Protein AF-A0A965HNX8-F1 (afdb_monomer_lite)

Radius of gyration: 29.36 Å; chains: 1; bounding box: 65×53×100 Å

Structure (mmCIF, N/CA/C/O backbone):
data_AF-A0A965HNX8-F1
#
_entry.id   AF-A0A965HNX8-F1
#
loop_
_atom_site.group_PDB
_atom_site.id
_atom_site.type_symbol
_atom_site.label_atom_id
_atom_site.label_alt_id
_atom_site.label_comp_id
_atom_site.label_asym_id
_atom_site.label_entity_id
_atom_site.label_seq_id
_atom_site.pdbx_PDB_ins_code
_atom_site.Cartn_x
_atom_site.Cartn_y
_atom_site.Cartn_z
_atom_site.occupancy
_atom_site.B_iso_or_equiv
_atom_site.auth_seq_id
_atom_site.auth_comp_id
_atom_site.auth_asym_id
_atom_site.auth_atom_id
_atom_site.pdbx_PDB_model_num
ATOM 1 N N . GLN A 1 1 ? 27.432 -12.542 -35.251 1.00 85.81 1 GLN A N 1
ATOM 2 C CA . GLN A 1 1 ? 28.529 -11.563 -35.126 1.00 85.81 1 GLN A CA 1
ATOM 3 C C . GLN A 1 1 ? 29.378 -11.902 -33.909 1.00 85.81 1 GLN A C 1
ATOM 5 O O . GLN A 1 1 ? 28.827 -12.050 -32.826 1.00 85.81 1 GLN A O 1
ATOM 10 N N . THR A 1 2 ? 30.690 -12.064 -34.085 1.00 92.38 2 THR A N 1
ATOM 11 C CA . THR A 1 2 ? 31.633 -12.476 -33.021 1.00 92.38 2 THR A CA 1
ATOM 12 C C . THR A 1 2 ? 32.620 -11.382 -32.610 1.00 92.38 2 THR A C 1
ATOM 14 O O . THR A 1 2 ? 33.318 -11.550 -31.619 1.00 92.38 2 THR A O 1
ATOM 17 N N . ARG A 1 3 ? 32.663 -10.260 -33.338 1.00 96.44 3 ARG A N 1
ATOM 18 C CA . ARG A 1 3 ? 33.485 -9.082 -33.038 1.00 96.44 3 ARG A CA 1
ATOM 19 C C . ARG A 1 3 ? 32.609 -7.839 -33.001 1.00 96.44 3 ARG A C 1
ATOM 21 O O . ARG A 1 3 ? 31.659 -7.754 -33.784 1.00 96.44 3 ARG A O 1
ATOM 28 N N . ASP A 1 4 ? 32.942 -6.902 -32.124 1.00 97.81 4 ASP A N 1
ATOM 29 C CA . ASP A 1 4 ? 32.286 -5.599 -32.095 1.00 97.81 4 ASP A CA 1
ATOM 30 C C . ASP A 1 4 ? 32.442 -4.889 -33.445 1.00 97.81 4 ASP A C 1
ATOM 32 O O . ASP A 1 4 ? 33.489 -4.988 -34.093 1.00 97.81 4 ASP A O 1
ATOM 36 N N . ASP A 1 5 ? 31.378 -4.233 -33.902 1.00 97.31 5 ASP A N 1
ATOM 37 C CA . ASP A 1 5 ? 31.358 -3.573 -35.207 1.00 97.31 5 ASP A CA 1
ATOM 38 C C . ASP A 1 5 ? 30.476 -2.323 -35.199 1.00 97.31 5 ASP A C 1
ATOM 40 O O . ASP A 1 5 ? 29.595 -2.165 -34.347 1.00 97.31 5 ASP A O 1
ATOM 44 N N . VAL A 1 6 ? 30.712 -1.443 -36.168 1.00 97.38 6 VAL A N 1
ATOM 45 C CA . VAL A 1 6 ? 30.015 -0.169 -36.317 1.00 97.38 6 VAL A CA 1
ATOM 46 C C . VAL A 1 6 ? 29.438 -0.059 -37.724 1.00 97.38 6 VAL A C 1
ATOM 48 O O . VAL A 1 6 ? 30.162 -0.023 -38.714 1.00 97.38 6 VAL A O 1
ATOM 51 N N . PHE A 1 7 ? 28.117 0.065 -37.814 1.00 95.38 7 PHE A N 1
ATOM 52 C CA . PHE A 1 7 ? 27.407 0.334 -39.056 1.00 95.38 7 PHE A CA 1
ATOM 53 C C . PHE A 1 7 ? 27.048 1.820 -39.165 1.00 95.38 7 PHE A C 1
ATOM 55 O O . PHE A 1 7 ? 26.270 2.350 -38.369 1.00 95.38 7 PHE A O 1
ATOM 62 N N . SER A 1 8 ? 27.589 2.489 -40.183 1.00 94.31 8 SER A N 1
ATOM 63 C CA . SER A 1 8 ? 27.366 3.914 -40.476 1.00 94.31 8 SER A CA 1
ATOM 64 C C . SER A 1 8 ? 26.515 4.172 -41.731 1.00 94.31 8 SER A C 1
ATOM 66 O O . SER A 1 8 ? 26.318 5.326 -42.111 1.00 94.31 8 SER A O 1
ATOM 68 N N . GLY A 1 9 ? 26.013 3.121 -42.385 1.00 91.25 9 GLY A N 1
ATOM 69 C CA . GLY A 1 9 ? 25.212 3.229 -43.607 1.00 91.25 9 GLY A CA 1
ATOM 70 C C . GLY A 1 9 ? 23.731 3.548 -43.367 1.00 91.25 9 GLY A C 1
ATOM 71 O O . GLY A 1 9 ? 23.282 3.744 -42.242 1.00 91.25 9 GLY A O 1
ATOM 72 N N . TYR A 1 10 ? 22.946 3.554 -44.445 1.00 89.38 10 TYR A N 1
ATOM 73 C CA . TYR A 1 10 ? 21.486 3.670 -44.382 1.00 89.38 10 TYR A CA 1
ATOM 74 C C . TYR A 1 10 ? 20.831 2.303 -44.133 1.00 89.38 10 TYR A C 1
ATOM 76 O O . TYR A 1 10 ? 21.229 1.318 -44.752 1.00 89.38 10 TYR A O 1
ATOM 84 N N . MET A 1 11 ? 19.786 2.246 -43.301 1.00 88.62 11 MET A N 1
ATOM 85 C CA . MET A 1 11 ? 18.895 1.077 -43.197 1.00 88.62 11 MET A CA 1
ATOM 86 C C . MET A 1 11 ? 17.481 1.506 -43.569 1.00 88.62 11 MET A C 1
ATOM 88 O O . MET A 1 11 ? 16.887 2.301 -42.845 1.00 88.62 11 MET A O 1
ATOM 92 N N . ARG A 1 12 ? 16.957 1.032 -44.704 1.00 86.81 12 ARG A N 1
ATOM 93 C CA . ARG A 1 12 ? 15.637 1.428 -45.212 1.00 86.81 12 ARG A CA 1
ATOM 94 C C . ARG A 1 12 ? 14.890 0.273 -45.863 1.00 86.81 12 ARG A C 1
ATOM 96 O O . ARG A 1 12 ? 15.518 -0.657 -46.364 1.00 86.81 12 ARG A O 1
ATOM 103 N N . ASP A 1 13 ? 13.563 0.360 -45.858 1.00 87.12 13 ASP A N 1
ATOM 104 C CA . ASP A 1 13 ? 12.705 -0.506 -46.673 1.00 87.12 13 ASP A CA 1
ATOM 105 C C . ASP A 1 13 ? 13.018 -0.321 -48.174 1.00 87.12 13 ASP A C 1
ATOM 107 O O . ASP A 1 13 ? 13.638 0.670 -48.580 1.00 87.12 13 ASP A O 1
ATOM 111 N N . ASN A 1 14 ? 12.615 -1.279 -49.015 1.00 78.19 14 ASN A N 1
ATOM 112 C CA . ASN A 1 14 ? 12.885 -1.193 -50.450 1.00 78.19 14 ASN A CA 1
ATOM 113 C C . ASN A 1 14 ? 12.084 -0.037 -51.078 1.00 78.19 14 ASN A C 1
ATOM 115 O O . ASN A 1 14 ? 10.864 0.013 -50.979 1.00 78.19 14 ASN A O 1
ATOM 119 N N . VAL A 1 15 ? 12.774 0.862 -51.784 1.00 64.19 15 VAL A N 1
ATOM 120 C CA . VAL A 1 15 ? 12.203 2.071 -52.407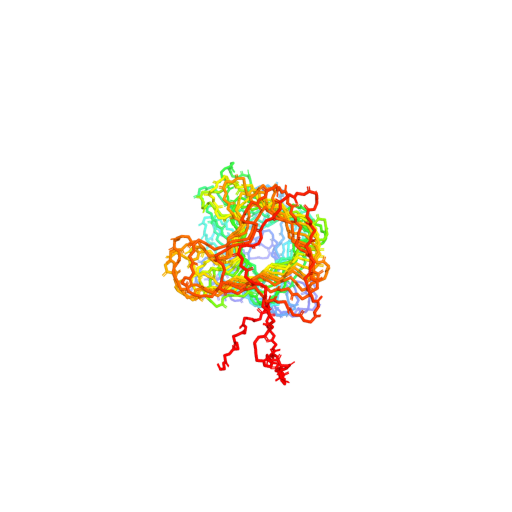 1.00 64.19 15 VAL A CA 1
ATOM 121 C C . VAL A 1 15 ? 11.253 1.751 -53.579 1.00 64.19 15 VAL A C 1
ATOM 123 O O . VAL A 1 15 ? 10.477 2.610 -53.982 1.00 64.19 15 VAL A O 1
ATOM 126 N N . SER A 1 16 ? 11.282 0.529 -54.127 1.00 66.62 16 SER A N 1
ATOM 127 C CA . SER A 1 16 ? 10.579 0.163 -55.375 1.00 66.62 16 SER A CA 1
ATOM 128 C C . SER A 1 16 ? 9.460 -0.889 -55.238 1.00 66.62 16 SER A C 1
ATOM 130 O O . SER A 1 16 ? 8.943 -1.360 -56.247 1.00 66.62 16 SER A O 1
ATOM 132 N N . GLY A 1 17 ? 9.038 -1.248 -54.019 1.00 60.00 17 GLY A N 1
ATOM 133 C CA . GLY A 1 17 ? 7.934 -2.195 -53.795 1.00 60.00 17 GLY A CA 1
ATOM 134 C C . GLY A 1 17 ? 7.425 -2.208 -52.350 1.00 60.00 17 GLY A C 1
ATOM 135 O O . GLY A 1 17 ? 8.007 -1.571 -51.483 1.00 60.00 17 GLY A O 1
ATOM 136 N N . SER A 1 18 ? 6.362 -2.968 -52.062 1.00 72.56 18 SER A N 1
ATOM 137 C CA . SER A 1 18 ? 5.754 -3.098 -50.719 1.00 72.56 18 SER A CA 1
ATOM 138 C C . SER A 1 18 ? 6.584 -3.923 -49.714 1.00 72.56 18 SER A C 1
ATOM 140 O O . SER A 1 18 ? 6.052 -4.393 -48.710 1.00 72.56 18 SER A O 1
ATOM 142 N N . GLY A 1 19 ? 7.861 -4.184 -50.011 1.00 80.81 19 GLY A N 1
ATOM 143 C CA . GLY A 1 19 ? 8.731 -5.049 -49.218 1.00 80.81 19 GLY A CA 1
ATOM 144 C C . GLY A 1 19 ? 9.337 -4.314 -48.026 1.00 80.81 19 GLY A C 1
ATOM 145 O O . GLY A 1 19 ? 9.909 -3.236 -48.181 1.00 80.81 19 GLY A O 1
ATOM 146 N N . THR A 1 20 ? 9.257 -4.924 -46.846 1.00 88.81 20 THR A N 1
ATOM 147 C CA . THR A 1 20 ? 9.764 -4.355 -45.594 1.00 88.81 20 THR A CA 1
ATOM 148 C C . THR A 1 20 ? 11.088 -5.008 -45.182 1.00 88.81 20 THR A C 1
ATOM 150 O O . THR A 1 20 ? 11.301 -6.205 -45.386 1.00 88.81 20 THR A O 1
ATOM 153 N N . LEU A 1 21 ? 12.015 -4.226 -44.619 1.00 90.25 21 LEU A N 1
ATOM 154 C CA . LEU A 1 21 ? 13.310 -4.723 -44.148 1.00 90.25 21 LEU A CA 1
ATOM 155 C C . LEU A 1 21 ? 13.185 -5.261 -42.719 1.00 90.25 21 LEU A C 1
ATOM 157 O O . LEU A 1 21 ? 12.883 -4.507 -41.793 1.00 90.25 21 LEU A O 1
ATOM 161 N N . GLN A 1 22 ? 13.495 -6.546 -42.533 1.00 91.44 22 GLN A N 1
ATOM 162 C CA . GLN A 1 22 ? 13.699 -7.132 -41.211 1.00 91.44 22 GLN A CA 1
ATOM 163 C C . GLN A 1 22 ? 15.191 -7.168 -40.866 1.00 91.44 22 GLN A C 1
ATOM 165 O O . GLN A 1 22 ? 15.999 -7.758 -41.583 1.00 91.44 22 GLN A O 1
ATOM 170 N N . PHE A 1 23 ? 15.552 -6.580 -39.731 1.00 93.94 23 PHE A N 1
ATOM 171 C CA . PHE A 1 23 ? 16.905 -6.601 -39.190 1.00 93.94 23 PHE A CA 1
ATOM 172 C C . PHE A 1 23 ? 17.007 -7.604 -38.033 1.00 93.94 23 PHE A C 1
ATOM 174 O O . PHE A 1 23 ? 16.265 -7.514 -37.055 1.00 93.94 23 PHE A O 1
ATOM 181 N N . ILE A 1 24 ? 17.940 -8.558 -38.122 1.00 96.62 24 ILE A N 1
ATOM 182 C CA . ILE A 1 24 ? 18.162 -9.586 -37.094 1.00 96.62 24 ILE A CA 1
ATOM 183 C C . ILE A 1 24 ? 19.627 -9.575 -36.654 1.00 96.62 24 ILE A C 1
ATOM 185 O O . ILE A 1 24 ? 20.525 -9.907 -37.427 1.00 96.62 24 ILE A O 1
ATOM 189 N N . LYS A 1 25 ? 19.867 -9.275 -35.377 1.00 97.69 25 LYS A N 1
ATOM 190 C CA . LYS A 1 25 ? 21.183 -9.354 -34.740 1.00 97.69 25 LYS A CA 1
ATOM 191 C C . LYS A 1 25 ? 21.353 -10.693 -34.014 1.00 97.69 25 LYS A C 1
ATOM 193 O O . LYS A 1 25 ? 20.556 -11.031 -33.143 1.00 97.69 25 LYS A O 1
ATOM 198 N N . LYS A 1 26 ? 22.434 -11.416 -34.333 1.00 97.38 26 LYS A N 1
ATOM 199 C CA . LYS A 1 26 ? 22.890 -12.652 -33.657 1.00 97.38 26 LYS A CA 1
ATOM 200 C C . LYS A 1 26 ? 24.372 -12.570 -33.262 1.00 97.38 26 LYS A C 1
ATOM 202 O O . LYS A 1 26 ? 25.127 -11.769 -33.830 1.00 97.38 26 LYS A O 1
ATOM 207 N N . GLY A 1 27 ? 24.821 -13.453 -32.375 1.00 97.50 27 GLY A N 1
ATOM 208 C CA . GLY A 1 27 ? 26.169 -13.530 -31.815 1.00 97.50 27 GLY A CA 1
ATOM 209 C C . GLY A 1 27 ? 26.419 -12.544 -30.670 1.00 97.50 27 GLY A C 1
ATOM 210 O O . GLY A 1 27 ? 25.834 -11.462 -30.638 1.00 97.50 27 GLY A O 1
ATOM 211 N N . ALA A 1 28 ? 27.313 -12.918 -29.752 1.00 96.62 28 ALA A N 1
ATOM 212 C CA . ALA A 1 28 ? 27.515 -12.253 -28.461 1.00 96.62 28 ALA A CA 1
ATOM 213 C C . ALA A 1 28 ? 28.082 -10.821 -28.527 1.00 96.62 28 ALA A C 1
ATOM 215 O O . ALA A 1 28 ? 27.930 -10.067 -27.571 1.00 96.62 28 ALA A O 1
ATOM 216 N N . ALA A 1 29 ? 28.714 -10.433 -29.638 1.00 98.19 29 ALA A N 1
ATOM 217 C CA . ALA A 1 29 ? 29.355 -9.125 -29.777 1.00 98.19 29 ALA A CA 1
ATOM 218 C C . ALA A 1 29 ? 28.360 -7.952 -29.892 1.00 98.19 29 ALA A C 1
ATOM 220 O O . ALA A 1 29 ? 27.158 -8.146 -30.115 1.00 98.19 29 ALA A O 1
ATOM 221 N N . THR A 1 30 ? 28.876 -6.730 -29.795 1.00 98.62 30 THR A N 1
ATOM 222 C CA . THR A 1 30 ? 28.133 -5.473 -29.925 1.00 98.62 30 THR A CA 1
ATOM 223 C C . THR A 1 30 ? 28.089 -4.988 -31.374 1.00 98.62 30 THR A C 1
ATOM 225 O O . THR A 1 30 ? 29.098 -4.958 -32.071 1.00 98.62 30 THR A O 1
ATOM 228 N N . LEU A 1 31 ? 26.917 -4.559 -31.841 1.00 98.31 31 LEU A N 1
ATOM 229 C CA . LEU A 1 31 ? 26.776 -3.799 -33.083 1.00 98.31 31 LEU A CA 1
ATOM 230 C C . LEU A 1 31 ? 26.305 -2.385 -32.775 1.00 98.31 31 LEU A C 1
ATOM 232 O O . LEU A 1 31 ? 25.189 -2.204 -32.293 1.00 98.31 31 LEU A O 1
ATOM 236 N N . THR A 1 32 ? 27.118 -1.393 -33.107 1.00 98.00 32 THR A N 1
ATOM 237 C CA . THR A 1 32 ? 26.728 0.014 -33.017 1.00 98.00 32 THR A CA 1
ATOM 238 C C . THR A 1 32 ? 26.191 0.485 -34.357 1.00 98.00 32 THR A C 1
ATOM 240 O O . THR A 1 32 ? 26.890 0.453 -35.363 1.00 98.00 32 THR A O 1
ATOM 243 N N . ILE A 1 33 ? 24.947 0.942 -34.381 1.00 96.75 33 ILE A N 1
ATOM 244 C CA . ILE A 1 33 ? 24.304 1.557 -35.536 1.00 96.75 33 ILE A CA 1
ATOM 245 C C . ILE A 1 33 ? 24.347 3.068 -35.315 1.00 96.75 33 ILE A C 1
ATOM 247 O O . ILE A 1 33 ? 23.644 3.588 -34.454 1.00 96.75 33 ILE A O 1
ATOM 251 N N . GLN A 1 34 ? 25.182 3.756 -36.090 1.00 94.00 34 GLN A N 1
ATOM 252 C CA . GLN A 1 34 ? 25.369 5.213 -36.031 1.00 94.00 34 GLN A CA 1
ATOM 253 C C . GLN A 1 34 ? 25.111 5.902 -37.379 1.00 94.00 34 GLN A C 1
ATOM 255 O O . GLN A 1 34 ? 25.430 7.077 -37.557 1.00 94.00 34 GLN A O 1
ATOM 260 N N . GLY A 1 35 ? 24.614 5.151 -38.362 1.00 83.75 35 GLY A N 1
ATOM 261 C CA . GLY A 1 35 ? 24.294 5.686 -39.676 1.00 83.75 35 GLY A CA 1
ATOM 262 C C . GLY A 1 35 ? 23.126 6.666 -39.641 1.00 83.75 35 GLY A C 1
ATOM 263 O O . GLY A 1 35 ? 22.273 6.616 -38.758 1.00 83.75 35 GLY A O 1
ATOM 264 N N . ALA A 1 36 ? 23.079 7.567 -40.619 1.00 77.69 36 ALA A N 1
ATOM 265 C CA . ALA A 1 36 ? 21.914 8.427 -40.818 1.00 77.69 36 ALA A CA 1
ATOM 266 C C . ALA A 1 36 ? 20.732 7.618 -41.402 1.00 77.69 36 ALA A C 1
ATOM 268 O O . ALA A 1 36 ? 20.929 6.540 -41.951 1.00 77.69 36 ALA A O 1
ATOM 269 N N . ASN A 1 37 ? 19.498 8.129 -41.329 1.00 78.56 37 ASN A N 1
ATOM 270 C CA . ASN A 1 37 ? 18.317 7.543 -41.991 1.00 78.56 37 ASN A CA 1
ATOM 271 C C . ASN A 1 37 ? 18.096 6.036 -41.724 1.00 78.56 37 ASN A C 1
ATOM 273 O O . ASN A 1 37 ? 17.906 5.255 -42.662 1.00 78.56 37 ASN A O 1
ATOM 277 N N . VAL A 1 38 ? 18.130 5.627 -40.455 1.00 87.38 38 VAL A N 1
ATOM 278 C CA . VAL A 1 38 ? 17.851 4.246 -40.029 1.00 87.38 38 VAL A CA 1
ATOM 279 C C . VAL A 1 38 ? 16.340 4.094 -39.840 1.00 87.38 38 VAL A C 1
ATOM 281 O O . VAL A 1 38 ? 15.828 4.248 -38.739 1.00 87.38 38 VAL A O 1
ATOM 284 N N . THR A 1 39 ? 15.589 3.857 -40.914 1.00 86.75 39 THR A N 1
ATOM 285 C CA . THR A 1 39 ? 14.117 3.788 -40.881 1.00 86.75 39 THR A CA 1
ATOM 286 C C . THR A 1 39 ? 13.619 2.578 -41.656 1.00 86.75 39 THR A C 1
ATOM 288 O O . THR A 1 39 ? 13.661 2.574 -42.880 1.00 86.75 39 THR A O 1
ATOM 291 N N . HIS A 1 40 ? 13.094 1.578 -40.954 1.00 89.25 40 HIS A N 1
ATOM 292 C CA . HIS A 1 40 ? 12.597 0.324 -41.535 1.00 89.25 40 HIS A CA 1
ATOM 293 C C . HIS A 1 40 ? 11.318 -0.145 -40.832 1.00 89.25 40 HIS A C 1
ATOM 295 O O . HIS A 1 40 ? 11.132 0.130 -39.644 1.00 89.25 40 HIS A O 1
ATOM 301 N N . THR A 1 41 ? 10.450 -0.880 -41.526 1.00 89.06 41 THR A N 1
ATOM 302 C CA . THR A 1 41 ? 9.149 -1.305 -40.974 1.00 89.06 41 THR A CA 1
ATOM 303 C C . THR A 1 41 ? 8.975 -2.820 -40.852 1.00 89.06 41 THR A C 1
ATOM 305 O O . THR A 1 41 ? 7.989 -3.260 -40.269 1.00 89.06 41 THR A O 1
ATOM 308 N N . GLY A 1 42 ? 9.935 -3.629 -41.324 1.00 86.94 42 GLY A N 1
ATOM 309 C CA . GLY A 1 42 ? 9.877 -5.104 -41.253 1.00 86.94 42 GLY A CA 1
ATOM 310 C C . GLY A 1 42 ? 10.322 -5.695 -39.909 1.00 86.94 42 GLY A C 1
ATOM 311 O O . GLY A 1 42 ? 10.218 -6.901 -39.683 1.00 86.94 42 GLY A O 1
ATOM 312 N N . GLY A 1 43 ? 10.793 -4.839 -39.001 1.00 91.38 43 GLY A N 1
ATOM 313 C CA . GLY A 1 43 ? 11.079 -5.157 -37.608 1.00 91.38 43 GLY A CA 1
ATOM 314 C C . GLY A 1 43 ? 12.557 -5.392 -37.287 1.00 91.38 43 GLY A C 1
ATOM 315 O O . GLY A 1 43 ? 13.371 -5.752 -38.131 1.00 91.38 43 GLY A O 1
ATOM 316 N N . THR A 1 44 ? 12.898 -5.200 -36.019 1.00 96.19 44 THR A N 1
ATOM 317 C CA . THR A 1 44 ? 14.214 -5.425 -35.414 1.00 96.19 44 THR A CA 1
ATOM 318 C C . THR A 1 44 ? 14.122 -6.609 -34.459 1.00 96.19 44 THR A C 1
ATOM 320 O O . THR A 1 44 ? 13.250 -6.645 -33.594 1.00 96.19 44 THR A O 1
ATOM 323 N N . ARG A 1 45 ? 15.050 -7.561 -34.553 1.00 97.88 45 ARG A N 1
ATOM 324 C CA . ARG A 1 45 ? 15.183 -8.674 -33.605 1.00 97.88 45 ARG A CA 1
ATOM 325 C C . ARG A 1 45 ? 16.605 -8.731 -33.067 1.00 97.88 45 ARG A C 1
ATOM 327 O O . ARG A 1 45 ? 17.533 -9.056 -33.806 1.00 97.88 45 ARG A O 1
ATOM 334 N N . VAL A 1 46 ? 16.781 -8.457 -31.780 1.00 98.56 46 VAL A N 1
ATOM 335 C CA . VAL A 1 46 ? 18.056 -8.647 -31.082 1.00 98.56 46 VAL A CA 1
ATOM 336 C C . VAL A 1 46 ? 18.018 -10.006 -30.399 1.00 98.56 46 VAL A C 1
ATOM 338 O O . VAL A 1 46 ? 17.411 -10.162 -29.345 1.00 98.56 46 VAL A O 1
ATOM 341 N N . MET A 1 47 ? 18.609 -11.014 -31.038 1.00 98.50 47 MET A N 1
ATOM 342 C CA . MET A 1 47 ? 18.552 -12.395 -30.552 1.00 98.50 47 MET A CA 1
ATOM 343 C C . MET A 1 47 ? 19.650 -12.700 -29.532 1.00 98.50 47 MET A C 1
ATOM 345 O O . MET A 1 47 ? 19.429 -13.492 -28.622 1.00 98.50 47 MET A O 1
ATOM 349 N N . GLU A 1 48 ? 20.823 -12.089 -29.702 1.00 98.25 48 GLU A N 1
ATOM 350 C CA . GLU A 1 48 ? 22.020 -12.304 -28.885 1.00 98.25 48 GLU A CA 1
ATOM 351 C C . GLU A 1 48 ? 22.905 -11.047 -28.893 1.00 98.25 48 GLU A C 1
ATOM 353 O O . GLU A 1 48 ? 22.935 -10.290 -29.876 1.00 98.25 48 GLU A O 1
ATOM 358 N N . GLY A 1 49 ? 23.683 -10.872 -27.824 1.00 98.19 49 GLY A N 1
ATOM 359 C CA . GLY A 1 49 ? 24.626 -9.766 -27.684 1.00 98.19 49 GLY A CA 1
ATOM 360 C C . GLY A 1 49 ? 23.925 -8.417 -27.543 1.00 98.19 49 GLY A C 1
ATOM 361 O O . GLY A 1 49 ? 22.852 -8.316 -26.943 1.00 98.19 49 GLY A O 1
ATOM 362 N N . ARG A 1 50 ? 24.544 -7.369 -28.094 1.00 98.62 50 ARG A N 1
ATOM 363 C CA . ARG A 1 50 ? 24.103 -5.980 -27.925 1.00 98.62 50 ARG A CA 1
ATOM 364 C C . ARG A 1 50 ? 23.937 -5.264 -29.262 1.00 98.62 50 ARG A C 1
ATOM 366 O O . ARG A 1 50 ? 24.762 -5.423 -30.162 1.00 98.62 50 ARG A O 1
ATOM 373 N N . VAL A 1 51 ? 22.895 -4.446 -29.374 1.00 98.62 51 VAL A N 1
ATOM 374 C CA . VAL A 1 51 ? 22.755 -3.415 -30.412 1.00 98.62 51 VAL A CA 1
ATOM 375 C C . VAL A 1 51 ? 22.748 -2.052 -29.742 1.00 98.62 51 VAL A C 1
ATOM 377 O O . VAL A 1 51 ? 21.979 -1.843 -28.809 1.00 98.62 51 VAL A O 1
ATOM 380 N N . ILE A 1 52 ? 23.574 -1.128 -30.225 1.00 98.31 52 ILE A N 1
ATOM 381 C CA . ILE A 1 52 ? 23.547 0.277 -29.817 1.00 98.31 52 ILE A CA 1
ATOM 382 C C . ILE A 1 52 ? 22.934 1.087 -30.957 1.00 98.31 52 ILE A C 1
ATOM 384 O O . ILE A 1 52 ? 23.532 1.199 -32.021 1.00 98.31 52 ILE A O 1
ATOM 388 N N . ALA A 1 53 ? 21.751 1.652 -30.739 1.00 96.81 53 ALA A N 1
ATOM 389 C CA . ALA A 1 53 ? 21.148 2.653 -31.608 1.00 96.81 53 ALA A CA 1
ATOM 390 C C . ALA A 1 53 ? 21.673 4.035 -31.187 1.00 96.81 53 ALA A C 1
ATOM 392 O O . ALA A 1 53 ? 21.259 4.599 -30.168 1.00 96.81 53 ALA A O 1
ATOM 393 N N . GLN A 1 54 ? 22.664 4.532 -31.927 1.00 96.00 54 GLN A N 1
ATOM 394 C CA . GLN A 1 54 ? 23.370 5.769 -31.624 1.00 96.00 54 GLN A CA 1
ATOM 395 C C . GLN A 1 54 ? 22.805 6.929 -32.447 1.00 96.00 54 GLN A C 1
ATOM 397 O O . GLN A 1 54 ? 22.696 6.845 -33.666 1.00 96.00 54 GLN A O 1
ATOM 402 N N . ASN A 1 55 ? 22.493 8.040 -31.774 1.00 92.00 55 ASN A N 1
ATOM 403 C CA . ASN A 1 55 ? 21.959 9.292 -32.332 1.00 92.00 55 ASN A CA 1
ATOM 404 C C . ASN A 1 55 ? 20.558 9.221 -32.980 1.00 92.00 55 ASN A C 1
ATOM 406 O O . ASN A 1 55 ? 19.908 1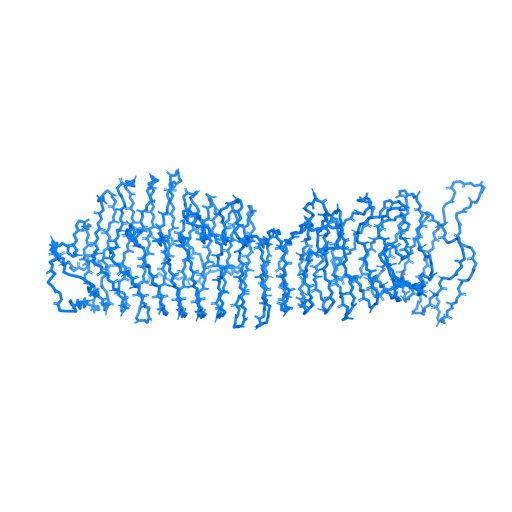0.264 -33.077 1.00 92.00 55 ASN A O 1
ATOM 410 N N . ASP A 1 56 ? 20.068 8.036 -33.350 1.00 89.75 56 ASP A N 1
ATOM 411 C CA . ASP A 1 56 ? 18.741 7.782 -33.928 1.00 89.75 56 ASP A CA 1
ATOM 412 C C . ASP A 1 56 ? 18.125 6.478 -33.370 1.00 89.75 56 ASP A C 1
ATOM 414 O O . ASP A 1 56 ? 18.819 5.667 -32.756 1.00 89.75 56 ASP A O 1
ATOM 418 N N . SER A 1 57 ? 16.817 6.277 -33.551 1.00 91.38 57 SER A N 1
ATOM 419 C CA . SER A 1 57 ? 16.087 5.084 -33.101 1.00 91.38 57 SER A CA 1
ATOM 420 C C . SER A 1 57 ? 15.862 4.046 -34.201 1.00 91.38 57 SER A C 1
ATOM 422 O O . SER A 1 57 ? 15.800 4.372 -35.389 1.00 91.38 57 SER A O 1
ATOM 424 N N . LEU A 1 58 ? 15.684 2.786 -33.785 1.00 92.25 58 LEU A N 1
ATOM 425 C CA . LEU A 1 58 ? 15.251 1.690 -34.655 1.00 92.25 58 LEU A CA 1
ATOM 426 C C . LEU A 1 58 ? 13.727 1.697 -34.830 1.00 92.25 58 LEU A C 1
ATOM 428 O O . LEU A 1 58 ? 12.995 2.114 -33.934 1.00 92.25 58 LEU A O 1
ATOM 432 N N . GLY A 1 59 ? 13.255 1.185 -35.966 1.00 88.75 59 GLY A N 1
ATOM 433 C CA . GLY A 1 59 ? 11.830 1.070 -36.298 1.00 88.75 59 GLY A CA 1
ATOM 434 C C . GLY A 1 59 ? 11.392 2.047 -37.389 1.00 88.75 59 GLY A C 1
ATOM 435 O O . GLY A 1 59 ? 12.219 2.605 -38.116 1.00 88.75 59 GLY A O 1
ATOM 436 N N . GLY A 1 60 ? 10.080 2.230 -37.522 1.00 87.81 60 GLY A N 1
ATOM 437 C CA . GLY A 1 60 ? 9.463 3.064 -38.550 1.00 87.81 60 GLY A CA 1
ATOM 438 C C . GLY A 1 60 ? 7.955 3.196 -38.340 1.00 87.81 60 GLY A C 1
ATOM 439 O O . GLY A 1 60 ? 7.336 2.353 -37.705 1.00 87.81 60 GLY A O 1
ATOM 440 N N . ASN A 1 61 ? 7.344 4.259 -38.863 1.00 82.75 61 ASN A N 1
ATOM 441 C CA . ASN A 1 61 ? 5.933 4.568 -38.611 1.00 82.75 61 ASN A CA 1
ATOM 442 C C . ASN A 1 61 ? 4.981 3.654 -39.416 1.00 82.75 61 ASN A C 1
ATOM 444 O O . ASN A 1 61 ? 4.443 4.050 -40.445 1.00 82.75 61 ASN A O 1
ATOM 448 N N . SER A 1 62 ? 4.823 2.407 -38.968 1.00 83.56 62 SER A N 1
ATOM 449 C CA . SER A 1 62 ? 3.935 1.391 -39.542 1.00 83.56 62 SER A CA 1
ATOM 450 C C . SER A 1 62 ? 3.436 0.454 -38.446 1.00 83.56 62 SER A C 1
ATOM 452 O O . SER A 1 62 ? 4.184 0.125 -37.527 1.00 83.56 62 SER A O 1
ATOM 454 N N . ALA A 1 63 ? 2.202 -0.039 -38.577 1.00 79.06 63 ALA A N 1
ATOM 455 C CA . ALA A 1 63 ? 1.629 -1.021 -37.654 1.00 79.06 63 ALA A CA 1
ATOM 456 C C . ALA A 1 63 ? 2.429 -2.340 -37.596 1.00 79.06 63 ALA A C 1
ATOM 458 O O . ALA A 1 63 ? 2.384 -3.038 -36.588 1.00 79.06 63 ALA A O 1
ATOM 459 N N . ALA A 1 64 ? 3.185 -2.669 -38.651 1.00 82.62 64 ALA A N 1
ATOM 460 C CA . ALA A 1 64 ? 4.046 -3.854 -38.701 1.00 82.62 64 ALA A CA 1
ATOM 461 C C . ALA A 1 64 ? 5.411 -3.664 -38.006 1.00 82.62 64 ALA A C 1
ATOM 463 O O . ALA A 1 64 ? 6.142 -4.634 -37.809 1.00 82.62 64 ALA A O 1
ATOM 464 N N . SER A 1 65 ? 5.770 -2.430 -37.629 1.00 91.56 65 SER A N 1
ATOM 465 C CA . SER A 1 65 ? 7.054 -2.125 -36.994 1.00 91.56 65 SER A CA 1
ATOM 466 C C . SER A 1 65 ? 7.123 -2.747 -35.597 1.00 91.56 65 SER A C 1
ATOM 468 O O . SER A 1 65 ? 6.361 -2.401 -34.692 1.00 91.56 65 SER A O 1
ATOM 470 N N . SER A 1 66 ? 8.064 -3.670 -35.407 1.00 94.94 66 SER A N 1
ATOM 471 C CA . SER A 1 66 ? 8.272 -4.377 -34.140 1.00 94.94 66 SER A CA 1
ATOM 472 C C . SER A 1 66 ? 9.739 -4.372 -33.731 1.00 94.94 66 SER A C 1
ATOM 474 O O . SER A 1 66 ? 10.613 -4.507 -34.585 1.00 94.94 66 SER A O 1
ATOM 476 N N . ILE A 1 67 ? 10.009 -4.311 -32.433 1.00 97.94 67 ILE A N 1
ATOM 477 C CA . ILE A 1 67 ? 11.330 -4.500 -31.836 1.00 97.94 67 ILE A CA 1
ATOM 478 C C . ILE A 1 67 ? 11.214 -5.654 -30.840 1.00 97.94 67 ILE A C 1
ATOM 480 O O . ILE A 1 67 ? 10.470 -5.572 -29.869 1.00 97.94 67 ILE A O 1
ATOM 484 N N . PHE A 1 68 ? 11.946 -6.735 -31.076 1.00 98.62 68 PHE A N 1
ATOM 485 C CA . PHE A 1 68 ? 12.004 -7.888 -30.182 1.00 98.62 68 PHE A CA 1
ATOM 486 C C . PHE A 1 68 ? 13.402 -8.009 -29.578 1.00 98.62 68 PHE A C 1
ATOM 488 O O . PHE A 1 68 ? 14.386 -8.090 -30.319 1.00 98.62 68 PHE A O 1
ATOM 495 N N . ILE A 1 69 ? 13.487 -8.057 -28.250 1.00 98.81 69 ILE A N 1
ATOM 496 C CA . ILE A 1 69 ? 14.738 -8.236 -27.508 1.00 98.81 69 ILE A CA 1
ATOM 497 C C . ILE A 1 69 ? 14.672 -9.588 -26.799 1.00 98.81 69 ILE A C 1
ATOM 499 O O . ILE A 1 69 ? 13.893 -9.783 -25.868 1.00 98.81 69 ILE A O 1
ATOM 503 N N . ASN A 1 70 ? 15.468 -10.547 -27.264 1.00 98.69 70 ASN A N 1
ATOM 504 C CA . ASN A 1 70 ? 15.497 -11.885 -26.689 1.00 98.69 70 ASN A CA 1
ATOM 505 C C . ASN A 1 70 ? 16.076 -11.873 -25.266 1.00 98.69 70 ASN A C 1
ATOM 507 O O . ASN A 1 70 ? 16.818 -10.963 -24.894 1.00 98.69 70 ASN A O 1
ATOM 511 N N . SER A 1 71 ? 15.785 -12.920 -24.493 1.00 98.06 71 SER A N 1
ATOM 512 C CA . SER A 1 71 ? 16.391 -13.122 -23.173 1.00 98.06 71 SER A CA 1
ATOM 513 C C . SER A 1 71 ? 17.916 -12.990 -23.244 1.00 98.06 71 SER A C 1
ATOM 515 O O . SER A 1 71 ? 18.549 -13.546 -24.143 1.00 98.06 71 SER A O 1
ATOM 517 N N . ASN A 1 72 ? 18.504 -12.280 -22.277 1.00 96.19 72 ASN A N 1
ATOM 518 C CA . ASN A 1 72 ? 19.943 -11.979 -22.182 1.00 96.19 72 ASN A CA 1
ATOM 519 C C . ASN A 1 72 ? 20.532 -11.126 -23.327 1.00 96.19 72 ASN A C 1
ATOM 521 O O . ASN A 1 72 ? 21.752 -10.971 -23.404 1.00 96.19 72 ASN A O 1
ATOM 525 N N . ALA A 1 73 ? 19.702 -10.571 -24.213 1.00 98.69 73 ALA A N 1
ATOM 526 C CA . ALA A 1 73 ? 20.132 -9.633 -25.244 1.00 98.69 73 ALA A CA 1
ATOM 527 C C . ALA A 1 73 ? 19.832 -8.178 -24.848 1.00 98.69 73 ALA A C 1
ATOM 529 O O . ALA A 1 73 ? 18.958 -7.910 -24.021 1.00 98.69 73 ALA A O 1
ATOM 530 N N . PHE A 1 74 ? 20.553 -7.236 -25.462 1.00 98.75 74 PHE A N 1
ATOM 531 C CA . PHE A 1 74 ? 20.501 -5.816 -25.109 1.00 98.75 74 PHE A CA 1
ATOM 532 C C . PHE A 1 74 ? 20.226 -4.938 -26.328 1.00 98.75 74 PHE A C 1
ATOM 534 O O . PHE A 1 74 ? 20.951 -5.002 -27.325 1.00 98.75 74 PHE A O 1
ATOM 541 N N . LEU A 1 75 ? 19.234 -4.057 -26.219 1.00 98.69 75 LEU A N 1
ATOM 542 C CA . LEU A 1 75 ? 19.080 -2.904 -27.101 1.00 98.69 75 LEU A CA 1
ATOM 543 C C . LEU A 1 75 ? 19.367 -1.636 -26.305 1.00 98.69 75 LEU A C 1
ATOM 545 O O . LEU A 1 75 ? 18.658 -1.327 -25.356 1.00 98.69 75 LEU A O 1
ATOM 549 N N . GLN A 1 76 ? 20.385 -0.888 -26.702 1.00 98.69 76 GLN A N 1
ATOM 550 C CA . GLN A 1 76 ? 20.807 0.334 -26.035 1.00 98.69 76 GLN A CA 1
ATOM 551 C C . GLN A 1 76 ? 20.538 1.545 -26.924 1.00 98.69 76 GLN A C 1
ATOM 553 O O . GLN A 1 76 ? 21.013 1.601 -28.055 1.00 98.69 76 GLN A O 1
ATOM 558 N N . TYR A 1 77 ? 19.852 2.548 -26.388 1.00 98.19 77 TYR A N 1
ATOM 559 C CA . TYR A 1 77 ? 19.764 3.876 -26.985 1.00 98.19 77 TYR A CA 1
ATOM 560 C C . TYR A 1 77 ? 20.837 4.779 -26.390 1.00 98.19 77 TYR A C 1
ATOM 562 O O . TYR A 1 77 ? 20.921 4.937 -25.168 1.00 98.19 77 TYR A O 1
ATOM 570 N N . TYR A 1 78 ? 21.635 5.398 -27.260 1.00 97.25 78 TYR A N 1
ATOM 571 C CA . TYR A 1 78 ? 22.703 6.306 -26.857 1.00 97.25 78 TYR A CA 1
ATOM 572 C C . TYR A 1 78 ? 22.653 7.617 -27.641 1.00 97.25 78 TYR A C 1
ATOM 574 O O . TYR A 1 78 ? 22.694 7.634 -28.873 1.00 97.25 78 TYR A O 1
ATOM 582 N N . LYS A 1 79 ? 22.607 8.735 -26.914 1.00 95.44 79 LYS A N 1
ATOM 583 C CA . LYS A 1 79 ? 22.761 10.079 -27.477 1.00 95.44 79 LYS A CA 1
ATOM 584 C C . LYS A 1 79 ? 23.361 11.015 -26.433 1.00 95.44 79 LYS A C 1
ATOM 586 O O . LYS A 1 79 ? 22.895 11.057 -25.296 1.00 95.44 79 LYS A O 1
ATOM 591 N N . ASN A 1 80 ? 24.390 11.755 -26.837 1.00 93.44 80 ASN A N 1
ATOM 592 C CA . ASN A 1 80 ? 25.124 12.680 -25.978 1.00 93.44 80 ASN A CA 1
ATOM 593 C C . ASN A 1 80 ? 25.254 14.050 -26.659 1.00 93.44 80 ASN A C 1
ATOM 595 O O . ASN A 1 80 ? 26.341 14.456 -27.059 1.00 93.44 80 ASN A O 1
ATOM 599 N N . SER A 1 81 ? 24.123 14.721 -26.881 1.00 86.94 81 SER A N 1
ATOM 600 C CA . SER A 1 81 ? 24.064 16.011 -27.585 1.00 86.94 81 SER A CA 1
ATOM 601 C C . SER A 1 81 ? 23.494 17.136 -26.718 1.00 86.94 81 SER A C 1
ATOM 603 O O . SER A 1 81 ? 22.979 18.117 -27.249 1.00 86.94 81 SER A O 1
ATOM 605 N N . GLY A 1 82 ? 23.539 16.972 -25.394 1.00 82.62 82 GLY A N 1
ATOM 606 C CA . GLY A 1 82 ? 23.040 17.938 -24.418 1.00 82.62 82 GLY A CA 1
ATOM 607 C C . GLY A 1 82 ? 21.923 17.368 -23.547 1.00 82.62 82 GLY A C 1
ATOM 608 O O . GLY A 1 82 ? 21.209 16.446 -23.952 1.00 82.62 82 GLY A O 1
ATOM 609 N N . SER A 1 83 ? 21.796 17.935 -22.349 1.00 81.06 83 SER A N 1
ATOM 610 C CA . SER A 1 83 ? 20.716 17.678 -21.402 1.00 81.06 83 SER A CA 1
ATOM 611 C C . SER A 1 83 ? 19.692 18.811 -21.477 1.00 81.06 83 SER A C 1
ATOM 613 O O . SER A 1 83 ? 20.035 19.991 -21.493 1.00 81.06 83 SER A O 1
ATOM 615 N N . GLY A 1 84 ? 18.416 18.456 -21.563 1.00 83.56 84 GLY A N 1
ATOM 616 C CA . GLY A 1 84 ? 17.332 19.423 -21.649 1.00 83.56 84 GLY A CA 1
ATOM 617 C C . GLY A 1 84 ? 16.002 18.727 -21.874 1.00 83.56 84 GLY A C 1
ATOM 618 O O . GLY A 1 84 ? 15.934 17.686 -22.529 1.00 83.56 84 GLY A O 1
ATOM 619 N N . TYR A 1 85 ? 14.939 19.305 -21.328 1.00 86.06 85 TYR A N 1
ATOM 620 C CA . TYR A 1 85 ? 13.597 18.778 -21.515 1.00 86.06 85 TYR A CA 1
ATOM 621 C C . TYR A 1 85 ? 13.186 18.885 -23.001 1.00 86.06 85 TYR A C 1
ATOM 623 O O . TYR A 1 85 ? 13.424 19.903 -23.647 1.00 86.06 85 TYR A O 1
ATOM 631 N N . ASN A 1 86 ? 12.627 17.808 -23.561 1.00 87.88 86 ASN A N 1
ATOM 632 C CA . ASN A 1 86 ? 12.401 17.563 -24.997 1.00 87.88 86 ASN A CA 1
ATOM 633 C C . ASN A 1 86 ? 13.651 17.537 -25.907 1.00 87.88 86 ASN A C 1
ATOM 635 O O . ASN A 1 86 ? 13.510 17.434 -27.128 1.00 87.88 86 ASN A O 1
ATOM 639 N N . VAL A 1 87 ? 14.868 17.558 -25.355 1.00 88.56 87 VAL A N 1
ATOM 640 C CA . VAL A 1 87 ? 16.114 17.440 -26.129 1.00 88.56 87 VAL A CA 1
ATOM 641 C C . VAL A 1 87 ? 16.595 15.993 -26.079 1.00 88.56 87 VAL A C 1
ATOM 643 O O . VAL A 1 87 ? 17.181 15.533 -25.098 1.00 88.56 87 VAL A O 1
ATOM 646 N N . GLY A 1 88 ? 16.323 15.238 -27.143 1.00 91.88 88 GLY A N 1
ATOM 647 C CA . GLY A 1 88 ? 16.517 13.795 -27.094 1.00 91.88 88 GLY A CA 1
ATOM 648 C C . GLY A 1 88 ? 16.465 13.058 -28.418 1.00 91.88 88 GLY A C 1
ATOM 649 O O . GLY A 1 88 ? 16.502 13.631 -29.510 1.00 91.88 88 GLY A O 1
ATOM 650 N N . LEU A 1 89 ? 16.435 11.743 -28.284 1.00 92.75 89 LEU A N 1
ATOM 651 C CA . LEU A 1 89 ? 16.167 10.768 -29.324 1.00 92.75 89 LEU A CA 1
ATOM 652 C C . LEU A 1 89 ? 14.710 10.329 -29.172 1.00 92.75 89 LEU A C 1
ATOM 654 O O . LEU A 1 89 ? 14.292 9.934 -28.086 1.00 92.75 89 LEU A O 1
ATOM 658 N N . ARG A 1 90 ? 13.934 10.420 -30.253 1.00 93.44 90 ARG A N 1
ATOM 659 C CA . ARG A 1 90 ? 12.540 9.961 -30.279 1.00 93.44 90 ARG A CA 1
ATOM 660 C C . ARG A 1 90 ? 12.493 8.537 -30.803 1.00 93.44 90 ARG A C 1
ATOM 662 O O . ARG A 1 90 ? 13.045 8.255 -31.869 1.00 93.44 90 ARG A O 1
ATOM 669 N N . GLN A 1 91 ? 11.840 7.650 -30.064 1.00 94.69 91 GLN A N 1
ATOM 670 C CA . GLN A 1 91 ? 11.549 6.311 -30.542 1.00 94.69 91 GLN A CA 1
ATOM 671 C C . GLN A 1 91 ? 10.517 6.403 -31.669 1.00 94.69 91 GLN A C 1
ATOM 673 O O . GLN A 1 91 ? 9.412 6.906 -31.468 1.00 94.69 91 GLN A O 1
ATOM 678 N N . LYS A 1 92 ? 10.887 5.928 -32.862 1.00 92.94 92 LYS A N 1
ATOM 679 C CA . LYS A 1 92 ? 9.959 5.771 -33.990 1.00 92.94 92 LYS A CA 1
ATOM 680 C C . LYS A 1 92 ? 8.860 4.773 -33.629 1.00 92.94 92 LYS A C 1
ATOM 682 O O . LYS A 1 92 ? 9.066 3.910 -32.775 1.00 92.94 92 LYS A O 1
ATOM 687 N N . GLY A 1 93 ? 7.720 4.859 -34.314 1.00 92.44 93 GLY A N 1
ATOM 688 C CA . GLY A 1 93 ? 6.612 3.931 -34.089 1.00 92.44 93 GLY A CA 1
ATOM 689 C C . GLY A 1 93 ? 7.069 2.466 -34.111 1.00 92.44 93 GLY A C 1
ATOM 690 O O . GLY A 1 93 ? 7.776 2.040 -35.027 1.00 92.44 93 GLY A O 1
ATOM 691 N N . ALA A 1 94 ? 6.750 1.716 -33.060 1.00 94.62 94 ALA A N 1
ATOM 692 C CA . ALA A 1 94 ? 7.121 0.310 -32.930 1.00 94.62 94 ALA A CA 1
ATOM 693 C C . ALA A 1 94 ? 6.390 -0.353 -31.760 1.00 94.62 94 ALA A C 1
ATOM 695 O O . ALA A 1 94 ? 6.094 0.290 -30.756 1.00 94.62 94 ALA A O 1
ATOM 696 N N . THR A 1 95 ? 6.198 -1.665 -31.851 1.00 96.44 95 THR A N 1
ATOM 697 C CA . THR A 1 95 ? 5.855 -2.498 -30.691 1.00 96.44 95 THR A CA 1
ATOM 698 C C . THR A 1 95 ? 7.115 -3.168 -30.140 1.00 96.44 95 THR A C 1
ATOM 700 O O . THR A 1 95 ? 7.740 -3.965 -30.838 1.00 96.44 95 THR A O 1
ATOM 703 N N . ILE A 1 96 ? 7.505 -2.835 -28.908 1.00 98.19 96 ILE A N 1
ATOM 704 C CA . ILE A 1 96 ? 8.696 -3.332 -28.205 1.00 98.19 96 ILE A CA 1
ATOM 705 C C . ILE A 1 96 ? 8.300 -4.508 -27.305 1.00 98.19 96 ILE A C 1
ATOM 707 O O . ILE A 1 96 ? 7.424 -4.368 -26.456 1.00 98.19 96 ILE A O 1
ATOM 711 N N . THR A 1 97 ? 8.942 -5.662 -27.487 1.00 98.69 97 THR A N 1
ATOM 712 C CA . THR A 1 97 ? 8.594 -6.945 -26.846 1.00 98.69 97 THR A CA 1
ATOM 713 C C . THR A 1 97 ? 9.834 -7.760 -26.477 1.00 98.69 97 THR A C 1
ATOM 715 O O . THR A 1 97 ? 10.950 -7.456 -26.911 1.00 98.69 97 THR A O 1
ATOM 718 N N . GLY A 1 98 ? 9.620 -8.845 -25.732 1.00 98.69 98 GLY A N 1
ATOM 719 C CA . GLY A 1 98 ? 10.633 -9.841 -25.399 1.00 98.69 98 GLY A CA 1
ATOM 720 C C . GLY A 1 98 ? 11.160 -9.732 -23.969 1.00 98.69 98 GLY A C 1
ATOM 721 O O . GLY A 1 98 ? 10.809 -8.820 -23.219 1.00 98.69 98 GLY A O 1
ATOM 722 N N . ALA A 1 99 ? 12.008 -10.694 -23.608 1.00 98.31 99 ALA A N 1
ATOM 723 C CA . ALA A 1 99 ? 12.509 -10.912 -22.252 1.00 98.31 99 ALA A CA 1
ATOM 724 C C . ALA A 1 99 ? 13.898 -10.288 -21.973 1.00 98.31 99 ALA A C 1
ATOM 726 O O . ALA A 1 99 ? 14.501 -10.563 -20.940 1.00 98.31 99 ALA A O 1
ATOM 727 N N . GLY A 1 100 ? 14.453 -9.515 -22.913 1.00 98.62 100 GLY A N 1
ATOM 728 C CA . GLY A 1 100 ? 15.781 -8.900 -22.786 1.00 98.62 100 GLY A CA 1
ATOM 729 C C . GLY A 1 100 ? 15.798 -7.545 -22.073 1.00 98.62 100 GLY A C 1
ATOM 730 O O . GLY A 1 100 ? 14.883 -7.196 -21.331 1.00 98.62 100 GLY A O 1
ATOM 731 N N . THR A 1 101 ? 16.843 -6.755 -22.326 1.00 98.88 101 THR A N 1
ATOM 732 C CA . THR A 1 101 ? 17.034 -5.442 -21.689 1.00 98.88 101 THR A CA 1
ATOM 733 C C . THR A 1 101 ? 17.029 -4.309 -22.712 1.00 98.88 101 THR A C 1
ATOM 735 O O . THR A 1 101 ? 17.805 -4.322 -23.673 1.00 98.88 101 THR A O 1
ATOM 738 N N . LEU A 1 102 ? 16.199 -3.293 -22.474 1.00 98.81 102 LEU A N 1
ATOM 739 C CA . LEU A 1 102 ? 16.281 -1.988 -23.124 1.00 98.81 102 LEU A CA 1
ATOM 740 C C . LEU A 1 102 ? 17.088 -1.043 -22.230 1.00 98.81 102 LEU A C 1
ATOM 742 O O . LEU A 1 102 ? 16.697 -0.768 -21.100 1.00 98.81 102 LEU A O 1
ATOM 746 N N . GLU A 1 103 ? 18.205 -0.525 -22.725 1.00 98.75 103 GLU A N 1
ATOM 747 C CA . GLU A 1 103 ? 19.062 0.401 -21.988 1.00 98.75 103 GLU A CA 1
ATOM 748 C C . GLU A 1 103 ? 18.994 1.818 -22.554 1.00 98.75 103 GLU A C 1
ATOM 750 O O . GLU A 1 103 ? 18.938 2.031 -23.768 1.00 98.75 103 GLU A O 1
ATOM 755 N N . LYS A 1 104 ? 19.097 2.799 -21.660 1.00 98.19 104 LYS A N 1
ATOM 756 C CA . LYS A 1 104 ? 19.276 4.207 -21.997 1.00 98.19 104 LYS A CA 1
ATOM 757 C C . LYS A 1 104 ? 20.560 4.750 -21.362 1.00 98.19 104 LYS A C 1
ATOM 759 O O . LYS A 1 104 ? 20.690 4.777 -20.140 1.00 98.19 104 LYS A O 1
ATOM 764 N N . THR A 1 105 ? 21.483 5.227 -22.200 1.00 97.62 105 THR A N 1
ATOM 765 C CA . THR A 1 105 ? 22.728 5.912 -21.799 1.00 97.62 105 THR A CA 1
ATOM 766 C C . THR A 1 105 ? 22.889 7.260 -22.524 1.00 97.62 105 THR A C 1
ATOM 768 O O . THR A 1 105 ? 22.097 7.601 -23.409 1.00 97.62 105 THR A O 1
ATOM 771 N N . GLY A 1 106 ? 23.908 8.050 -22.174 1.00 96.44 106 GLY A N 1
ATOM 772 C CA . GLY A 1 106 ? 24.109 9.412 -22.669 1.00 96.44 106 GLY A CA 1
ATOM 773 C C . GLY A 1 106 ? 23.196 10.438 -21.987 1.00 96.44 106 GLY A C 1
ATOM 774 O O . GLY A 1 106 ? 22.156 10.095 -21.426 1.00 96.44 106 GLY A O 1
ATOM 775 N N . ASN A 1 107 ? 23.567 11.718 -22.038 1.00 94.19 107 ASN A N 1
ATOM 776 C CA . ASN A 1 107 ? 22.879 12.774 -21.283 1.00 94.19 107 ASN A CA 1
ATOM 777 C C . ASN A 1 107 ? 21.538 13.244 -21.879 1.00 94.19 107 ASN A C 1
ATOM 779 O O . ASN A 1 107 ? 20.750 13.870 -21.171 1.00 94.19 107 ASN A O 1
ATOM 783 N N . SER A 1 108 ? 21.263 12.959 -23.154 1.00 95.38 108 SER A N 1
ATOM 784 C CA . SER A 1 108 ? 20.029 13.389 -23.823 1.00 95.38 108 SER A CA 1
ATOM 785 C C . SER A 1 108 ? 18.839 12.505 -23.443 1.00 95.38 108 SER A C 1
ATOM 787 O O . SER A 1 108 ? 19.026 11.386 -22.969 1.00 95.38 108 SER A O 1
ATOM 789 N N . MET A 1 109 ? 17.606 12.964 -23.670 1.00 95.94 109 MET A N 1
ATOM 790 C CA . MET A 1 109 ? 16.415 12.157 -23.372 1.00 95.94 109 MET A CA 1
ATOM 791 C C . MET A 1 109 ? 16.224 11.003 -24.370 1.00 95.94 109 MET A C 1
ATOM 793 O O . MET A 1 109 ? 16.583 11.125 -25.543 1.00 95.94 109 MET A O 1
ATOM 797 N N . LEU A 1 110 ? 15.585 9.917 -23.936 1.00 97.38 110 LEU A N 1
ATOM 798 C CA . LEU A 1 110 ? 14.850 8.997 -24.812 1.00 97.38 110 LEU A CA 1
ATOM 799 C C . LEU A 1 110 ? 13.356 9.286 -24.662 1.00 97.38 110 LEU A C 1
ATOM 801 O O . LEU A 1 110 ? 12.834 9.288 -23.552 1.00 97.38 110 LEU A O 1
ATOM 805 N N . ILE A 1 111 ? 12.684 9.568 -25.772 1.00 96.69 111 ILE A N 1
ATOM 806 C CA . ILE A 1 111 ? 11.296 10.029 -25.796 1.00 96.69 111 ILE A CA 1
ATOM 807 C C . ILE A 1 111 ? 10.436 8.985 -26.502 1.00 96.69 111 ILE A C 1
ATOM 809 O O . ILE A 1 111 ? 10.699 8.651 -27.659 1.00 96.69 111 ILE A O 1
ATOM 813 N N . PHE A 1 112 ? 9.402 8.501 -25.820 1.00 96.50 112 PHE A N 1
ATOM 814 C CA . PHE A 1 112 ? 8.397 7.609 -26.389 1.00 96.50 112 PHE A CA 1
ATOM 815 C C . PHE A 1 112 ? 7.158 8.408 -26.814 1.00 96.50 112 PHE A C 1
ATOM 817 O O . PHE A 1 112 ? 6.557 9.102 -26.000 1.00 96.50 112 PHE A O 1
ATOM 824 N N . GLY A 1 113 ? 6.780 8.315 -28.092 1.00 91.75 113 GLY A N 1
ATOM 825 C CA . GLY A 1 113 ? 5.697 9.106 -28.690 1.00 91.75 113 GLY A CA 1
ATOM 826 C C . GLY A 1 113 ? 6.174 10.354 -29.452 1.00 91.75 113 GLY A C 1
ATOM 827 O O . GLY A 1 113 ? 7.374 10.614 -29.587 1.00 91.75 113 GLY A O 1
ATOM 828 N N . GLY A 1 114 ? 5.226 11.101 -30.026 1.00 88.12 114 GLY A N 1
ATOM 829 C CA . GLY A 1 114 ? 5.462 12.299 -30.848 1.00 88.12 114 GLY A CA 1
ATOM 830 C C . GLY A 1 114 ? 6.030 12.041 -32.252 1.00 88.12 114 GLY A C 1
ATOM 831 O O . GLY A 1 114 ? 6.118 12.963 -33.058 1.00 88.12 114 GLY A O 1
ATOM 832 N N . GLY A 1 115 ? 6.419 10.799 -32.562 1.00 83.00 115 GLY A N 1
ATOM 833 C CA . GLY A 1 115 ? 6.953 10.362 -33.861 1.00 83.00 115 GLY A CA 1
ATOM 834 C C . GLY A 1 115 ? 6.250 9.125 -34.437 1.00 83.00 115 GLY A C 1
ATOM 835 O O . GLY A 1 115 ? 6.812 8.450 -35.300 1.00 83.00 115 GLY A O 1
ATOM 836 N N . GLY A 1 116 ? 5.054 8.805 -33.929 1.00 88.25 116 GLY A N 1
ATOM 837 C CA . GLY A 1 116 ? 4.318 7.563 -34.187 1.00 88.25 116 GLY A CA 1
ATOM 838 C C . GLY A 1 116 ? 4.007 6.806 -32.892 1.00 88.25 116 GLY A C 1
ATOM 839 O O . GLY A 1 116 ? 4.613 7.070 -31.852 1.00 88.25 116 GLY A O 1
ATOM 840 N N . GLN A 1 117 ? 3.057 5.868 -32.951 1.00 92.56 117 GLN A N 1
ATOM 841 C CA . GLN A 1 117 ? 2.643 5.091 -31.780 1.00 92.56 117 GLN A CA 1
ATOM 842 C C . GLN A 1 117 ? 3.743 4.115 -31.340 1.00 92.56 117 GLN A C 1
ATOM 844 O O . GLN A 1 117 ? 4.223 3.316 -32.148 1.00 92.56 117 GLN A O 1
ATOM 849 N N . VAL A 1 118 ? 4.112 4.143 -30.058 1.00 95.81 118 VAL A N 1
ATOM 850 C CA . VAL A 1 118 ? 5.056 3.188 -29.462 1.00 95.81 118 VAL A CA 1
ATOM 851 C C . VAL A 1 118 ? 4.342 2.330 -28.428 1.00 95.81 118 VAL A C 1
ATOM 853 O O . VAL A 1 118 ? 3.880 2.839 -27.414 1.00 95.81 118 VAL A O 1
ATOM 856 N N . ASN A 1 119 ? 4.276 1.022 -28.652 1.00 96.81 119 ASN A N 1
ATOM 857 C CA . ASN A 1 119 ? 3.702 0.085 -27.690 1.00 96.81 119 ASN A CA 1
ATOM 858 C C . ASN A 1 119 ? 4.837 -0.619 -26.947 1.00 96.81 119 ASN A C 1
ATOM 860 O O . ASN A 1 119 ? 5.651 -1.295 -27.570 1.00 96.81 119 ASN A O 1
ATOM 864 N N . ILE A 1 120 ? 4.896 -0.486 -25.629 1.00 98.19 120 ILE A N 1
ATOM 865 C CA . ILE A 1 120 ? 5.847 -1.185 -24.774 1.00 98.19 120 ILE A CA 1
ATOM 866 C C . ILE A 1 120 ? 5.100 -2.371 -24.154 1.00 98.19 120 ILE A C 1
ATOM 868 O O . ILE A 1 120 ? 4.134 -2.197 -23.416 1.00 98.19 120 ILE A O 1
ATOM 872 N N . ALA A 1 121 ? 5.523 -3.586 -24.493 1.00 98.19 121 ALA A N 1
ATOM 873 C CA . ALA A 1 121 ? 4.885 -4.840 -24.093 1.00 98.19 121 ALA A CA 1
ATOM 874 C C . ALA A 1 121 ? 5.945 -5.927 -23.844 1.00 98.19 121 ALA A C 1
ATOM 876 O O . ALA A 1 121 ? 5.893 -7.021 -24.405 1.00 98.19 121 ALA A O 1
ATOM 877 N N . MET A 1 122 ? 6.971 -5.587 -23.062 1.00 98.69 122 MET A N 1
ATOM 878 C CA . MET A 1 122 ? 8.062 -6.504 -22.728 1.00 98.69 122 MET A CA 1
ATOM 879 C C . MET A 1 122 ? 7.627 -7.528 -21.667 1.00 98.69 122 MET A C 1
ATOM 881 O O . MET A 1 122 ? 6.716 -7.273 -20.875 1.00 98.69 122 MET A O 1
ATOM 885 N N . ASP A 1 123 ? 8.275 -8.693 -21.667 1.00 98.56 123 ASP A N 1
ATOM 886 C CA . ASP A 1 123 ? 7.873 -9.854 -20.864 1.00 98.56 123 ASP A CA 1
ATOM 887 C C . ASP A 1 123 ? 8.281 -9.726 -19.389 1.00 98.56 123 ASP A C 1
ATOM 889 O O . ASP A 1 123 ? 9.142 -8.927 -19.021 1.00 98.56 123 ASP A O 1
ATOM 893 N N . ALA A 1 124 ? 7.681 -10.533 -18.511 1.00 97.62 124 ALA A N 1
ATOM 894 C CA . ALA A 1 124 ? 8.108 -10.585 -17.113 1.00 97.62 124 ALA A CA 1
ATOM 895 C C . ALA A 1 124 ? 9.573 -11.051 -17.014 1.00 97.62 124 ALA A C 1
ATOM 897 O O . ALA A 1 124 ? 9.997 -11.946 -17.743 1.00 97.62 124 ALA A O 1
ATOM 898 N N . GLY A 1 125 ? 10.344 -10.436 -16.113 1.00 95.75 125 GLY A N 1
ATOM 899 C CA . GLY A 1 125 ? 11.784 -10.687 -15.963 1.00 95.75 125 GLY A CA 1
ATOM 900 C C . GLY A 1 125 ? 12.683 -9.874 -16.905 1.00 95.75 125 GLY A C 1
ATOM 901 O O . GLY A 1 125 ? 13.903 -9.917 -16.755 1.00 95.75 125 GLY A O 1
ATOM 902 N N . SER A 1 126 ? 12.098 -9.114 -17.834 1.00 98.50 126 SER A N 1
ATOM 903 C CA . SER A 1 126 ? 12.818 -8.160 -18.683 1.00 98.50 126 SER A CA 1
ATOM 904 C C . SER A 1 126 ? 13.079 -6.825 -17.974 1.00 98.50 126 SER A C 1
ATOM 906 O O . SER A 1 126 ? 12.497 -6.538 -16.921 1.00 98.50 126 SER A O 1
ATOM 908 N N . TRP A 1 127 ? 13.945 -5.995 -18.564 1.00 98.50 127 TRP A N 1
ATOM 909 C CA . TRP A 1 127 ? 14.375 -4.730 -17.962 1.00 98.50 127 TRP A CA 1
ATOM 910 C C . TRP A 1 127 ? 14.306 -3.547 -18.922 1.00 98.50 127 TRP A C 1
ATOM 912 O O . TRP A 1 127 ? 14.712 -3.632 -20.080 1.00 98.50 127 TRP A O 1
ATOM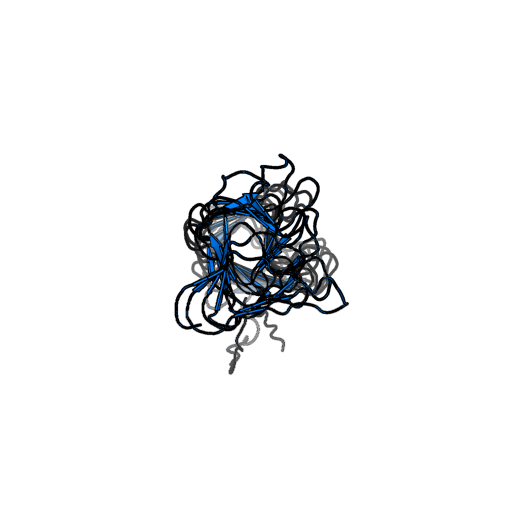 922 N N . ILE A 1 128 ? 13.891 -2.404 -18.383 1.00 98.88 128 ILE A N 1
ATOM 923 C CA . ILE A 1 128 ? 14.172 -1.076 -18.925 1.00 98.88 128 ILE A CA 1
ATOM 924 C C . ILE A 1 128 ? 15.136 -0.409 -17.945 1.00 98.88 128 ILE A C 1
ATOM 926 O O . ILE A 1 128 ? 14.777 -0.152 -16.798 1.00 98.88 128 ILE A O 1
ATOM 930 N N . HIS A 1 129 ? 16.374 -0.161 -18.365 1.00 98.81 129 HIS A N 1
ATOM 931 C CA . HIS A 1 129 ? 17.433 0.350 -17.494 1.00 98.81 129 HIS A CA 1
ATOM 932 C C . HIS A 1 129 ? 17.911 1.723 -17.957 1.00 98.81 129 HIS A C 1
ATOM 934 O O . HIS A 1 129 ? 18.487 1.873 -19.036 1.00 98.81 129 HIS A O 1
ATOM 940 N N . ILE A 1 130 ? 17.695 2.734 -17.120 1.00 98.75 130 ILE A N 1
ATOM 941 C CA . ILE A 1 130 ? 18.212 4.084 -17.320 1.00 98.75 130 ILE A CA 1
ATOM 942 C C . ILE A 1 130 ? 19.511 4.208 -16.544 1.00 98.75 130 ILE A C 1
ATOM 944 O O . ILE A 1 130 ? 19.523 4.174 -15.314 1.00 98.75 130 ILE A O 1
ATOM 948 N N . LYS A 1 131 ? 20.603 4.345 -17.286 1.00 98.50 131 LYS A N 1
ATOM 949 C CA . LYS A 1 131 ? 21.959 4.450 -16.742 1.00 98.50 131 LYS A CA 1
ATOM 950 C C . LYS A 1 131 ? 22.443 5.893 -16.737 1.00 98.50 131 LYS A C 1
ATOM 952 O O . LYS A 1 131 ? 23.174 6.301 -15.847 1.00 98.50 131 LYS A O 1
ATOM 957 N N . GLU A 1 132 ? 21.996 6.679 -17.719 1.00 97.19 132 GLU A N 1
ATOM 958 C CA . GLU A 1 132 ? 22.279 8.111 -17.831 1.00 97.19 132 GLU A CA 1
ATOM 959 C C . GLU A 1 132 ? 21.111 8.857 -18.499 1.00 97.19 132 GLU A C 1
ATOM 961 O O . GLU A 1 132 ? 20.426 8.332 -19.389 1.00 97.19 132 GLU A O 1
ATOM 966 N N . GLY A 1 133 ? 20.934 10.122 -18.114 1.00 96.19 133 GLY A N 1
ATOM 967 C CA . GLY A 1 133 ? 19.930 11.015 -18.687 1.00 96.19 133 GLY A CA 1
ATOM 968 C C . GLY A 1 133 ? 18.507 10.687 -18.233 1.00 96.19 133 GLY A C 1
ATOM 969 O O . GLY A 1 133 ? 18.274 10.317 -17.080 1.00 96.19 133 GLY A O 1
ATOM 970 N N . GLU A 1 134 ? 17.552 10.857 -19.146 1.00 97.25 134 GLU A N 1
ATOM 971 C CA . GLU A 1 134 ? 16.123 10.769 -18.843 1.00 97.25 134 GLU A CA 1
ATOM 972 C C . GLU A 1 134 ? 15.347 9.950 -19.884 1.00 97.25 134 GLU A C 1
ATOM 974 O O . GLU A 1 134 ? 15.655 9.991 -21.079 1.00 97.25 134 GLU A O 1
ATOM 979 N N . ILE A 1 135 ? 14.307 9.244 -19.434 1.00 98.12 135 ILE A N 1
ATOM 980 C CA . ILE A 1 135 ? 13.220 8.763 -20.295 1.00 98.12 135 ILE A CA 1
ATOM 981 C C . ILE A 1 135 ? 11.990 9.657 -20.111 1.00 98.12 135 ILE A C 1
ATOM 983 O O . ILE A 1 135 ? 11.542 9.862 -18.985 1.00 98.12 135 ILE A O 1
ATOM 987 N N . LYS A 1 136 ? 11.413 10.122 -21.225 1.00 96.88 136 LYS A N 1
ATOM 988 C CA . LYS A 1 136 ? 10.057 10.684 -21.302 1.00 96.88 136 LYS A CA 1
ATOM 989 C C . LYS A 1 136 ? 9.118 9.580 -21.786 1.00 96.88 136 LYS A C 1
ATOM 991 O O . LYS A 1 136 ? 9.214 9.171 -22.945 1.00 96.88 136 LYS A O 1
ATOM 996 N N . ALA A 1 137 ? 8.268 9.061 -20.905 1.00 97.31 137 ALA A N 1
ATOM 997 C CA . ALA A 1 137 ? 7.491 7.856 -21.189 1.00 97.31 137 ALA A CA 1
ATOM 998 C C . ALA A 1 137 ? 6.309 8.092 -22.136 1.00 97.31 137 ALA A C 1
ATOM 1000 O O . ALA A 1 137 ? 5.896 7.153 -22.813 1.00 97.31 137 ALA A O 1
ATOM 1001 N N . HIS A 1 138 ? 5.819 9.330 -22.225 1.00 95.00 138 HIS A N 1
ATOM 1002 C CA . HIS A 1 138 ? 4.839 9.756 -23.221 1.00 95.00 138 HIS A CA 1
ATOM 1003 C C . HIS A 1 138 ? 5.199 11.106 -23.824 1.00 95.00 138 HIS A C 1
ATOM 1005 O O . HIS A 1 138 ? 5.720 11.995 -23.152 1.00 95.00 138 HIS A O 1
ATOM 1011 N N . ASP A 1 139 ? 4.842 11.273 -25.088 1.00 93.31 139 ASP A N 1
ATOM 1012 C CA . ASP A 1 139 ? 4.781 12.549 -25.783 1.00 93.31 139 ASP A CA 1
ATOM 1013 C C . ASP A 1 139 ? 3.535 12.527 -26.671 1.00 93.31 139 ASP A C 1
ATOM 1015 O O . ASP A 1 139 ? 3.421 11.682 -27.567 1.00 93.31 139 ASP A O 1
ATOM 1019 N N . ASN A 1 140 ? 2.585 13.421 -26.395 1.00 90.56 140 ASN A N 1
ATOM 1020 C CA . ASN A 1 140 ? 1.271 13.480 -27.043 1.00 90.56 140 ASN A CA 1
ATOM 1021 C C . ASN A 1 140 ? 0.426 12.205 -26.844 1.00 90.56 140 ASN A C 1
ATOM 1023 O O . ASN A 1 140 ? -0.349 11.836 -27.725 1.00 90.56 140 ASN A O 1
ATOM 1027 N N . VAL A 1 141 ? 0.599 11.501 -25.714 1.00 91.25 141 VAL A N 1
ATOM 1028 C CA . VAL A 1 141 ? -0.117 10.242 -25.384 1.00 91.25 141 VAL A CA 1
ATOM 1029 C C . VAL A 1 141 ? 0.056 9.149 -26.461 1.00 91.25 141 VAL A C 1
ATOM 1031 O O . VAL A 1 141 ? -0.775 8.263 -26.635 1.00 91.25 141 VAL A O 1
ATOM 1034 N N . GLN A 1 142 ? 1.149 9.202 -27.230 1.00 93.19 142 GLN A N 1
ATOM 1035 C CA . GLN A 1 142 ? 1.424 8.238 -28.304 1.00 93.19 142 GLN A CA 1
ATOM 1036 C C . GLN A 1 142 ? 2.230 7.016 -27.840 1.00 93.19 142 GLN A C 1
ATOM 1038 O O . GLN A 1 142 ? 2.661 6.221 -28.676 1.00 93.19 142 GLN A O 1
ATOM 1043 N N . ALA A 1 143 ? 2.440 6.840 -26.536 1.00 95.75 143 ALA A N 1
ATOM 1044 C CA . ALA A 1 143 ? 2.998 5.611 -25.990 1.00 95.75 143 ALA A CA 1
ATOM 1045 C C . ALA A 1 143 ? 1.900 4.779 -25.314 1.00 95.75 143 ALA A C 1
ATOM 1047 O O . ALA A 1 143 ? 0.980 5.317 -24.707 1.00 95.75 143 ALA A O 1
ATOM 1048 N N . ASN A 1 144 ? 1.994 3.457 -25.404 1.00 96.56 144 ASN A N 1
ATOM 1049 C CA . ASN A 1 144 ? 1.127 2.529 -24.687 1.00 96.56 144 ASN A CA 1
ATOM 1050 C C . ASN A 1 144 ? 1.989 1.613 -23.821 1.00 96.56 144 ASN A C 1
ATOM 1052 O O . ASN A 1 144 ? 2.867 0.925 -24.337 1.00 96.56 144 ASN A O 1
ATOM 1056 N N . TRP A 1 145 ? 1.717 1.598 -22.520 1.00 98.12 145 TRP A N 1
ATOM 1057 C CA . TRP A 1 145 ? 2.460 0.826 -21.527 1.00 98.12 145 TRP A CA 1
ATOM 1058 C C . TRP A 1 145 ? 1.626 -0.281 -20.879 1.00 98.12 145 TRP A C 1
ATOM 1060 O O . TRP A 1 145 ? 2.150 -1.001 -20.036 1.00 98.12 145 TRP A O 1
ATOM 1070 N N . ASP A 1 146 ? 0.352 -0.438 -21.249 1.00 97.00 146 ASP A N 1
ATOM 1071 C CA . ASP A 1 146 ? -0.629 -1.244 -20.507 1.00 97.00 146 ASP A CA 1
ATOM 1072 C C . ASP A 1 146 ? -0.205 -2.709 -20.322 1.00 97.00 146 ASP A C 1
ATOM 1074 O O . ASP A 1 146 ? -0.537 -3.330 -19.315 1.00 97.00 146 ASP A O 1
ATOM 1078 N N . ASN A 1 147 ? 0.571 -3.245 -21.269 1.00 97.56 147 ASN A N 1
ATOM 1079 C CA . ASN A 1 147 ? 1.020 -4.638 -21.283 1.00 97.56 147 ASN A CA 1
ATOM 1080 C C . ASN A 1 147 ? 2.498 -4.820 -20.895 1.00 97.56 147 ASN A C 1
ATOM 1082 O O . ASN A 1 147 ? 3.035 -5.919 -21.043 1.00 97.56 147 ASN A O 1
ATOM 1086 N N . ASN A 1 148 ? 3.179 -3.778 -20.416 1.00 98.62 148 ASN A N 1
ATOM 1087 C CA . ASN A 1 148 ? 4.603 -3.851 -20.106 1.00 98.62 148 ASN A CA 1
ATOM 1088 C C . ASN A 1 148 ? 4.883 -4.496 -18.737 1.00 98.62 148 ASN A C 1
ATOM 1090 O O . ASN A 1 148 ? 4.616 -3.898 -17.694 1.00 98.62 148 ASN A O 1
ATOM 1094 N N . LYS A 1 149 ? 5.504 -5.681 -18.742 1.00 98.44 149 LYS A N 1
ATOM 1095 C CA . LYS A 1 149 ? 5.946 -6.406 -17.535 1.00 98.44 149 LYS A CA 1
ATOM 1096 C C . LYS A 1 149 ? 7.433 -6.208 -17.220 1.00 98.44 149 LYS A C 1
ATOM 1098 O O . LYS A 1 149 ? 7.919 -6.783 -16.247 1.00 98.44 149 LYS A O 1
ATOM 1103 N N . ALA A 1 150 ? 8.159 -5.413 -18.013 1.00 98.69 150 ALA A N 1
ATOM 1104 C CA . ALA A 1 150 ? 9.550 -5.088 -17.709 1.00 98.69 150 ALA A CA 1
ATOM 1105 C C . ALA A 1 150 ? 9.653 -4.298 -16.411 1.00 98.69 150 ALA A C 1
ATOM 1107 O O . ALA A 1 150 ? 8.925 -3.319 -16.212 1.00 98.69 150 ALA A O 1
ATOM 1108 N N . SER A 1 151 ? 10.612 -4.666 -15.569 1.00 98.75 151 SER A N 1
ATOM 1109 C CA . SER A 1 151 ? 11.006 -3.835 -14.438 1.00 98.75 151 SER A CA 1
ATOM 1110 C C . SER A 1 151 ? 11.790 -2.615 -14.918 1.00 98.75 151 SER A C 1
ATOM 1112 O O . SER A 1 151 ? 12.556 -2.681 -15.881 1.00 98.75 151 SER A O 1
ATOM 1114 N N . LEU A 1 152 ? 11.597 -1.490 -14.239 1.00 98.81 152 LEU A N 1
ATOM 1115 C CA . LEU A 1 152 ? 12.283 -0.236 -14.504 1.00 98.81 152 LEU A CA 1
ATOM 1116 C C . LEU A 1 152 ? 13.395 -0.046 -13.471 1.00 98.81 152 LEU A C 1
ATOM 1118 O O . LEU A 1 152 ? 13.128 0.107 -12.279 1.00 98.81 152 LEU A O 1
ATOM 1122 N N . ARG A 1 153 ? 14.642 -0.018 -13.938 1.00 98.75 153 ARG A N 1
ATOM 1123 C CA . ARG A 1 153 ? 15.818 0.266 -13.114 1.00 98.75 153 ARG A CA 1
ATOM 1124 C C . ARG A 1 153 ? 16.363 1.652 -13.429 1.00 98.75 153 ARG A C 1
ATOM 1126 O O . ARG A 1 153 ? 16.592 1.974 -14.594 1.00 98.75 153 ARG A O 1
ATOM 1133 N N . LEU A 1 154 ? 16.604 2.447 -12.393 1.00 98.81 154 LEU A N 1
ATOM 1134 C CA . LEU A 1 154 ? 17.178 3.783 -12.501 1.00 98.81 154 LEU A CA 1
ATOM 1135 C C . LEU A 1 154 ? 18.486 3.866 -11.717 1.00 98.81 154 LEU A C 1
ATOM 1137 O O . LEU A 1 154 ? 18.487 3.747 -10.490 1.00 98.81 154 LEU A O 1
ATOM 1141 N N . ASP A 1 155 ? 19.593 4.137 -12.398 1.00 98.69 155 ASP A N 1
ATOM 1142 C CA . ASP A 1 155 ? 20.841 4.470 -11.714 1.00 98.69 155 ASP A CA 1
ATOM 1143 C C . ASP A 1 155 ? 20.743 5.866 -11.068 1.00 98.69 155 ASP A C 1
ATOM 1145 O O . ASP A 1 155 ? 19.881 6.686 -11.411 1.00 98.69 155 ASP A O 1
ATOM 1149 N N . ALA A 1 156 ? 21.606 6.144 -10.088 1.00 98.19 156 ALA A N 1
ATOM 1150 C CA . ALA A 1 156 ? 21.601 7.421 -9.378 1.00 98.19 156 ALA A CA 1
ATOM 1151 C C . ALA A 1 156 ? 21.763 8.607 -10.348 1.00 98.19 156 ALA A C 1
ATOM 1153 O O . ALA A 1 156 ? 22.585 8.574 -11.261 1.00 98.19 156 ALA A O 1
ATOM 1154 N N . GLY A 1 157 ? 20.973 9.665 -10.144 1.00 96.62 157 GLY A N 1
ATOM 1155 C CA . GLY A 1 157 ? 20.987 10.862 -10.995 1.00 96.62 157 GLY A CA 1
ATOM 1156 C C . GLY A 1 157 ? 20.207 10.740 -12.311 1.00 96.62 157 GLY A C 1
ATOM 1157 O O . GLY A 1 157 ? 20.124 11.718 -13.049 1.00 96.62 157 GLY A O 1
ATOM 1158 N N . THR A 1 158 ? 19.608 9.582 -12.604 1.00 98.31 158 THR A N 1
ATOM 1159 C CA . THR A 1 158 ? 18.742 9.405 -13.779 1.00 98.31 158 THR A CA 1
ATOM 1160 C C . THR A 1 158 ? 17.284 9.745 -13.484 1.00 98.31 158 THR A C 1
ATOM 1162 O O . THR A 1 158 ? 16.860 9.761 -12.325 1.00 98.31 158 THR A O 1
ATOM 1165 N N . ILE A 1 159 ? 16.512 10.026 -14.537 1.00 98.19 159 ILE A N 1
ATOM 1166 C CA . ILE A 1 159 ? 15.101 10.414 -14.430 1.00 98.19 159 ILE A CA 1
ATOM 1167 C C . ILE A 1 159 ? 14.225 9.517 -15.312 1.00 98.19 159 ILE A C 1
ATOM 1169 O O . ILE A 1 159 ? 14.533 9.274 -16.478 1.00 98.19 159 ILE A O 1
ATOM 1173 N N . PHE A 1 160 ? 13.088 9.077 -14.781 1.00 98.56 160 PHE A N 1
ATOM 1174 C CA . PHE A 1 160 ? 11.967 8.577 -15.573 1.00 98.56 160 PHE A CA 1
ATOM 1175 C C . PHE A 1 160 ? 10.771 9.507 -15.376 1.00 98.56 160 PHE A C 1
ATOM 1177 O O . PHE A 1 160 ? 10.214 9.580 -14.282 1.00 98.56 160 PHE A O 1
ATOM 1184 N N . GLY A 1 161 ? 10.381 10.230 -16.422 1.00 97.19 161 GLY A N 1
ATOM 1185 C CA . GLY A 1 161 ? 9.184 11.063 -16.427 1.00 97.19 161 GLY A CA 1
ATOM 1186 C C . GLY A 1 161 ? 8.001 10.312 -17.021 1.00 97.19 161 GLY A C 1
ATOM 1187 O O . GLY A 1 161 ? 8.039 9.963 -18.200 1.00 97.19 161 GLY A O 1
ATOM 1188 N N . GLN A 1 162 ? 6.950 10.105 -16.224 1.00 95.62 162 GLN A N 1
ATOM 1189 C CA . GLN A 1 162 ? 5.701 9.479 -16.654 1.00 95.62 162 GLN A CA 1
ATOM 1190 C C . GLN A 1 162 ? 5.065 10.275 -17.798 1.00 95.62 162 GLN A C 1
ATOM 1192 O O . GLN A 1 162 ? 5.019 9.764 -18.907 1.00 95.62 162 GLN A O 1
ATOM 1197 N N . VAL A 1 163 ? 4.683 11.535 -17.545 1.00 91.00 163 VAL A N 1
ATOM 1198 C CA . VAL A 1 163 ? 4.111 12.489 -18.518 1.00 91.00 163 VAL A CA 1
ATOM 1199 C C . VAL A 1 163 ? 2.796 12.013 -19.165 1.00 91.00 163 VAL A C 1
ATOM 1201 O O . VAL A 1 163 ? 2.720 10.894 -19.624 1.00 91.00 163 VAL A O 1
ATOM 1204 N N . GLU A 1 164 ? 1.768 12.869 -19.237 1.00 90.00 164 GLU A N 1
ATOM 1205 C CA . GLU A 1 164 ? 0.541 12.796 -20.085 1.00 90.00 164 GLU A CA 1
ATOM 1206 C C . GLU A 1 164 ? -0.314 11.502 -20.130 1.00 90.00 164 GLU A C 1
ATOM 1208 O O . GLU A 1 164 ? -1.441 11.551 -20.613 1.00 90.00 164 GLU A O 1
ATOM 1213 N N . GLY A 1 165 ? 0.144 10.360 -19.627 1.00 94.12 165 GLY A N 1
ATOM 1214 C CA . GLY A 1 165 ? -0.459 9.050 -19.834 1.00 94.12 165 GLY A CA 1
ATOM 1215 C C . GLY A 1 165 ? -0.053 8.046 -18.758 1.00 94.12 165 GLY A C 1
ATOM 1216 O O . GLY A 1 165 ? 0.907 8.235 -18.006 1.00 94.12 165 GLY A O 1
ATOM 1217 N N . ASN A 1 166 ? -0.818 6.961 -18.659 1.00 96.62 166 ASN A N 1
ATOM 1218 C CA . ASN A 1 166 ? -0.546 5.902 -17.693 1.00 96.62 166 ASN A CA 1
ATOM 1219 C C . ASN A 1 166 ? 0.733 5.145 -18.062 1.00 96.62 166 ASN A C 1
ATOM 1221 O O . ASN A 1 166 ? 1.069 4.984 -19.235 1.00 96.62 166 ASN A O 1
ATOM 1225 N N . VAL A 1 167 ? 1.442 4.660 -17.048 1.00 98.50 167 VAL A N 1
ATOM 1226 C CA . VAL A 1 167 ? 2.631 3.822 -17.225 1.00 98.50 167 VAL A CA 1
ATOM 1227 C C . VAL A 1 167 ? 2.453 2.576 -16.380 1.00 98.50 167 VAL A C 1
ATOM 1229 O O . VAL A 1 167 ? 2.134 2.694 -15.202 1.00 98.50 167 VAL A O 1
ATOM 1232 N N . THR A 1 168 ? 2.705 1.404 -16.953 1.00 98.69 168 THR A N 1
ATOM 1233 C CA . THR A 1 168 ? 2.728 0.131 -16.225 1.00 98.69 168 THR A CA 1
ATOM 1234 C C . THR A 1 168 ? 4.118 -0.491 -16.337 1.00 98.69 168 THR A C 1
ATOM 1236 O O . THR A 1 168 ? 4.718 -0.513 -17.414 1.00 98.69 168 THR A O 1
ATOM 1239 N N . VAL A 1 169 ? 4.663 -0.951 -15.210 1.00 98.75 169 VAL A N 1
ATOM 1240 C CA . VAL A 1 169 ? 5.969 -1.621 -15.128 1.00 98.75 169 VAL A CA 1
ATOM 1241 C C . VAL A 1 169 ? 5.923 -2.809 -14.169 1.00 98.75 169 VAL A C 1
ATOM 1243 O O . VAL A 1 169 ? 5.054 -2.906 -13.296 1.00 98.75 169 VAL A O 1
ATOM 1246 N N . GLY A 1 170 ? 6.905 -3.696 -14.312 1.00 98.56 170 GLY A N 1
ATOM 1247 C CA . GLY A 1 170 ? 7.104 -4.853 -13.451 1.00 98.56 170 GLY A CA 1
ATOM 1248 C C . GLY A 1 170 ? 7.425 -4.465 -12.018 1.00 98.56 170 GLY A C 1
ATOM 1249 O O . GLY A 1 170 ? 6.644 -4.740 -11.123 1.00 98.56 170 GLY A O 1
ATOM 1250 N N . ALA A 1 171 ? 8.534 -3.783 -11.779 1.00 98.25 171 ALA A N 1
ATOM 1251 C CA . ALA A 1 171 ? 8.880 -3.215 -10.480 1.00 98.25 171 ALA A CA 1
ATOM 1252 C C . ALA A 1 171 ? 9.791 -1.993 -10.666 1.00 98.25 171 ALA A C 1
ATOM 1254 O O . ALA A 1 171 ? 10.277 -1.751 -11.772 1.00 98.25 171 ALA A O 1
ATOM 1255 N N . LEU A 1 172 ? 10.016 -1.226 -9.599 1.00 98.50 172 LEU A N 1
ATOM 1256 C CA . LEU A 1 172 ? 10.967 -0.114 -9.556 1.00 98.50 172 LEU A CA 1
ATOM 1257 C C . LEU A 1 172 ? 12.234 -0.523 -8.806 1.00 98.50 172 LEU A C 1
ATOM 1259 O O . LEU A 1 172 ? 12.161 -0.966 -7.660 1.00 98.50 172 LEU A O 1
ATOM 1263 N N . GLU A 1 173 ? 13.393 -0.324 -9.424 1.00 98.56 173 GLU A N 1
ATOM 1264 C CA . GLU A 1 173 ? 14.698 -0.608 -8.824 1.00 98.56 173 GLU A CA 1
ATOM 1265 C C . GLU A 1 173 ? 15.657 0.577 -8.960 1.00 98.56 173 GLU A C 1
ATOM 1267 O O . GLU A 1 173 ? 15.627 1.325 -9.939 1.00 98.56 173 GLU A O 1
ATOM 1272 N N . GLY A 1 174 ? 16.550 0.726 -7.985 1.00 98.25 174 GLY A N 1
ATOM 1273 C CA . GLY A 1 174 ? 17.671 1.657 -8.058 1.00 98.25 174 GLY A CA 1
ATOM 1274 C C . GLY A 1 174 ? 17.414 2.976 -7.337 1.00 98.25 174 GLY A C 1
ATOM 1275 O O . GLY A 1 174 ? 16.601 3.039 -6.420 1.00 98.25 174 GLY A O 1
ATOM 1276 N N . ALA A 1 175 ? 18.157 4.014 -7.718 1.00 97.94 175 ALA A N 1
ATOM 1277 C CA . ALA A 1 175 ? 18.346 5.239 -6.936 1.00 97.94 175 ALA A CA 1
ATOM 1278 C C . ALA A 1 175 ? 18.063 6.542 -7.714 1.00 97.94 175 ALA A C 1
ATOM 1280 O O . ALA A 1 175 ? 18.409 7.627 -7.245 1.00 97.94 175 ALA A O 1
ATOM 1281 N N . GLY A 1 176 ? 17.489 6.458 -8.918 1.00 98.44 176 GLY A N 1
ATOM 1282 C CA . GLY A 1 176 ? 17.121 7.639 -9.709 1.00 98.44 176 GLY A CA 1
ATOM 1283 C C . GLY A 1 176 ? 15.863 8.357 -9.210 1.00 98.44 176 GLY A C 1
ATOM 1284 O O . GLY A 1 176 ? 15.431 8.200 -8.072 1.00 98.44 176 GLY A O 1
ATOM 1285 N N . THR A 1 177 ? 15.259 9.173 -10.069 1.00 98.50 177 THR A N 1
ATOM 1286 C CA . THR A 1 177 ? 14.021 9.906 -9.764 1.00 98.50 177 THR A CA 1
ATOM 1287 C C . THR A 1 177 ? 12.907 9.514 -10.725 1.00 98.50 177 THR A C 1
ATOM 1289 O O . THR A 1 177 ? 13.070 9.585 -11.941 1.00 98.50 177 THR A O 1
ATOM 1292 N N . VAL A 1 178 ? 11.752 9.150 -10.179 1.00 98.62 178 VAL A N 1
ATOM 1293 C CA . VAL A 1 178 ? 10.503 8.990 -10.926 1.00 98.62 178 VAL A CA 1
ATOM 1294 C C . VAL A 1 178 ? 9.689 10.276 -10.788 1.00 98.62 178 VAL A C 1
ATOM 1296 O O . VAL A 1 178 ? 9.397 10.711 -9.673 1.00 98.62 178 VAL A O 1
ATOM 1299 N N . LEU A 1 179 ? 9.327 10.882 -11.919 1.00 97.50 179 LEU A N 1
ATOM 1300 C CA . LEU A 1 179 ? 8.467 12.063 -11.987 1.00 97.50 179 LEU A CA 1
ATOM 1301 C C . LEU A 1 179 ? 7.067 11.663 -12.466 1.00 97.50 179 LEU A C 1
ATOM 1303 O O . LEU A 1 179 ? 6.918 11.095 -13.549 1.00 97.50 179 LEU A O 1
ATOM 1307 N N . LEU A 1 180 ? 6.047 11.958 -11.664 1.00 97.06 180 LEU A N 1
ATOM 1308 C CA . LEU A 1 180 ? 4.652 11.586 -11.898 1.00 97.06 180 LEU A CA 1
ATOM 1309 C C . LEU A 1 180 ? 3.794 12.781 -12.321 1.00 97.06 180 LEU A C 1
ATOM 1311 O O . LEU A 1 180 ? 4.008 13.907 -11.872 1.00 97.06 180 LEU A O 1
ATOM 1315 N N . GLY A 1 181 ? 2.732 12.510 -13.074 1.00 94.62 181 GLY A N 1
ATOM 1316 C CA . GLY A 1 181 ? 1.682 13.491 -13.341 1.00 94.62 181 GLY A CA 1
ATOM 1317 C C . GLY A 1 181 ? 1.869 14.336 -14.601 1.00 94.62 181 GLY A C 1
ATOM 1318 O O . GLY A 1 181 ? 2.909 14.314 -15.261 1.00 94.62 181 GLY A O 1
ATOM 1319 N N . TYR A 1 182 ? 0.817 15.090 -14.920 1.00 93.19 182 TYR A N 1
ATOM 1320 C CA . TYR A 1 182 ? 0.795 16.129 -15.948 1.00 93.19 182 TYR A CA 1
ATOM 1321 C C . TYR A 1 182 ? -0.175 17.256 -15.551 1.00 93.19 182 TYR A C 1
ATOM 1323 O O . TYR A 1 182 ? -0.903 17.131 -14.565 1.00 93.19 182 TYR A O 1
ATOM 1331 N N . ASP A 1 183 ? -0.178 18.371 -16.281 1.00 89.50 183 ASP A N 1
ATOM 1332 C CA . ASP A 1 183 ? -1.094 19.484 -16.021 1.00 89.50 183 ASP A CA 1
ATOM 1333 C C . ASP A 1 183 ? -2.542 19.112 -16.383 1.00 89.50 183 ASP A C 1
ATOM 1335 O O . ASP A 1 183 ? -2.800 18.583 -17.461 1.00 89.50 183 ASP A O 1
ATOM 1339 N N . ASN A 1 184 ? -3.494 19.368 -15.477 1.00 83.38 184 ASN A N 1
ATOM 1340 C CA . ASN A 1 184 ? -4.935 19.077 -15.625 1.00 83.38 184 ASN A CA 1
ATOM 1341 C C . ASN A 1 184 ? -5.319 17.619 -15.963 1.00 83.38 184 ASN A C 1
ATOM 1343 O O . ASN A 1 184 ? -6.497 17.314 -16.150 1.00 83.38 184 ASN A O 1
ATOM 1347 N N . PHE A 1 185 ? -4.355 16.701 -15.991 1.00 85.06 185 PHE A N 1
ATOM 1348 C CA . PHE A 1 185 ? -4.559 15.275 -16.196 1.00 85.06 185 PHE A CA 1
ATOM 1349 C C . PHE A 1 185 ? -3.842 14.501 -15.095 1.00 85.06 185 PHE A C 1
ATOM 1351 O O . PHE A 1 185 ? -2.725 14.843 -14.714 1.00 85.06 185 PHE A O 1
ATOM 1358 N N . ARG A 1 186 ? -4.478 13.445 -14.580 1.00 90.06 186 ARG A N 1
ATOM 1359 C CA . ARG A 1 186 ? -3.969 12.677 -13.437 1.00 90.06 186 ARG A CA 1
ATOM 1360 C C . ARG A 1 186 ? -3.593 11.254 -13.861 1.00 90.06 186 ARG A C 1
ATOM 1362 O O . ARG A 1 186 ? -4.353 10.326 -13.575 1.00 90.06 186 ARG A O 1
ATOM 1369 N N . PRO A 1 187 ? -2.460 11.070 -14.564 1.00 94.81 187 PRO A N 1
ATOM 1370 C CA . PRO A 1 187 ? -2.005 9.750 -14.967 1.00 94.81 187 PRO A CA 1
ATOM 1371 C C . PRO A 1 187 ? -1.601 8.909 -13.750 1.00 94.81 187 PRO A C 1
ATOM 1373 O O . PRO A 1 187 ? -1.162 9.423 -12.714 1.00 94.81 187 PRO A O 1
ATOM 1376 N N . VAL A 1 188 ? -1.730 7.593 -13.897 1.00 97.25 188 VAL A N 1
ATOM 1377 C CA . VAL A 1 188 ? -1.424 6.598 -12.864 1.00 97.25 188 VAL A CA 1
ATOM 1378 C C . VAL A 1 188 ? -0.220 5.769 -13.285 1.00 97.25 188 VAL A C 1
ATOM 1380 O O . VAL A 1 188 ? -0.156 5.263 -14.409 1.00 97.25 188 VAL A O 1
ATOM 1383 N N . MET A 1 189 ? 0.756 5.649 -12.385 1.00 98.38 189 MET A N 1
ATOM 1384 C CA . MET A 1 189 ? 1.851 4.700 -12.539 1.00 98.38 189 MET A CA 1
ATOM 1385 C C . MET A 1 189 ? 1.484 3.393 -11.838 1.00 98.38 189 MET A C 1
ATOM 1387 O O . MET A 1 189 ? 1.359 3.358 -10.614 1.00 98.38 189 MET A O 1
ATOM 1391 N N . ASN A 1 190 ? 1.314 2.324 -12.606 1.00 98.38 190 ASN A N 1
ATOM 1392 C CA . ASN A 1 190 ? 1.103 0.978 -12.099 1.00 98.38 190 ASN A CA 1
ATOM 1393 C C . ASN A 1 190 ? 2.446 0.261 -11.958 1.00 98.38 190 ASN A C 1
ATOM 1395 O O . ASN A 1 190 ? 3.229 0.181 -12.905 1.00 98.38 190 ASN A O 1
ATOM 1399 N N . ILE A 1 191 ? 2.697 -0.291 -10.779 1.00 98.56 191 ILE A N 1
ATOM 1400 C CA . ILE A 1 191 ? 3.901 -1.060 -10.465 1.00 98.56 191 ILE A CA 1
ATOM 1401 C C . ILE A 1 191 ? 3.506 -2.456 -9.982 1.00 98.56 191 ILE A C 1
ATOM 1403 O O . ILE A 1 191 ? 2.468 -2.622 -9.344 1.00 98.56 191 ILE A O 1
ATOM 1407 N N . GLY A 1 192 ? 4.336 -3.459 -10.247 1.00 97.94 192 GLY A N 1
ATOM 1408 C CA . GLY A 1 192 ? 4.111 -4.846 -9.827 1.00 97.94 192 GLY A CA 1
ATOM 1409 C C . GLY A 1 192 ? 3.564 -5.767 -10.922 1.00 97.94 192 GLY A C 1
ATOM 1410 O O . GLY A 1 192 ? 3.184 -6.900 -10.627 1.00 97.94 192 GLY A O 1
ATOM 1411 N N . TYR A 1 193 ? 3.485 -5.321 -12.182 1.00 97.44 193 TYR A N 1
ATOM 1412 C CA . TYR A 1 193 ? 2.895 -6.139 -13.243 1.00 97.44 193 TYR A CA 1
ATOM 1413 C C . TYR A 1 193 ? 3.780 -7.346 -13.602 1.00 97.44 193 TYR A C 1
ATOM 1415 O O . TYR A 1 193 ? 4.949 -7.205 -13.937 1.00 97.44 193 TYR A O 1
ATOM 1423 N N . GLY A 1 194 ? 3.230 -8.561 -13.547 1.00 94.94 194 GLY A N 1
ATOM 1424 C CA . GLY A 1 194 ? 4.035 -9.784 -13.677 1.00 94.94 194 GLY A CA 1
ATOM 1425 C C . GLY A 1 194 ? 4.721 -10.219 -12.377 1.00 94.94 194 GLY A C 1
ATOM 1426 O O . GLY A 1 194 ? 5.690 -10.968 -12.430 1.00 94.94 194 GLY A O 1
ATOM 1427 N N . ASP A 1 195 ? 4.214 -9.761 -11.227 1.00 96.81 195 ASP A N 1
ATOM 1428 C CA . ASP A 1 195 ? 4.581 -10.221 -9.881 1.00 96.81 195 ASP A CA 1
ATOM 1429 C C . ASP A 1 195 ? 6.050 -9.979 -9.487 1.00 96.81 195 ASP A C 1
ATOM 1431 O O . ASP A 1 195 ? 6.575 -10.607 -8.564 1.00 96.81 195 ASP A O 1
ATOM 1435 N N . ALA A 1 196 ? 6.718 -9.036 -10.155 1.00 95.25 196 ALA A N 1
ATOM 1436 C CA . ALA A 1 196 ? 8.100 -8.686 -9.865 1.00 95.25 196 ALA A CA 1
ATOM 1437 C C . ALA A 1 196 ? 8.246 -8.016 -8.488 1.00 95.25 196 ALA A C 1
ATOM 1439 O O . ALA A 1 196 ? 7.356 -7.312 -8.005 1.00 95.25 196 ALA A O 1
ATOM 1440 N N . SER A 1 197 ? 9.402 -8.243 -7.863 1.00 97.69 197 SER A N 1
ATOM 1441 C CA . SER A 1 197 ? 9.781 -7.626 -6.592 1.00 97.69 197 SER A CA 1
ATOM 1442 C C . SER A 1 197 ? 11.072 -6.840 -6.760 1.00 97.69 197 SER A C 1
ATOM 1444 O O . SER A 1 197 ? 11.982 -7.315 -7.438 1.00 97.69 197 SER A O 1
ATOM 1446 N N . ALA A 1 198 ? 11.163 -5.660 -6.150 1.00 98.12 198 ALA A N 1
ATOM 1447 C CA . ALA A 1 198 ? 12.358 -4.823 -6.229 1.00 98.12 198 ALA A CA 1
ATOM 1448 C C . ALA A 1 198 ? 12.452 -3.825 -5.071 1.00 98.12 198 ALA A C 1
ATOM 1450 O O . ALA A 1 198 ? 11.483 -3.576 -4.348 1.00 98.12 198 ALA A O 1
ATOM 1451 N N . VAL A 1 199 ? 13.639 -3.234 -4.923 1.00 98.25 199 VAL A N 1
ATOM 1452 C CA . VAL A 1 199 ? 13.922 -2.163 -3.965 1.00 98.25 199 VAL A CA 1
ATOM 1453 C C . VAL A 1 199 ? 14.296 -0.896 -4.724 1.00 98.25 199 VAL A C 1
ATOM 1455 O O . VAL A 1 199 ? 15.287 -0.863 -5.455 1.00 98.25 199 VAL A O 1
ATOM 1458 N N . PHE A 1 200 ? 13.526 0.164 -4.500 1.00 98.56 200 PHE A N 1
ATOM 1459 C CA . PHE A 1 200 ? 13.786 1.497 -5.019 1.00 98.56 200 PHE A CA 1
ATOM 1460 C C . PHE A 1 200 ? 14.206 2.415 -3.871 1.00 98.56 200 PHE A C 1
ATOM 1462 O O . PHE A 1 200 ? 13.429 2.681 -2.957 1.00 98.56 200 PHE A O 1
ATOM 1469 N N . THR A 1 201 ? 15.451 2.877 -3.896 1.00 97.75 201 THR A N 1
ATOM 1470 C CA . THR A 1 201 ? 16.021 3.836 -2.936 1.00 97.75 201 THR A CA 1
ATOM 1471 C C . THR A 1 201 ? 15.982 5.273 -3.455 1.00 97.75 201 THR A C 1
ATOM 1473 O O . THR A 1 201 ? 16.386 6.193 -2.745 1.00 97.75 201 THR A O 1
ATOM 1476 N N . GLY A 1 202 ? 15.521 5.457 -4.693 1.00 97.81 202 GLY A N 1
ATOM 1477 C CA . GLY A 1 202 ? 15.378 6.747 -5.347 1.00 97.81 202 GLY A CA 1
ATOM 1478 C C . GLY A 1 202 ? 14.154 7.540 -4.892 1.00 97.81 202 GLY A C 1
ATOM 1479 O O . GLY A 1 202 ? 13.452 7.159 -3.961 1.00 97.81 202 GLY A O 1
ATOM 1480 N N . ASN A 1 203 ? 13.885 8.648 -5.577 1.00 97.31 203 ASN A N 1
ATOM 1481 C CA . ASN A 1 203 ? 12.787 9.555 -5.236 1.00 97.31 203 ASN A CA 1
ATOM 1482 C C . ASN A 1 203 ? 11.577 9.338 -6.146 1.00 97.31 203 ASN A C 1
ATOM 1484 O O . ASN A 1 203 ? 11.733 9.117 -7.349 1.00 97.31 203 ASN A O 1
ATOM 1488 N N . VAL A 1 204 ? 10.376 9.488 -5.594 1.00 98.19 204 VAL A N 1
ATOM 1489 C CA . VAL A 1 204 ? 9.126 9.564 -6.359 1.00 98.19 204 VAL A CA 1
ATOM 1490 C C . VAL A 1 204 ? 8.491 10.917 -6.076 1.00 98.19 204 VAL A C 1
ATOM 1492 O O . VAL A 1 204 ? 8.157 11.210 -4.931 1.00 98.19 204 VAL A O 1
ATOM 1495 N N . GLN A 1 205 ? 8.330 11.749 -7.101 1.00 96.31 205 GLN A N 1
ATOM 1496 C CA . GLN A 1 205 ? 7.769 13.092 -6.943 1.00 96.31 205 GLN A CA 1
ATOM 1497 C C . GLN A 1 205 ? 6.930 13.527 -8.146 1.00 96.31 205 GLN A C 1
ATOM 1499 O O . GLN A 1 205 ? 6.959 12.889 -9.192 1.00 96.31 205 GLN A O 1
ATOM 1504 N N . GLU A 1 206 ? 6.173 14.614 -8.025 1.00 95.44 206 GLU A N 1
ATOM 1505 C CA . GLU A 1 206 ? 5.428 15.184 -9.156 1.00 95.44 206 GLU A CA 1
ATOM 1506 C C . GLU A 1 206 ? 6.352 15.876 -10.173 1.00 95.44 206 GLU A C 1
ATOM 1508 O O . GLU A 1 206 ? 7.332 16.530 -9.806 1.00 95.44 206 GLU A O 1
ATOM 1513 N N . ASP A 1 207 ? 6.004 15.805 -11.460 1.00 94.06 207 ASP A N 1
ATOM 1514 C CA . ASP A 1 207 ? 6.705 16.511 -12.530 1.00 94.06 207 ASP A CA 1
ATOM 1515 C C . ASP A 1 207 ? 6.326 18.001 -12.561 1.00 94.06 207 ASP A C 1
ATOM 1517 O O . ASP A 1 207 ? 5.449 18.466 -13.298 1.00 94.06 207 ASP A O 1
ATOM 1521 N N . ARG A 1 208 ? 7.015 18.783 -11.730 1.00 90.94 208 ARG A N 1
ATOM 1522 C CA . ARG A 1 208 ? 6.802 20.232 -11.603 1.00 90.94 208 ARG A CA 1
ATOM 1523 C C . ARG A 1 208 ? 7.368 21.058 -12.760 1.00 90.94 208 ARG A C 1
ATOM 1525 O O . ARG A 1 208 ? 7.304 22.282 -12.700 1.00 90.94 208 ARG A O 1
ATOM 1532 N N . ARG A 1 209 ? 7.905 20.429 -13.810 1.00 90.69 209 ARG A N 1
ATOM 1533 C CA . ARG A 1 209 ? 8.447 21.147 -14.976 1.00 90.69 209 ARG A CA 1
ATOM 1534 C C . ARG A 1 209 ? 7.357 21.735 -15.877 1.00 90.69 209 ARG A C 1
ATOM 1536 O O . ARG A 1 209 ? 7.643 22.690 -16.589 1.00 90.69 209 ARG A O 1
ATOM 1543 N N . TYR A 1 210 ? 6.136 21.192 -15.841 1.00 86.25 210 TYR A N 1
ATOM 1544 C CA . TYR A 1 210 ? 5.012 21.681 -16.655 1.00 86.25 210 TYR A CA 1
ATOM 1545 C C . TYR A 1 210 ? 4.187 22.754 -15.952 1.00 86.25 210 TYR A C 1
ATOM 1547 O O . TYR A 1 210 ? 3.929 23.812 -16.515 1.00 86.25 210 TYR A O 1
ATOM 1555 N N . SER A 1 211 ? 3.735 22.464 -14.732 1.00 89.25 211 SER A N 1
ATOM 1556 C CA . SER A 1 211 ? 2.766 23.291 -14.020 1.00 89.25 211 SER A CA 1
ATOM 1557 C C . SER A 1 211 ? 2.840 23.040 -12.517 1.00 89.25 211 SER A C 1
ATOM 1559 O O . SER A 1 211 ? 3.171 21.946 -12.053 1.00 89.25 211 SER A O 1
ATOM 1561 N N . ALA A 1 212 ? 2.464 24.049 -11.730 1.00 87.75 212 ALA A N 1
ATOM 1562 C CA . ALA A 1 212 ? 2.250 23.891 -10.293 1.00 87.75 212 ALA A CA 1
ATOM 1563 C C . ALA A 1 212 ? 1.029 22.999 -9.980 1.00 87.75 212 ALA A C 1
ATOM 1565 O O . ALA A 1 212 ? 0.922 22.461 -8.874 1.00 87.75 212 ALA A O 1
ATOM 1566 N N . ASN A 1 213 ? 0.136 22.796 -10.953 1.00 88.44 213 ASN A N 1
ATOM 1567 C CA . ASN A 1 213 ? -1.053 21.953 -10.836 1.00 88.44 213 ASN A CA 1
ATOM 1568 C C . ASN A 1 213 ? -0.810 20.495 -11.251 1.00 88.44 213 ASN A C 1
ATOM 1570 O O . ASN A 1 213 ? -1.748 19.706 -11.195 1.00 88.44 213 ASN A O 1
ATOM 1574 N N . THR A 1 214 ? 0.420 20.110 -11.621 1.00 93.00 214 THR A N 1
ATOM 1575 C CA . THR A 1 214 ? 0.747 18.713 -11.943 1.00 93.00 214 THR A CA 1
ATOM 1576 C C . THR A 1 214 ? 0.407 17.791 -10.777 1.00 93.00 214 THR A C 1
ATOM 1578 O O . THR A 1 214 ? 0.961 17.962 -9.692 1.00 93.00 214 THR A O 1
ATOM 1581 N N . VAL A 1 215 ? -0.439 16.785 -11.006 1.00 92.50 215 VAL A N 1
ATOM 1582 C CA . VAL A 1 215 ? -0.742 15.742 -10.016 1.00 92.50 215 VAL A CA 1
ATOM 1583 C C . VAL A 1 215 ? -0.573 14.367 -10.645 1.00 92.50 215 VAL A C 1
ATOM 1585 O O . VAL A 1 215 ? -1.117 14.086 -11.710 1.00 92.50 215 VAL A O 1
ATOM 1588 N N . GLY A 1 216 ? 0.168 13.493 -9.968 1.00 94.06 216 GLY A N 1
ATOM 1589 C CA . GLY A 1 216 ? 0.327 12.090 -10.343 1.00 94.06 216 GLY A CA 1
ATOM 1590 C C . GLY A 1 216 ? -0.154 11.153 -9.242 1.00 94.06 216 GLY A C 1
ATOM 1591 O O . GLY A 1 216 ? -0.229 11.547 -8.079 1.00 94.06 216 GLY A O 1
ATOM 1592 N N . ALA A 1 217 ? -0.487 9.919 -9.610 1.00 96.12 217 ALA A N 1
ATOM 1593 C CA . ALA A 1 217 ? -0.889 8.867 -8.679 1.00 96.12 217 ALA A CA 1
ATOM 1594 C C . ALA A 1 217 ? -0.118 7.570 -8.952 1.00 96.12 217 ALA A C 1
ATOM 1596 O O . ALA A 1 217 ? 0.401 7.361 -10.052 1.00 96.12 217 ALA A O 1
ATOM 1597 N N . MET A 1 218 ? -0.074 6.681 -7.962 1.00 98.19 218 MET A N 1
ATOM 1598 C CA . MET A 1 218 ? 0.614 5.396 -8.070 1.00 98.19 218 MET A CA 1
ATOM 1599 C C . MET A 1 218 ? -0.275 4.258 -7.563 1.00 98.19 218 MET A C 1
ATOM 1601 O O . MET A 1 218 ? -0.963 4.398 -6.551 1.00 98.19 218 MET A O 1
ATOM 1605 N N . THR A 1 219 ? -0.243 3.126 -8.269 1.00 98.56 219 THR A N 1
ATOM 1606 C CA . THR A 1 219 ? -0.949 1.900 -7.887 1.00 98.56 219 THR A CA 1
ATOM 1607 C C . THR A 1 219 ? -0.002 0.705 -7.893 1.00 98.56 219 THR A C 1
ATOM 1609 O O . THR A 1 219 ? 0.627 0.399 -8.902 1.00 98.56 219 THR A O 1
ATOM 1612 N N . LYS A 1 220 ? 0.071 -0.014 -6.775 1.00 98.75 220 LYS A N 1
ATOM 1613 C CA . LYS A 1 220 ? 0.750 -1.302 -6.653 1.00 98.75 220 LYS A CA 1
ATOM 1614 C C . LYS A 1 220 ? -0.231 -2.442 -6.932 1.00 98.75 220 LYS A C 1
ATOM 1616 O O . LYS A 1 220 ? -1.269 -2.559 -6.280 1.00 98.75 220 LYS A O 1
ATOM 1621 N N . ILE A 1 221 ? 0.124 -3.283 -7.895 1.00 98.12 221 ILE A N 1
ATOM 1622 C CA . ILE A 1 221 ? -0.583 -4.499 -8.312 1.00 98.12 221 ILE A CA 1
ATOM 1623 C C . ILE A 1 221 ? 0.368 -5.700 -8.264 1.00 98.12 221 ILE A C 1
ATOM 1625 O O . ILE A 1 221 ? 1.540 -5.543 -7.929 1.00 98.12 221 ILE A O 1
ATOM 1629 N N . GLY A 1 222 ? -0.123 -6.891 -8.607 1.00 97.44 222 GLY A N 1
ATOM 1630 C CA . GLY A 1 222 ? 0.660 -8.128 -8.633 1.00 97.44 222 GLY A CA 1
ATOM 1631 C C . GLY A 1 222 ? 1.170 -8.584 -7.264 1.00 97.44 222 GLY A C 1
ATOM 1632 O O . GLY A 1 222 ? 1.279 -7.818 -6.309 1.00 97.44 222 GLY A O 1
ATOM 1633 N N . ARG A 1 223 ? 1.514 -9.863 -7.162 1.00 96.50 223 ARG A N 1
ATOM 1634 C CA . ARG A 1 223 ? 1.808 -10.557 -5.899 1.00 96.50 223 ARG A CA 1
ATOM 1635 C C . ARG A 1 223 ? 3.176 -10.224 -5.303 1.00 96.50 223 ARG A C 1
ATOM 1637 O O . ARG A 1 223 ? 3.406 -10.519 -4.134 1.00 96.50 223 ARG A O 1
ATOM 1644 N N . GLY A 1 224 ? 4.072 -9.637 -6.096 1.00 97.81 224 GLY A N 1
ATOM 1645 C CA . GLY A 1 224 ? 5.427 -9.279 -5.679 1.00 97.81 224 GLY A CA 1
ATOM 1646 C C . GLY A 1 224 ? 5.479 -8.175 -4.617 1.00 97.81 224 GLY A C 1
ATOM 1647 O O . GLY A 1 224 ? 4.483 -7.497 -4.337 1.00 97.81 224 GLY A O 1
ATOM 1648 N N . THR A 1 225 ? 6.666 -7.969 -4.054 1.00 98.50 225 THR A N 1
ATOM 1649 C CA . THR A 1 225 ? 6.960 -6.919 -3.072 1.00 98.50 225 THR A CA 1
ATOM 1650 C C . THR A 1 225 ? 7.677 -5.751 -3.737 1.00 98.50 225 THR A C 1
ATOM 1652 O O . THR A 1 225 ? 8.794 -5.908 -4.228 1.00 98.50 225 THR A O 1
ATOM 1655 N N . GLN A 1 226 ? 7.084 -4.558 -3.698 1.00 98.69 226 GLN A N 1
ATOM 1656 C CA . GLN A 1 226 ? 7.818 -3.325 -3.975 1.00 98.69 226 GLN A CA 1
ATOM 1657 C C . GLN A 1 226 ? 8.273 -2.703 -2.659 1.00 98.69 226 GLN A C 1
ATOM 1659 O O . GLN A 1 226 ? 7.440 -2.358 -1.822 1.00 98.69 226 GLN A O 1
ATOM 1664 N N . THR A 1 227 ? 9.571 -2.446 -2.531 1.00 98.50 227 THR A N 1
ATOM 1665 C CA . THR A 1 227 ? 10.103 -1.600 -1.462 1.00 98.50 227 THR A CA 1
ATOM 1666 C C . THR A 1 227 ? 10.386 -0.196 -1.995 1.00 98.50 227 THR A C 1
ATOM 1668 O O . THR A 1 227 ? 11.143 -0.050 -2.956 1.00 98.50 227 THR A O 1
ATOM 1671 N N . LEU A 1 228 ? 9.796 0.834 -1.383 1.00 98.19 228 LEU A N 1
ATOM 1672 C CA . LEU A 1 228 ? 10.093 2.252 -1.620 1.00 98.19 228 LEU A CA 1
ATOM 1673 C C . LEU A 1 228 ? 10.883 2.793 -0.421 1.00 98.19 228 LEU A C 1
ATOM 1675 O O . LEU A 1 228 ? 10.318 3.283 0.551 1.00 98.19 228 LEU A O 1
ATOM 1679 N N . ALA A 1 229 ? 12.204 2.648 -0.469 1.00 96.56 229 ALA A N 1
ATOM 1680 C CA . ALA A 1 229 ? 13.117 3.003 0.617 1.00 96.56 229 ALA A CA 1
ATOM 1681 C C . ALA A 1 229 ? 13.644 4.448 0.536 1.00 96.56 229 ALA A C 1
ATOM 1683 O O . ALA A 1 229 ? 14.312 4.904 1.467 1.00 96.56 229 ALA A O 1
ATOM 1684 N N . GLY A 1 230 ? 13.375 5.165 -0.559 1.00 94.69 230 GLY A N 1
ATOM 1685 C CA . GLY A 1 230 ? 13.743 6.572 -0.692 1.00 94.69 230 GLY A CA 1
ATOM 1686 C C . GLY A 1 230 ? 13.006 7.458 0.307 1.00 94.69 230 GLY A C 1
ATOM 1687 O O . GLY A 1 230 ? 11.826 7.253 0.580 1.00 94.69 230 GLY A O 1
ATOM 1688 N N . THR A 1 231 ? 13.686 8.463 0.853 1.00 92.25 231 THR A N 1
ATOM 1689 C CA . THR A 1 231 ? 13.119 9.353 1.883 1.00 92.25 231 THR A CA 1
ATOM 1690 C C . THR A 1 231 ? 12.082 10.334 1.334 1.00 92.25 231 THR A C 1
ATOM 1692 O O . THR A 1 231 ? 11.334 10.923 2.114 1.00 92.25 231 THR A O 1
ATOM 1695 N N . ASN A 1 232 ? 12.024 10.506 0.009 1.00 91.75 232 ASN A N 1
ATOM 1696 C CA . ASN A 1 232 ? 11.121 11.420 -0.677 1.00 91.75 232 ASN A CA 1
ATOM 1697 C C . ASN A 1 232 ? 10.209 10.659 -1.656 1.00 91.75 232 ASN A C 1
ATOM 1699 O O . ASN A 1 232 ? 10.505 10.569 -2.850 1.00 91.75 232 ASN A O 1
ATOM 1703 N N . ASN A 1 233 ? 9.099 10.115 -1.142 1.00 96.12 233 ASN A N 1
ATOM 1704 C CA . ASN A 1 233 ? 7.978 9.643 -1.960 1.00 96.12 233 ASN A CA 1
ATOM 1705 C C . ASN A 1 233 ? 6.778 10.560 -1.711 1.00 96.12 233 ASN A C 1
ATOM 1707 O O . ASN A 1 233 ? 6.076 10.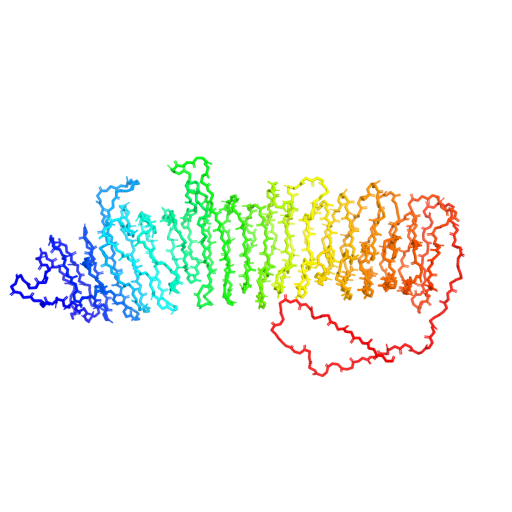426 -0.706 1.00 96.12 233 ASN A O 1
ATOM 1711 N N . TRP A 1 234 ? 6.568 11.522 -2.602 1.00 95.38 234 TRP A N 1
ATOM 1712 C CA . TRP A 1 234 ? 5.590 12.584 -2.413 1.00 95.38 234 TRP A CA 1
ATOM 1713 C C . TRP A 1 234 ? 4.796 12.876 -3.683 1.00 95.38 234 TRP A C 1
ATOM 1715 O O . TRP A 1 234 ? 5.361 13.184 -4.727 1.00 95.38 234 TRP A O 1
ATOM 1725 N N . PHE A 1 235 ? 3.472 12.845 -3.597 1.00 94.62 235 PHE A N 1
ATOM 1726 C CA . PHE A 1 235 ? 2.588 13.276 -4.678 1.00 94.62 235 PHE A CA 1
ATOM 1727 C C . PHE A 1 235 ? 1.195 13.587 -4.132 1.00 94.62 235 PHE A C 1
ATOM 1729 O O . PHE A 1 235 ? 0.785 13.073 -3.100 1.00 94.62 235 PHE A O 1
ATOM 1736 N N . ARG A 1 236 ? 0.425 14.432 -4.817 1.00 92.94 236 ARG A N 1
ATOM 1737 C CA . ARG A 1 236 ? -0.935 14.807 -4.396 1.00 92.94 236 ARG A CA 1
ATOM 1738 C C . ARG A 1 236 ? -2.015 13.905 -4.987 1.00 92.94 236 ARG A C 1
ATOM 1740 O O . ARG A 1 236 ? -3.196 14.197 -4.850 1.00 92.94 236 ARG A O 1
ATOM 1747 N N . GLY A 1 237 ? -1.651 12.840 -5.694 1.00 93.56 237 GLY A N 1
ATOM 1748 C CA . GLY A 1 237 ? -2.582 11.768 -6.035 1.00 93.56 237 GLY A CA 1
ATOM 1749 C C . GLY A 1 237 ? -2.656 10.711 -4.937 1.00 93.56 237 GLY A C 1
ATOM 1750 O O . GLY A 1 237 ? -1.962 10.778 -3.923 1.00 93.56 237 GLY A O 1
ATOM 1751 N N . ASN A 1 238 ? -3.516 9.718 -5.142 1.00 94.56 238 ASN A N 1
ATOM 1752 C CA . ASN A 1 238 ? -3.644 8.596 -4.217 1.00 94.56 238 ASN A CA 1
ATOM 1753 C C . ASN A 1 238 ? -2.487 7.611 -4.401 1.00 94.56 238 ASN A C 1
ATOM 1755 O O . ASN A 1 238 ? -2.046 7.368 -5.529 1.00 94.56 238 ASN A O 1
ATOM 1759 N N . MET A 1 239 ? -2.051 7.011 -3.294 1.00 97.38 239 MET A N 1
ATOM 1760 C CA . MET A 1 239 ? -1.312 5.754 -3.315 1.00 97.38 239 MET A CA 1
ATOM 1761 C C . MET A 1 239 ? -2.313 4.617 -3.135 1.00 97.38 239 MET A C 1
ATOM 1763 O O . MET A 1 239 ? -3.040 4.591 -2.143 1.00 97.38 239 MET A O 1
ATOM 1767 N N . THR A 1 240 ? -2.362 3.684 -4.083 1.00 98.31 240 THR A N 1
ATOM 1768 C CA . THR A 1 240 ? -3.252 2.514 -4.013 1.00 98.31 240 THR A CA 1
ATOM 1769 C C . THR A 1 240 ? -2.434 1.230 -4.012 1.00 98.31 240 THR A C 1
ATOM 1771 O O . THR A 1 240 ? -1.504 1.087 -4.796 1.00 98.31 240 THR A O 1
ATOM 1774 N N . VAL A 1 241 ? -2.773 0.269 -3.160 1.00 98.81 241 VAL A N 1
ATOM 1775 C CA . VAL A 1 241 ? -2.132 -1.048 -3.091 1.00 98.81 241 VAL A CA 1
ATOM 1776 C C . VAL A 1 241 ? -3.215 -2.102 -3.224 1.00 98.81 241 VAL A C 1
ATOM 1778 O O . VAL A 1 241 ? -3.908 -2.410 -2.262 1.00 98.81 241 VAL A O 1
ATOM 1781 N N . ASN A 1 242 ? -3.391 -2.637 -4.427 1.00 98.31 242 ASN A N 1
ATOM 1782 C CA . ASN A 1 242 ? -4.422 -3.629 -4.716 1.00 98.31 242 ASN A CA 1
ATOM 1783 C C . ASN A 1 242 ? -3.910 -5.067 -4.576 1.00 98.31 242 ASN A C 1
ATOM 1785 O O . ASN A 1 242 ? -4.692 -5.946 -4.240 1.00 98.31 242 ASN A O 1
ATOM 1789 N N . ASP A 1 243 ? -2.625 -5.343 -4.793 1.00 98.00 243 ASP A N 1
ATOM 1790 C CA . ASP A 1 243 ? -2.094 -6.697 -4.587 1.00 98.00 243 ASP A CA 1
ATOM 1791 C C . ASP A 1 243 ? -0.610 -6.686 -4.197 1.00 98.00 243 ASP A C 1
ATOM 1793 O O . ASP A 1 243 ? 0.125 -5.715 -4.437 1.00 98.00 243 ASP A O 1
ATOM 1797 N N . GLY A 1 244 ? -0.185 -7.785 -3.579 1.00 98.12 244 GLY A N 1
ATOM 1798 C CA . GLY A 1 244 ? 1.165 -7.973 -3.065 1.00 98.12 244 GLY A CA 1
ATOM 1799 C C . GLY A 1 244 ? 1.499 -7.022 -1.919 1.00 98.12 244 GLY A C 1
ATOM 1800 O O . GLY A 1 244 ? 0.621 -6.554 -1.190 1.00 98.12 244 GLY A O 1
ATOM 1801 N N . ILE A 1 245 ? 2.794 -6.757 -1.751 1.00 98.69 245 ILE A N 1
ATOM 1802 C CA . ILE A 1 245 ? 3.313 -5.977 -0.625 1.00 98.69 245 ILE A CA 1
ATOM 1803 C C . ILE A 1 245 ? 3.918 -4.668 -1.133 1.00 98.69 245 ILE A C 1
ATOM 1805 O O . ILE A 1 245 ? 4.696 -4.654 -2.090 1.00 98.69 245 ILE A O 1
ATOM 1809 N N . LEU A 1 246 ? 3.583 -3.569 -0.465 1.00 98.75 246 LEU A N 1
ATOM 1810 C CA . LEU A 1 246 ? 4.344 -2.327 -0.500 1.00 98.75 246 LEU A CA 1
ATOM 1811 C C . LEU A 1 246 ? 5.045 -2.142 0.850 1.00 98.75 246 LEU A C 1
ATOM 1813 O O . LEU A 1 246 ? 4.391 -2.106 1.888 1.00 98.75 246 LEU A O 1
ATOM 1817 N N . ASN A 1 247 ? 6.363 -1.997 0.838 1.00 97.81 247 ASN A N 1
ATOM 1818 C CA . ASN A 1 247 ? 7.176 -1.842 2.042 1.00 97.81 247 ASN A CA 1
ATOM 1819 C C . ASN A 1 247 ? 7.966 -0.522 1.980 1.00 97.81 247 ASN A C 1
ATOM 1821 O O . ASN A 1 247 ? 8.533 -0.186 0.941 1.00 97.81 247 ASN A O 1
ATOM 1825 N N . PHE A 1 248 ? 8.019 0.234 3.075 1.00 96.06 248 PHE A N 1
ATOM 1826 C CA . PHE A 1 248 ? 8.783 1.488 3.162 1.00 96.06 248 PHE A CA 1
ATOM 1827 C C . PHE A 1 248 ? 10.178 1.330 3.795 1.00 96.06 248 PHE A C 1
ATOM 1829 O O . PHE A 1 248 ? 10.901 2.306 3.997 1.00 96.06 248 PHE A O 1
ATOM 1836 N N . SER A 1 249 ? 10.616 0.100 4.074 1.00 91.88 249 SER A N 1
ATOM 1837 C CA . SER A 1 249 ? 11.860 -0.197 4.792 1.00 91.88 249 SER A CA 1
ATOM 1838 C C . SER A 1 249 ? 11.929 0.603 6.106 1.00 91.88 249 SER A C 1
ATOM 1840 O O . SER A 1 249 ? 10.905 0.828 6.737 1.00 91.88 249 SER A O 1
ATOM 1842 N N . ASN A 1 250 ? 13.109 1.069 6.521 1.00 89.44 250 ASN A N 1
ATOM 1843 C CA . ASN A 1 250 ? 13.287 1.901 7.722 1.00 89.44 250 ASN A CA 1
ATOM 1844 C C . ASN A 1 250 ? 13.491 3.400 7.417 1.00 89.44 250 ASN A C 1
ATOM 1846 O O . ASN A 1 250 ? 13.788 4.192 8.308 1.00 89.44 250 ASN A O 1
ATOM 1850 N N . THR A 1 251 ? 13.427 3.793 6.144 1.00 88.44 251 THR A N 1
ATOM 1851 C CA . THR A 1 251 ? 13.757 5.160 5.692 1.00 88.44 251 THR A CA 1
ATOM 1852 C C . THR A 1 251 ? 12.723 5.756 4.749 1.00 88.44 251 THR A C 1
ATOM 1854 O O . THR A 1 251 ? 12.690 6.972 4.571 1.00 88.44 251 THR A O 1
ATOM 1857 N N . GLY A 1 252 ? 11.886 4.921 4.134 1.00 91.94 252 GLY A N 1
ATOM 1858 C CA . GLY A 1 252 ? 10.850 5.359 3.219 1.00 91.94 252 GLY A CA 1
ATOM 1859 C C . GLY A 1 252 ? 9.789 6.176 3.938 1.00 91.94 252 GLY A C 1
ATOM 1860 O O . GLY A 1 252 ? 9.233 5.744 4.944 1.00 91.94 252 GLY A O 1
ATOM 1861 N N . ASN A 1 253 ? 9.491 7.356 3.410 1.00 94.69 253 ASN A N 1
ATOM 1862 C CA . ASN A 1 253 ? 8.342 8.148 3.838 1.00 94.69 253 ASN A CA 1
ATOM 1863 C C . ASN A 1 253 ? 7.352 8.236 2.690 1.00 94.69 253 ASN A C 1
ATOM 1865 O O . ASN A 1 253 ? 7.765 8.245 1.530 1.00 94.69 253 ASN A O 1
ATOM 1869 N N . LEU A 1 254 ? 6.066 8.336 3.007 1.00 95.88 254 LEU A N 1
ATOM 1870 C CA . LEU A 1 254 ? 5.030 8.610 2.020 1.00 95.88 254 LEU A CA 1
ATOM 1871 C C . LEU A 1 254 ? 4.335 9.912 2.375 1.00 95.88 254 LEU A C 1
ATOM 1873 O O . LEU A 1 254 ? 3.941 10.120 3.518 1.00 95.88 254 LEU A O 1
ATOM 1877 N N . MET A 1 255 ? 4.089 10.736 1.369 1.00 95.56 255 MET A N 1
ATOM 1878 C CA . MET A 1 255 ? 3.051 11.747 1.429 1.00 95.56 255 MET A CA 1
ATOM 1879 C C . MET A 1 255 ? 2.178 11.631 0.184 1.00 95.56 255 MET A C 1
ATOM 1881 O O . MET A 1 255 ? 2.655 11.807 -0.935 1.00 95.56 255 MET A O 1
ATOM 1885 N N . ALA A 1 256 ? 0.907 11.309 0.400 1.00 94.44 256 ALA A N 1
ATOM 1886 C CA . ALA A 1 256 ? -0.083 11.100 -0.649 1.00 94.44 256 ALA A CA 1
ATOM 1887 C C . ALA A 1 256 ? -1.385 11.831 -0.311 1.00 94.44 256 ALA A C 1
ATOM 1889 O O . ALA A 1 256 ? -1.609 12.229 0.831 1.00 94.44 256 ALA A O 1
ATOM 1890 N N . ASN A 1 257 ? -2.289 11.974 -1.276 1.00 91.94 257 ASN A N 1
ATOM 1891 C CA . ASN A 1 257 ? -3.638 12.461 -0.978 1.00 91.94 257 ASN A CA 1
ATOM 1892 C C . ASN A 1 257 ? -4.409 11.500 -0.071 1.00 91.94 257 ASN A C 1
ATOM 1894 O O . ASN A 1 257 ? -5.032 11.929 0.891 1.00 91.94 257 ASN A O 1
ATOM 1898 N N . ALA A 1 258 ? -4.319 10.205 -0.354 1.00 93.00 258 ALA A N 1
ATOM 1899 C CA . ALA A 1 258 ? -4.857 9.131 0.467 1.00 93.00 258 ALA A CA 1
ATOM 1900 C C . ALA A 1 258 ? -4.026 7.861 0.258 1.00 93.00 258 ALA A C 1
ATOM 1902 O O . ALA A 1 258 ? -3.374 7.709 -0.784 1.00 93.00 258 ALA A O 1
ATOM 1903 N N . LEU A 1 259 ? -4.097 6.943 1.221 1.00 95.94 259 LEU A N 1
ATOM 1904 C CA . LEU A 1 259 ? -3.570 5.586 1.096 1.00 95.94 259 LEU A CA 1
ATOM 1905 C C . LEU A 1 259 ? -4.726 4.585 1.084 1.00 95.94 259 LEU A C 1
ATOM 1907 O O . LEU A 1 259 ? -5.428 4.418 2.078 1.00 95.94 259 LEU A O 1
ATOM 1911 N N . TRP A 1 260 ? -4.886 3.893 -0.037 1.00 97.25 260 TRP A N 1
ATOM 1912 C CA . TRP A 1 260 ? -5.899 2.861 -0.222 1.00 97.25 260 TRP A CA 1
ATOM 1913 C C . TRP A 1 260 ? -5.235 1.498 -0.306 1.00 97.25 260 TRP A C 1
ATOM 1915 O O . TRP A 1 260 ? -4.335 1.298 -1.119 1.00 97.25 260 TRP A O 1
ATOM 1925 N N . ILE A 1 261 ? -5.687 0.544 0.497 1.00 98.56 261 ILE A N 1
ATOM 1926 C CA . ILE A 1 261 ? -5.151 -0.816 0.509 1.00 98.56 261 ILE A CA 1
ATOM 1927 C C . ILE A 1 261 ? -6.317 -1.770 0.286 1.00 98.56 261 ILE A C 1
ATOM 1929 O O . ILE A 1 261 ? -7.272 -1.762 1.052 1.00 98.56 261 ILE A O 1
ATOM 1933 N N . GLY A 1 262 ? -6.257 -2.575 -0.771 1.00 98.12 262 GLY A N 1
ATOM 1934 C CA . GLY A 1 262 ? -7.327 -3.492 -1.145 1.00 98.12 262 GLY A CA 1
ATOM 1935 C C . GLY A 1 262 ? -8.594 -2.776 -1.617 1.00 98.12 262 GLY A C 1
ATOM 1936 O O . GLY A 1 262 ? -9.644 -2.972 -1.018 1.00 98.12 262 GLY A O 1
ATOM 1937 N N . ASN A 1 263 ? -8.509 -1.935 -2.656 1.00 96.50 263 ASN A N 1
ATOM 1938 C CA . ASN A 1 263 ? -9.610 -1.073 -3.129 1.00 96.50 263 ASN A CA 1
ATOM 1939 C C . ASN A 1 263 ? -10.289 -1.599 -4.411 1.00 96.50 263 ASN A C 1
ATOM 1941 O O . ASN A 1 263 ? -10.694 -0.851 -5.299 1.00 96.50 263 ASN A O 1
ATOM 1945 N N . THR A 1 264 ? -10.325 -2.912 -4.604 1.00 96.31 264 THR A N 1
ATOM 1946 C CA . THR A 1 264 ? -10.940 -3.530 -5.788 1.00 96.31 264 THR A CA 1
ATOM 1947 C C . THR A 1 264 ? -11.365 -4.946 -5.433 1.00 96.31 264 THR A C 1
ATOM 1949 O O . THR A 1 264 ? -10.680 -5.611 -4.661 1.00 96.31 264 THR A O 1
ATOM 1952 N N . ALA A 1 265 ? -12.469 -5.427 -5.999 1.00 97.06 265 ALA A N 1
ATOM 1953 C CA . ALA A 1 265 ? -13.000 -6.749 -5.689 1.00 97.06 265 ALA A CA 1
ATOM 1954 C C . ALA A 1 265 ? -11.937 -7.850 -5.857 1.00 97.06 265 ALA A C 1
ATOM 1956 O O . ALA A 1 265 ? -11.268 -7.930 -6.888 1.00 97.06 265 ALA A O 1
ATOM 1957 N N . GLY A 1 266 ? -11.770 -8.686 -4.828 1.00 95.12 266 GLY A N 1
ATOM 1958 C CA . GLY A 1 266 ? -10.807 -9.796 -4.823 1.00 95.12 266 GLY A CA 1
ATOM 1959 C C . GLY A 1 266 ? -9.333 -9.391 -4.685 1.00 95.12 266 GLY A C 1
ATOM 1960 O O . GLY A 1 266 ? -8.460 -10.262 -4.659 1.00 95.12 266 GLY A O 1
ATOM 1961 N N . SER A 1 267 ? -9.042 -8.094 -4.582 1.00 97.25 267 SER A N 1
ATOM 1962 C CA . SER A 1 267 ? -7.688 -7.582 -4.395 1.00 97.25 267 SER A CA 1
ATOM 1963 C C . SER A 1 267 ? -7.196 -7.850 -2.961 1.00 97.25 267 SER A C 1
ATOM 1965 O O . SER A 1 267 ? -7.996 -7.984 -2.030 1.00 97.25 267 SER A O 1
ATOM 1967 N N . ARG A 1 268 ? -5.882 -8.029 -2.786 1.00 96.94 268 ARG A N 1
ATOM 1968 C CA . ARG A 1 268 ? -5.227 -8.429 -1.527 1.00 96.94 268 ARG A CA 1
ATOM 1969 C C . ARG A 1 268 ? -3.964 -7.603 -1.304 1.00 96.94 268 ARG A C 1
ATOM 1971 O O . ARG A 1 268 ? -2.845 -8.100 -1.414 1.00 96.94 268 ARG A O 1
ATOM 1978 N N . GLY A 1 269 ? -4.155 -6.324 -1.008 1.00 98.44 269 GLY A N 1
ATOM 1979 C CA . GLY A 1 269 ? -3.056 -5.397 -0.765 1.00 98.44 269 GLY A CA 1
ATOM 1980 C C . GLY A 1 269 ? -2.524 -5.485 0.661 1.00 98.44 269 GLY A C 1
ATOM 1981 O O . GLY A 1 269 ? -3.299 -5.557 1.616 1.00 98.44 269 GLY A O 1
ATOM 1982 N N . ARG A 1 270 ? -1.201 -5.409 0.814 1.00 98.69 270 ARG A N 1
ATOM 1983 C CA . ARG A 1 270 ? -0.534 -5.296 2.114 1.00 98.69 270 ARG A CA 1
ATOM 1984 C C . ARG A 1 270 ? 0.477 -4.154 2.110 1.00 98.69 270 ARG A C 1
ATOM 1986 O O . ARG A 1 270 ? 1.265 -4.030 1.175 1.00 98.69 270 ARG A O 1
ATOM 1993 N N . VAL A 1 271 ? 0.479 -3.344 3.164 1.00 98.88 271 VAL A N 1
ATOM 1994 C CA . VAL A 1 271 ? 1.498 -2.313 3.405 1.00 98.88 271 VAL A CA 1
ATOM 1995 C C . VAL A 1 271 ? 2.252 -2.609 4.695 1.00 98.88 271 VAL A C 1
ATOM 1997 O O . VAL A 1 271 ? 1.645 -3.006 5.688 1.00 98.88 271 VAL A O 1
ATOM 2000 N N . GLU A 1 272 ? 3.566 -2.397 4.678 1.00 98.19 272 GLU A N 1
ATOM 2001 C CA . GLU A 1 272 ? 4.456 -2.534 5.834 1.00 98.19 272 GLU A CA 1
ATOM 2002 C C . GLU A 1 272 ? 5.128 -1.191 6.165 1.00 98.19 272 GLU A C 1
ATOM 2004 O O . GLU A 1 272 ? 5.722 -0.553 5.290 1.00 98.19 272 GLU A O 1
ATOM 2009 N N . VAL A 1 273 ? 5.032 -0.779 7.433 1.00 97.31 273 VAL A N 1
ATOM 2010 C CA . VAL A 1 273 ? 5.592 0.465 7.985 1.00 97.31 273 VAL A CA 1
ATOM 2011 C C . VAL A 1 273 ? 6.490 0.128 9.176 1.00 97.31 273 VAL A C 1
ATOM 2013 O O . VAL A 1 273 ? 6.035 -0.397 10.194 1.00 97.31 273 VAL A O 1
ATOM 2016 N N . GLY A 1 274 ? 7.778 0.421 9.036 1.00 95.75 274 GLY A N 1
ATOM 2017 C CA . GLY A 1 274 ? 8.820 0.193 10.026 1.00 95.75 274 GLY A CA 1
ATOM 2018 C C . GLY A 1 274 ? 9.237 1.448 10.795 1.00 95.75 274 GLY A C 1
ATOM 2019 O O . GLY A 1 274 ? 8.639 2.522 10.712 1.00 95.75 274 GLY A O 1
ATOM 2020 N N . ASN A 1 275 ? 10.305 1.302 11.581 1.00 93.69 275 ASN A N 1
ATOM 2021 C CA . ASN A 1 275 ? 10.899 2.408 12.330 1.00 93.69 275 ASN A CA 1
ATOM 2022 C C . ASN A 1 275 ? 11.424 3.492 11.384 1.00 93.69 275 ASN A C 1
ATOM 2024 O O . ASN A 1 275 ? 12.017 3.176 10.364 1.00 93.69 275 ASN A O 1
ATOM 2028 N N . GLY A 1 276 ? 11.250 4.764 11.750 1.00 90.38 276 GLY A N 1
ATOM 2029 C CA . GLY A 1 276 ? 11.735 5.902 10.960 1.00 90.38 276 GLY A CA 1
ATOM 2030 C C . GLY A 1 276 ? 10.827 6.316 9.800 1.00 90.38 276 GLY A C 1
ATOM 2031 O O . GLY A 1 276 ? 11.007 7.413 9.277 1.00 90.38 276 GLY A O 1
ATOM 2032 N N . ASN A 1 277 ? 9.828 5.503 9.438 1.00 95.31 277 ASN A N 1
ATOM 2033 C CA . ASN A 1 277 ? 8.847 5.878 8.425 1.00 95.31 277 ASN A CA 1
ATOM 2034 C C . ASN A 1 277 ? 7.814 6.867 8.981 1.00 95.31 277 ASN A C 1
ATOM 2036 O O . ASN A 1 277 ? 7.326 6.722 10.105 1.00 95.31 277 ASN A O 1
ATOM 2040 N N . VAL A 1 278 ? 7.411 7.812 8.138 1.00 94.62 278 VAL A N 1
ATOM 2041 C CA . VAL A 1 278 ? 6.245 8.672 8.337 1.00 94.62 278 VAL A CA 1
ATOM 2042 C C . VAL A 1 278 ? 5.347 8.558 7.114 1.00 94.62 278 VAL A C 1
ATOM 2044 O O . VAL A 1 278 ? 5.753 8.880 5.994 1.00 94.62 278 VAL A O 1
ATOM 2047 N N . ILE A 1 279 ? 4.110 8.118 7.332 1.00 94.31 279 ILE A N 1
ATOM 2048 C CA . ILE A 1 279 ? 3.068 8.109 6.305 1.00 94.31 279 ILE A CA 1
ATOM 2049 C C . ILE A 1 279 ? 2.157 9.301 6.550 1.00 94.31 279 ILE A C 1
ATOM 2051 O O . ILE A 1 279 ? 1.458 9.360 7.558 1.00 94.31 279 ILE A O 1
ATOM 2055 N N . THR A 1 280 ? 2.161 10.247 5.619 1.00 93.50 280 THR A N 1
ATOM 2056 C CA . THR A 1 280 ? 1.300 11.425 5.647 1.00 93.50 280 THR A CA 1
ATOM 2057 C C . THR A 1 280 ? 0.215 11.315 4.588 1.00 93.50 280 THR A C 1
ATOM 2059 O O . THR A 1 280 ? 0.506 11.102 3.411 1.00 93.50 280 THR A O 1
ATOM 2062 N N . THR A 1 281 ? -1.038 11.511 4.983 1.00 91.94 281 THR A N 1
ATOM 2063 C CA . THR A 1 281 ? -2.145 11.689 4.033 1.00 91.94 281 THR A CA 1
ATOM 2064 C C . THR A 1 281 ? -2.652 13.120 4.118 1.00 91.94 281 THR A C 1
ATOM 2066 O O . THR A 1 281 ? -2.844 13.636 5.221 1.00 91.94 281 THR A O 1
ATOM 2069 N N . LEU A 1 282 ? -2.830 13.765 2.969 1.00 85.81 282 LEU A N 1
ATOM 2070 C CA . LEU A 1 282 ? -3.190 15.179 2.868 1.00 85.81 282 LEU A CA 1
ATOM 2071 C C . LEU A 1 282 ? -4.693 15.420 3.081 1.00 85.81 282 LEU A C 1
ATOM 2073 O O . LEU A 1 282 ? -5.512 14.512 2.949 1.00 85.81 282 LEU A O 1
ATOM 2077 N N . ASN A 1 283 ? -5.051 16.680 3.352 1.00 69.62 283 ASN A N 1
ATOM 2078 C CA . ASN A 1 283 ? -6.448 17.114 3.429 1.00 69.62 283 ASN A CA 1
ATOM 2079 C C . ASN A 1 283 ? -7.067 16.947 2.043 1.00 69.62 283 ASN A C 1
ATOM 2081 O O . ASN A 1 283 ? -6.692 17.670 1.119 1.00 69.62 283 ASN A O 1
ATOM 2085 N N . ASN A 1 284 ? -7.995 16.006 1.894 1.00 66.12 284 ASN A N 1
ATOM 2086 C CA . ASN A 1 284 ? -8.528 15.652 0.588 1.00 66.12 284 ASN A CA 1
ATOM 2087 C C . ASN A 1 284 ? -10.028 15.912 0.449 1.00 66.12 284 ASN A C 1
ATOM 2089 O O . ASN A 1 284 ? -10.778 15.952 1.424 1.00 66.12 284 ASN A O 1
ATOM 2093 N N . ALA A 1 285 ? -10.452 16.107 -0.803 1.00 59.59 285 ALA A N 1
ATOM 2094 C CA . ALA A 1 285 ? -11.853 16.317 -1.160 1.00 59.59 285 ALA A CA 1
ATOM 2095 C C . ALA A 1 285 ? -12.721 15.084 -0.849 1.00 59.59 285 ALA A C 1
ATOM 2097 O O . ALA A 1 285 ? -13.887 15.234 -0.493 1.00 59.59 285 ALA A O 1
ATOM 2098 N N . ASP A 1 286 ? -12.128 13.887 -0.929 1.00 58.59 286 ASP A N 1
ATOM 2099 C CA . ASP A 1 286 ? -12.789 12.602 -0.662 1.00 58.59 286 ASP A CA 1
ATOM 2100 C C . ASP A 1 286 ? -12.990 12.325 0.834 1.00 58.59 286 ASP A C 1
ATOM 2102 O O . ASP A 1 286 ? -13.667 11.361 1.193 1.00 58.59 286 ASP A O 1
ATOM 2106 N N . ARG A 1 287 ? -12.434 13.175 1.709 1.00 72.06 287 ARG A N 1
ATOM 2107 C CA . ARG A 1 287 ? -12.601 13.119 3.163 1.00 72.06 287 ARG A CA 1
ATOM 2108 C C . ARG A 1 287 ? -12.149 11.782 3.791 1.00 72.06 287 ARG A C 1
ATOM 2110 O O . ARG A 1 287 ? -12.780 11.302 4.729 1.00 72.06 287 ARG A O 1
ATOM 2117 N N . VAL A 1 288 ? -11.071 11.175 3.278 1.00 79.56 288 VAL A N 1
ATOM 2118 C CA . VAL A 1 288 ? -10.537 9.872 3.742 1.00 79.56 288 VAL A CA 1
ATOM 2119 C C . VAL A 1 288 ? -9.011 9.829 3.779 1.00 79.56 288 VAL A C 1
ATOM 2121 O O . VAL A 1 288 ? -8.370 10.013 2.758 1.00 79.56 288 VAL A O 1
ATOM 2124 N N . GLY A 1 289 ? -8.380 9.540 4.916 1.00 89.25 289 GLY A N 1
ATOM 2125 C CA . GLY A 1 289 ? -6.913 9.458 4.990 1.00 89.25 289 GLY A CA 1
ATOM 2126 C C . GLY A 1 289 ? -6.382 8.105 4.518 1.00 89.25 289 GLY A C 1
ATOM 2127 O O . GLY A 1 289 ? -5.814 7.973 3.430 1.00 89.25 289 GLY A O 1
ATOM 2128 N N . VAL A 1 290 ? -6.581 7.088 5.353 1.00 94.06 290 VAL A N 1
ATOM 2129 C CA . VAL A 1 290 ? -6.160 5.705 5.101 1.00 94.06 290 VAL A CA 1
ATOM 2130 C C . VAL A 1 290 ? -7.381 4.794 5.087 1.00 94.06 290 VAL A C 1
ATOM 2132 O O . VAL A 1 290 ? -8.195 4.827 6.011 1.00 94.06 290 VAL A O 1
ATOM 2135 N N . VAL A 1 291 ? -7.490 3.951 4.062 1.00 95.44 291 VAL A N 1
ATOM 2136 C CA . VAL A 1 291 ? -8.581 2.983 3.916 1.00 95.44 291 VAL A CA 1
ATOM 2137 C C . VAL A 1 291 ? -8.018 1.587 3.693 1.00 95.44 291 VAL A C 1
ATOM 2139 O O . VAL A 1 291 ? -7.270 1.353 2.742 1.00 95.44 291 VAL A O 1
ATOM 2142 N N . LEU A 1 292 ? -8.404 0.655 4.564 1.00 97.88 292 LEU A N 1
ATOM 2143 C CA . LEU A 1 292 ? -8.023 -0.753 4.508 1.00 97.88 292 LEU A CA 1
ATOM 2144 C C . LEU A 1 292 ? -9.248 -1.585 4.136 1.00 97.88 292 LEU A C 1
ATOM 2146 O O . LEU A 1 292 ? -10.172 -1.695 4.933 1.00 97.88 292 LEU A O 1
ATOM 2150 N N . GLY A 1 293 ? -9.259 -2.174 2.947 1.00 97.62 293 GLY A N 1
ATOM 2151 C CA . GLY A 1 293 ? -10.396 -2.915 2.416 1.00 97.62 293 GLY A CA 1
ATOM 2152 C C . GLY A 1 293 ? -11.512 -1.982 1.950 1.00 97.62 293 GLY A C 1
ATOM 2153 O O . GLY A 1 293 ? -12.175 -1.323 2.751 1.00 97.62 293 GLY A O 1
ATOM 2154 N N . ASP A 1 294 ? -11.742 -1.951 0.642 1.00 96.69 294 ASP A N 1
ATOM 2155 C CA . ASP A 1 294 ? -12.875 -1.273 0.020 1.00 96.69 294 ASP A CA 1
ATOM 2156 C C . ASP A 1 294 ? -13.304 -1.988 -1.270 1.00 96.69 294 ASP A C 1
ATOM 2158 O O . ASP A 1 294 ? -12.549 -2.790 -1.820 1.00 96.69 294 ASP A O 1
ATOM 2162 N N . ASN A 1 295 ? -14.518 -1.724 -1.762 1.00 95.81 295 ASN A N 1
ATOM 2163 C CA . ASN A 1 295 ? -15.027 -2.259 -3.035 1.00 95.81 295 ASN A CA 1
ATOM 2164 C C . ASN A 1 295 ? -14.870 -3.789 -3.188 1.00 95.81 295 ASN A C 1
ATOM 2166 O O . ASN A 1 295 ? -14.529 -4.284 -4.261 1.00 95.81 295 ASN A O 1
ATOM 2170 N N . GLY A 1 296 ? -15.091 -4.548 -2.107 1.00 95.69 296 GLY A N 1
ATOM 2171 C CA . GLY A 1 296 ? -14.926 -6.009 -2.078 1.00 95.69 296 GLY A CA 1
ATOM 2172 C C . GLY A 1 296 ? -13.471 -6.504 -2.031 1.00 95.69 296 GLY A C 1
ATOM 2173 O O . GLY A 1 296 ? -13.220 -7.690 -2.250 1.00 95.69 296 GLY A O 1
ATOM 2174 N N . GLY A 1 297 ? -12.505 -5.611 -1.814 1.00 97.69 297 GLY A N 1
ATOM 2175 C CA . GLY A 1 297 ? -11.094 -5.937 -1.633 1.00 97.69 297 GLY A CA 1
ATOM 2176 C C . GLY A 1 297 ? -10.717 -6.194 -0.175 1.00 97.69 297 GLY A C 1
ATOM 2177 O O . GLY A 1 297 ? -11.434 -5.829 0.761 1.00 97.69 297 GLY A O 1
ATOM 2178 N N . THR A 1 298 ? -9.565 -6.837 0.014 1.00 98.19 298 THR A N 1
ATOM 2179 C CA . THR A 1 298 ? -8.938 -7.055 1.321 1.00 98.19 298 THR A CA 1
ATOM 2180 C C . THR A 1 298 ? -7.684 -6.202 1.447 1.00 98.19 298 THR A C 1
ATOM 2182 O O . THR A 1 298 ? -6.776 -6.306 0.618 1.00 98.19 298 THR A O 1
ATOM 2185 N N . GLY A 1 299 ? -7.622 -5.371 2.485 1.00 98.56 299 GLY A N 1
ATOM 2186 C CA . GLY A 1 299 ? -6.484 -4.498 2.751 1.00 98.56 299 GLY A CA 1
ATOM 2187 C C . GLY A 1 299 ? -5.884 -4.728 4.126 1.00 98.56 299 GLY A C 1
ATOM 2188 O O . GLY A 1 299 ? -6.609 -4.751 5.117 1.00 98.56 299 GLY A O 1
ATOM 2189 N N . ALA A 1 300 ? -4.560 -4.854 4.190 1.00 98.81 300 ALA A N 1
ATOM 2190 C CA . ALA A 1 300 ? -3.839 -5.025 5.444 1.00 98.81 300 ALA A CA 1
ATOM 2191 C C . ALA A 1 300 ? -2.713 -3.998 5.613 1.00 98.81 300 ALA A C 1
ATOM 2193 O O . ALA A 1 300 ? -1.901 -3.800 4.709 1.00 98.81 300 ALA A O 1
ATOM 2194 N N . LEU A 1 301 ? -2.631 -3.380 6.789 1.00 98.69 301 LEU A N 1
ATOM 2195 C CA . LEU A 1 301 ? -1.533 -2.501 7.185 1.00 98.69 301 LEU A CA 1
ATOM 2196 C C . LEU A 1 301 ? -0.823 -3.096 8.400 1.00 98.69 301 LEU A C 1
ATOM 2198 O O . LEU A 1 301 ? -1.455 -3.360 9.417 1.00 98.69 301 LEU A O 1
ATOM 2202 N N . TYR A 1 302 ? 0.487 -3.289 8.287 1.00 98.56 302 TYR A N 1
ATOM 2203 C CA . TYR A 1 302 ? 1.346 -3.771 9.362 1.00 98.56 302 TYR A CA 1
ATOM 2204 C C . TYR A 1 302 ? 2.301 -2.661 9.770 1.00 98.56 302 TYR A C 1
ATOM 2206 O O . TYR A 1 302 ? 3.119 -2.218 8.963 1.00 98.56 302 TYR A O 1
ATOM 2214 N N . GLN A 1 303 ? 2.206 -2.224 11.019 1.00 97.88 303 GLN A N 1
ATOM 2215 C CA . GLN A 1 303 ? 3.042 -1.177 11.577 1.00 97.88 303 GLN A CA 1
ATOM 2216 C C . GLN A 1 303 ? 3.868 -1.724 12.738 1.00 97.88 303 GLN A C 1
ATOM 2218 O O . GLN A 1 303 ? 3.348 -2.016 13.814 1.00 97.88 303 GLN A O 1
ATOM 2223 N N . SER A 1 304 ? 5.179 -1.827 12.533 1.00 97.56 304 SER A N 1
ATOM 2224 C CA . SER A 1 304 ? 6.123 -2.216 13.582 1.00 97.56 304 SER A CA 1
ATOM 2225 C C . SER A 1 304 ? 6.843 -1.027 14.219 1.00 97.56 304 SER A C 1
ATOM 2227 O O . SER A 1 304 ? 7.587 -1.206 15.181 1.00 97.56 304 SER A O 1
ATOM 2229 N N . GLY A 1 305 ? 6.646 0.177 13.678 1.00 96.44 305 GLY A N 1
ATOM 2230 C CA . GLY A 1 305 ? 7.322 1.404 14.078 1.00 96.44 305 GLY A CA 1
ATOM 2231 C C . GLY A 1 305 ? 6.769 2.638 13.364 1.00 96.44 305 GLY A C 1
ATOM 2232 O O . GLY A 1 305 ? 5.702 2.593 12.755 1.00 96.44 305 GLY A O 1
ATOM 2233 N N . GLY A 1 306 ? 7.502 3.750 13.437 1.00 96.19 306 GLY A N 1
ATOM 2234 C CA . GLY A 1 306 ? 7.170 4.961 12.678 1.00 96.19 306 GLY A CA 1
ATOM 2235 C C . GLY A 1 306 ? 5.864 5.624 13.123 1.00 96.19 306 GLY A C 1
ATOM 2236 O O . GLY A 1 306 ? 5.396 5.402 14.244 1.00 96.19 306 GLY A O 1
ATOM 2237 N N . SER A 1 307 ? 5.287 6.452 12.253 1.00 95.06 307 SER A N 1
ATOM 2238 C CA . SER A 1 307 ? 4.027 7.142 12.533 1.00 95.06 307 SER A CA 1
ATOM 2239 C C . SER A 1 307 ? 3.125 7.316 11.315 1.00 95.06 307 SER A C 1
ATOM 2241 O O . SER A 1 307 ? 3.574 7.446 10.172 1.00 95.06 307 SER A O 1
ATOM 2243 N N . LEU A 1 308 ? 1.821 7.353 11.588 1.00 93.25 308 LEU A N 1
ATOM 2244 C CA . LEU A 1 308 ? 0.790 7.760 10.643 1.00 93.25 308 LEU A CA 1
ATOM 2245 C C . LEU A 1 308 ? 0.310 9.173 11.002 1.00 93.25 308 LEU A C 1
ATOM 2247 O O . LEU A 1 308 ? -0.199 9.410 12.101 1.00 93.25 308 LEU A O 1
ATOM 2251 N N . LEU A 1 309 ? 0.466 10.108 10.065 1.00 89.44 309 LEU A N 1
ATOM 2252 C CA . LEU A 1 309 ? 0.034 11.497 10.179 1.00 89.44 309 LEU A CA 1
ATOM 2253 C C . LEU A 1 309 ? -1.088 11.777 9.179 1.00 89.44 309 LEU A C 1
ATOM 2255 O O . LEU A 1 309 ? -0.862 12.027 7.997 1.00 89.44 309 LEU A O 1
ATOM 2259 N N . ILE A 1 310 ? -2.321 11.771 9.664 1.00 85.31 310 ILE A N 1
ATOM 2260 C CA . ILE A 1 310 ? -3.495 11.937 8.811 1.00 85.31 310 ILE A CA 1
ATOM 2261 C C . ILE A 1 310 ? -3.999 13.369 8.941 1.00 85.31 310 ILE A C 1
ATOM 2263 O O . ILE A 1 310 ? -4.638 13.737 9.924 1.00 85.31 310 ILE A O 1
ATOM 2267 N N . GLN A 1 311 ? -3.675 14.194 7.948 1.00 76.69 311 GLN A N 1
ATOM 2268 C CA . GLN A 1 311 ? -4.039 15.606 7.903 1.00 76.69 311 GLN A CA 1
ATOM 2269 C C . GLN A 1 311 ? -5.392 15.755 7.219 1.00 76.69 311 GLN A C 1
ATOM 2271 O O . GLN A 1 311 ? -5.453 16.177 6.079 1.00 76.69 311 GLN A O 1
ATOM 2276 N N . SER A 1 312 ? -6.473 15.364 7.875 1.00 67.06 312 SER A N 1
ATOM 2277 C CA . SER A 1 312 ? -7.844 15.539 7.373 1.00 67.06 312 SER A CA 1
ATOM 2278 C C . SER A 1 312 ? -8.665 16.319 8.399 1.00 67.06 312 SER A C 1
ATOM 2280 O O . SER A 1 312 ? -8.289 16.399 9.572 1.00 67.06 312 SER A O 1
ATOM 2282 N N . GLY A 1 313 ? -9.741 16.970 7.947 1.00 63.59 313 GLY A N 1
ATOM 2283 C CA . GLY A 1 313 ? -10.586 17.815 8.795 1.00 63.59 313 GLY A CA 1
ATOM 2284 C C . GLY A 1 313 ? -11.298 17.056 9.932 1.00 63.59 313 GLY A C 1
ATOM 2285 O O . GLY A 1 313 ? -11.104 15.853 10.118 1.00 63.59 313 GLY A O 1
ATOM 2286 N N . PRO A 1 314 ? -12.130 17.740 10.731 1.00 57.28 314 PRO A N 1
ATOM 2287 C CA . PRO A 1 314 ? -13.090 17.067 11.605 1.00 57.28 314 PRO A CA 1
ATOM 2288 C C . PRO A 1 314 ? -14.217 16.398 10.784 1.00 57.28 314 PRO A C 1
ATOM 2290 O O . PRO A 1 314 ? -14.514 16.835 9.670 1.00 57.28 314 PRO A O 1
ATOM 2293 N N . ASP A 1 315 ? -14.848 15.364 11.354 1.00 65.88 315 ASP A N 1
ATOM 2294 C CA . ASP A 1 315 ? -16.055 14.680 10.838 1.00 65.88 315 ASP A CA 1
ATOM 2295 C C . ASP A 1 315 ? -15.906 14.077 9.432 1.00 65.88 315 ASP A C 1
ATOM 2297 O O . ASP A 1 315 ? -16.680 14.348 8.501 1.00 65.88 315 ASP A O 1
ATOM 2301 N N . VAL A 1 316 ? -14.843 13.301 9.271 1.00 69.12 316 VAL A N 1
ATOM 2302 C CA . VAL A 1 316 ? -14.411 12.675 8.025 1.00 69.12 316 VAL A CA 1
ATOM 2303 C C . VAL A 1 316 ? -13.760 11.341 8.368 1.00 69.12 316 VAL A C 1
ATOM 2305 O O . VAL A 1 316 ? -13.066 11.235 9.376 1.00 69.12 316 VAL A O 1
ATOM 2308 N N . ASP A 1 317 ? -13.999 10.311 7.558 1.00 72.50 317 ASP A N 1
ATOM 2309 C CA . ASP A 1 317 ? -13.572 8.946 7.862 1.00 72.50 317 ASP A CA 1
ATOM 2310 C C . ASP A 1 317 ? -12.045 8.795 7.655 1.00 72.50 317 ASP A C 1
ATOM 2312 O O . ASP A 1 317 ? -11.559 8.297 6.637 1.00 72.50 317 ASP A O 1
ATOM 2316 N N . ASN A 1 318 ? -11.268 9.274 8.623 1.00 80.88 318 ASN A N 1
ATOM 2317 C CA . ASN A 1 318 ? -9.839 9.549 8.463 1.00 80.88 318 ASN A CA 1
ATOM 2318 C C . ASN A 1 318 ? -8.974 8.293 8.431 1.00 80.88 318 ASN A C 1
ATOM 2320 O O . ASN A 1 318 ? -8.018 8.222 7.658 1.00 80.88 318 ASN A O 1
ATOM 2324 N N . PHE A 1 319 ? -9.320 7.298 9.240 1.00 91.06 319 PHE A N 1
ATOM 2325 C CA . PHE A 1 319 ? -8.713 5.977 9.192 1.00 91.06 319 PHE A CA 1
ATOM 2326 C C . PHE A 1 319 ? -9.804 4.914 9.275 1.00 91.06 319 PHE A C 1
ATOM 2328 O O . PHE A 1 319 ? -10.528 4.829 10.269 1.00 91.06 319 PHE A O 1
ATOM 2335 N N . ILE A 1 320 ? -9.920 4.092 8.236 1.00 92.69 320 ILE A N 1
ATOM 2336 C CA . ILE A 1 320 ? -10.992 3.105 8.111 1.00 92.69 320 ILE A CA 1
ATOM 2337 C C . ILE A 1 320 ? -10.412 1.716 7.931 1.00 92.69 320 ILE A C 1
ATOM 2339 O O . ILE A 1 320 ? -9.612 1.479 7.027 1.00 92.69 320 ILE A O 1
ATOM 2343 N N . ILE A 1 321 ? -10.909 0.781 8.731 1.00 96.56 321 ILE A N 1
ATOM 2344 C CA . ILE A 1 321 ? -10.646 -0.644 8.582 1.00 96.56 321 ILE A CA 1
ATOM 2345 C C . ILE A 1 321 ? -11.946 -1.329 8.165 1.00 96.56 321 ILE A C 1
ATOM 2347 O O . ILE A 1 321 ? -12.869 -1.407 8.961 1.00 96.56 321 ILE A O 1
ATOM 2351 N N . GLY A 1 322 ? -12.035 -1.813 6.932 1.00 96.12 322 GLY A N 1
ATOM 2352 C CA . GLY A 1 322 ? -13.251 -2.385 6.360 1.00 96.12 322 GLY A CA 1
ATOM 2353 C C . GLY A 1 322 ? -14.254 -1.301 5.996 1.00 96.12 322 GLY A C 1
ATOM 2354 O O . GLY A 1 322 ? -15.184 -1.018 6.756 1.00 96.12 322 GLY A O 1
ATOM 2355 N N . ARG A 1 323 ? -14.075 -0.671 4.830 1.00 93.88 323 ARG A N 1
ATOM 2356 C CA . ARG A 1 323 ? -14.955 0.410 4.382 1.00 93.88 323 ARG A CA 1
ATOM 2357 C C . ARG A 1 323 ? -16.293 -0.141 3.898 1.00 93.88 323 ARG A C 1
ATOM 2359 O O . ARG A 1 323 ? -17.266 -0.085 4.647 1.00 93.88 323 ARG A O 1
ATOM 2366 N N . SER A 1 324 ? -16.354 -0.681 2.687 1.00 94.12 324 SER A N 1
ATOM 2367 C CA . SER A 1 324 ? -17.619 -1.056 2.035 1.00 94.12 324 SER A CA 1
ATOM 2368 C C . SER A 1 324 ? -18.021 -2.514 2.242 1.00 94.12 324 SER A C 1
ATOM 2370 O O . SER A 1 324 ? -17.186 -3.358 2.562 1.00 94.12 324 SER A O 1
ATOM 2372 N N . ALA A 1 325 ? -19.295 -2.836 2.017 1.00 93.31 325 ALA A N 1
ATOM 2373 C CA . ALA A 1 325 ? -19.804 -4.207 2.031 1.00 93.31 325 ALA A CA 1
ATOM 2374 C C . ALA A 1 325 ? -18.885 -5.188 1.276 1.00 93.31 325 ALA A C 1
ATOM 2376 O O . ALA A 1 325 ? -18.315 -4.857 0.234 1.00 93.31 325 ALA A O 1
ATOM 2377 N N . ASN A 1 326 ? -18.758 -6.408 1.804 1.00 94.44 326 ASN A N 1
ATOM 2378 C CA . ASN A 1 326 ? -17.882 -7.475 1.295 1.00 94.44 326 ASN A CA 1
ATOM 2379 C C . ASN A 1 326 ? -16.372 -7.169 1.316 1.00 94.44 326 ASN A C 1
ATOM 2381 O O . ASN A 1 326 ? -15.589 -7.990 0.844 1.00 94.44 326 ASN A O 1
ATOM 2385 N N . SER A 1 327 ? -15.941 -6.017 1.836 1.00 96.94 327 SER A N 1
ATOM 2386 C CA . SER A 1 327 ? -14.520 -5.733 2.054 1.00 96.94 327 SER A CA 1
ATOM 2387 C C . SER A 1 327 ? -14.055 -6.197 3.432 1.00 96.94 327 SER A C 1
ATOM 2389 O O . SER A 1 327 ? -14.849 -6.316 4.373 1.00 96.94 327 SER A O 1
ATOM 2391 N N . TYR A 1 328 ? -12.749 -6.435 3.542 1.00 97.94 328 TYR A N 1
ATOM 2392 C CA . TYR A 1 328 ? -12.096 -6.760 4.804 1.00 97.94 328 TYR A CA 1
ATOM 2393 C C . TYR A 1 328 ? -10.855 -5.891 5.013 1.00 97.94 328 TYR A C 1
ATOM 2395 O O . TYR A 1 328 ? -9.958 -5.860 4.170 1.00 97.94 328 TYR A O 1
ATOM 2403 N N . GLY A 1 329 ? -10.806 -5.181 6.135 1.00 98.44 329 GLY A N 1
ATOM 2404 C CA . GLY A 1 329 ? -9.635 -4.420 6.553 1.00 98.44 329 GLY A CA 1
ATOM 2405 C C . GLY A 1 329 ? -8.940 -5.059 7.749 1.00 98.44 329 GLY A C 1
ATOM 2406 O O . GLY A 1 329 ? -9.602 -5.540 8.671 1.00 98.44 329 GLY A O 1
ATOM 2407 N N . TYR A 1 330 ? -7.612 -4.976 7.779 1.00 98.75 330 TYR A N 1
ATOM 2408 C CA . TYR A 1 330 ? -6.804 -5.375 8.926 1.00 98.75 330 TYR A CA 1
ATOM 2409 C C . TYR A 1 330 ? -5.716 -4.354 9.250 1.00 98.75 330 TYR A C 1
ATOM 2411 O O . TYR A 1 330 ? -4.948 -3.973 8.367 1.00 98.75 330 TYR A O 1
ATOM 2419 N N . PHE A 1 331 ? -5.616 -3.946 10.514 1.00 98.62 331 PHE A N 1
ATOM 2420 C CA . PHE A 1 331 ? -4.526 -3.103 10.999 1.00 98.62 331 PHE A CA 1
ATOM 2421 C C . PHE A 1 331 ? -3.797 -3.764 12.166 1.00 98.62 331 PHE A C 1
ATOM 2423 O O . PHE A 1 331 ? -4.395 -4.031 13.208 1.00 98.62 331 PHE A O 1
ATOM 2430 N N . GLU A 1 332 ? -2.499 -3.988 12.003 1.00 98.62 332 GLU A N 1
ATOM 2431 C CA . GLU A 1 332 ? -1.615 -4.479 13.051 1.00 98.62 332 GLU A CA 1
ATOM 2432 C C . GLU A 1 332 ? -0.662 -3.382 13.507 1.00 98.62 332 GLU A C 1
ATOM 2434 O O . GLU A 1 332 ? 0.008 -2.758 12.683 1.00 98.62 332 GLU A O 1
ATOM 2439 N N . VAL A 1 333 ? -0.572 -3.187 14.821 1.00 98.50 333 VAL A N 1
ATOM 2440 C CA . VAL A 1 333 ? 0.377 -2.269 15.450 1.00 98.50 333 VAL A CA 1
ATOM 2441 C C . VAL A 1 333 ? 1.170 -3.022 16.507 1.00 98.50 333 VAL A C 1
ATOM 2443 O O . VAL A 1 333 ? 0.655 -3.386 17.564 1.00 98.50 333 VAL A O 1
ATOM 2446 N N . SER A 1 334 ? 2.444 -3.263 16.218 1.00 98.44 334 SER A N 1
ATOM 2447 C CA . SER A 1 334 ? 3.395 -3.828 17.177 1.00 98.44 334 SER A CA 1
ATOM 2448 C C . SER A 1 334 ? 4.372 -2.779 17.718 1.00 98.44 334 SER A C 1
ATOM 2450 O O . SER A 1 334 ? 5.110 -3.061 18.660 1.00 98.44 334 SER A O 1
ATOM 2452 N N . GLY A 1 335 ? 4.377 -1.572 17.145 1.00 97.75 335 GLY A N 1
ATOM 2453 C CA . GLY A 1 335 ? 5.201 -0.439 17.560 1.00 97.75 335 GLY A CA 1
ATOM 2454 C C . GLY A 1 335 ? 4.845 0.844 16.802 1.00 97.75 335 GLY A C 1
ATOM 2455 O O . GLY A 1 335 ? 4.039 0.823 15.876 1.00 97.75 335 GLY A O 1
ATOM 2456 N N . GLY A 1 336 ? 5.465 1.962 17.186 1.00 97.12 336 GLY A N 1
ATOM 2457 C CA . GLY A 1 336 ? 5.221 3.280 16.584 1.00 97.12 336 GLY A CA 1
ATOM 2458 C C . GLY A 1 336 ? 4.209 4.137 17.347 1.00 97.12 336 GLY A C 1
ATOM 2459 O O . GLY A 1 336 ? 3.700 3.743 18.399 1.00 97.12 336 GLY A O 1
ATOM 2460 N N . THR A 1 337 ? 3.955 5.340 16.831 1.00 95.12 337 THR A N 1
ATOM 2461 C CA . THR A 1 337 ? 3.016 6.303 17.420 1.00 95.12 337 THR A CA 1
ATOM 2462 C C . THR A 1 337 ? 2.061 6.844 16.368 1.00 95.12 337 THR A C 1
ATOM 2464 O O . THR A 1 337 ? 2.467 7.292 15.300 1.00 95.12 337 THR A O 1
ATOM 2467 N N . ASN A 1 338 ? 0.768 6.832 16.676 1.00 93.31 338 ASN A N 1
ATOM 2468 C CA . ASN A 1 338 ? -0.271 7.273 15.755 1.00 93.31 338 ASN A CA 1
ATOM 2469 C C . ASN A 1 338 ? -1.161 8.314 16.415 1.00 93.31 338 ASN A C 1
ATOM 2471 O O . ASN A 1 338 ? -1.628 8.132 17.541 1.00 93.31 338 ASN A O 1
ATOM 2475 N N . ARG A 1 339 ? -1.436 9.398 15.690 1.00 89.56 339 ARG A N 1
ATOM 2476 C CA . ARG A 1 339 ? -2.438 10.389 16.080 1.00 89.56 339 ARG A CA 1
ATOM 2477 C C . ARG A 1 339 ? -3.479 10.482 14.975 1.00 89.56 339 ARG A C 1
ATOM 2479 O O . ARG A 1 339 ? -3.241 11.086 13.934 1.00 89.56 339 ARG A O 1
ATOM 2486 N N . LEU A 1 340 ? -4.616 9.846 15.218 1.00 87.62 340 LEU A N 1
ATOM 2487 C CA . LEU A 1 340 ? -5.718 9.674 14.276 1.00 87.62 340 LEU A CA 1
ATOM 2488 C C . LEU A 1 340 ? -6.903 10.523 14.746 1.00 87.62 340 LEU A C 1
ATOM 2490 O O . LEU A 1 340 ? -7.054 10.740 15.944 1.00 87.62 340 LEU A O 1
ATOM 2494 N N . SER A 1 341 ? -7.739 11.022 13.838 1.00 84.75 341 SER A N 1
ATOM 2495 C CA . SER A 1 341 ? -8.886 11.858 14.225 1.00 84.75 341 SER A CA 1
ATOM 2496 C C . SER A 1 341 ? -10.168 11.041 14.382 1.00 84.75 341 SER A C 1
ATOM 2498 O O . SER A 1 341 ? -10.592 10.796 15.510 1.00 84.75 341 SER A O 1
ATOM 2500 N N . GLU A 1 342 ? -10.740 10.552 13.285 1.00 85.00 342 GLU A N 1
ATOM 2501 C CA . GLU A 1 342 ? -11.838 9.587 13.301 1.00 85.00 342 GLU A CA 1
ATOM 2502 C C . GLU A 1 342 ? -11.317 8.243 12.797 1.00 85.00 342 GLU A C 1
ATOM 2504 O O . GLU A 1 342 ? -10.736 8.141 11.714 1.00 85.00 342 GLU A O 1
ATOM 2509 N N . PHE A 1 343 ? -11.475 7.232 13.640 1.00 88.12 343 PHE A N 1
ATOM 2510 C CA . PHE A 1 343 ? -10.928 5.904 13.472 1.00 88.12 343 PHE A CA 1
ATOM 2511 C C . PHE A 1 343 ? -12.041 4.866 13.650 1.00 88.12 343 PHE A C 1
ATOM 2513 O O . PHE A 1 343 ? -12.583 4.692 14.745 1.00 88.12 343 PHE A O 1
ATOM 2520 N N . GLY A 1 344 ? -12.380 4.189 12.551 1.00 89.50 344 GLY A N 1
ATOM 2521 C CA . GLY A 1 344 ? -13.399 3.144 12.506 1.00 89.50 344 GLY A CA 1
ATOM 2522 C C . GLY A 1 344 ? -12.814 1.749 12.295 1.00 89.50 344 GLY A C 1
ATOM 2523 O O . GLY A 1 344 ? -12.066 1.522 11.340 1.00 89.50 344 GLY A O 1
ATOM 2524 N N . VAL A 1 345 ? -13.215 0.802 13.145 1.00 95.25 345 VAL A N 1
ATOM 2525 C CA . VAL A 1 345 ? -13.038 -0.641 12.923 1.00 95.25 345 VAL A CA 1
ATOM 2526 C C . VAL A 1 345 ? -14.364 -1.214 12.428 1.00 95.25 345 VAL A C 1
ATOM 2528 O O . VAL A 1 345 ? -15.251 -1.564 13.204 1.00 95.25 345 VAL A O 1
ATOM 2531 N N . GLY A 1 346 ? -14.508 -1.241 11.108 1.00 91.94 346 GLY A N 1
ATOM 2532 C CA . GLY A 1 346 ? -15.775 -1.286 10.389 1.00 91.94 346 GLY A CA 1
ATOM 2533 C C . GLY A 1 346 ? -16.327 0.127 10.168 1.00 91.94 346 GLY A C 1
ATOM 2534 O O . GLY A 1 346 ? -16.364 0.941 11.091 1.00 91.94 346 GLY A O 1
ATOM 2535 N N . SER A 1 347 ? -16.759 0.437 8.943 1.00 90.38 347 SER A N 1
ATOM 2536 C CA . SER A 1 347 ? -17.289 1.763 8.574 1.00 90.38 347 SER A CA 1
ATOM 2537 C C . SER A 1 347 ? -18.813 1.795 8.384 1.00 90.38 347 SER A C 1
ATOM 2539 O O . SER A 1 347 ? -19.464 0.749 8.369 1.00 90.38 347 SER A O 1
ATOM 2541 N N . GLY A 1 348 ? -19.375 2.992 8.160 1.00 89.19 348 GLY A N 1
ATOM 2542 C CA . GLY A 1 348 ? -20.793 3.184 7.805 1.00 89.19 348 GLY A CA 1
ATOM 2543 C C . GLY A 1 348 ? -21.244 2.416 6.556 1.00 89.19 348 GLY A C 1
ATOM 2544 O O . GLY A 1 348 ? -22.408 2.029 6.451 1.00 89.19 348 GLY A O 1
ATOM 2545 N N . TYR A 1 349 ? -20.309 2.109 5.651 1.00 91.94 349 TYR A N 1
ATOM 2546 C CA . TYR A 1 349 ? -20.574 1.405 4.394 1.00 91.94 349 TYR A CA 1
ATOM 2547 C C . TYR A 1 349 ? -20.559 -0.131 4.515 1.00 91.94 349 TYR A C 1
ATOM 2549 O O . TYR A 1 349 ? -20.790 -0.812 3.516 1.00 91.94 349 TYR A O 1
ATOM 2557 N N . GLY A 1 350 ? -20.321 -0.695 5.709 1.00 91.50 350 GLY A N 1
ATOM 2558 C CA . GLY A 1 350 ? -20.591 -2.113 5.984 1.00 91.50 350 GLY A CA 1
ATOM 2559 C C . GLY A 1 350 ? -19.447 -3.114 5.845 1.00 91.50 350 GLY A C 1
ATOM 2560 O O . GLY A 1 350 ? -19.704 -4.312 5.921 1.00 91.50 350 GLY A O 1
ATOM 2561 N N . GLY A 1 351 ? -18.207 -2.678 5.620 1.00 95.44 351 GLY A N 1
ATOM 2562 C CA . GLY A 1 351 ? -17.053 -3.584 5.548 1.00 95.44 351 GLY A CA 1
ATOM 2563 C C . GLY A 1 351 ? -16.649 -4.151 6.908 1.00 95.44 351 GLY A C 1
ATOM 2564 O O . GLY A 1 351 ? -16.858 -3.508 7.936 1.00 95.44 351 GLY A O 1
ATOM 2565 N N . ASN A 1 352 ? -16.050 -5.342 6.920 1.00 97.25 352 ASN A N 1
ATOM 2566 C CA . ASN A 1 352 ? -15.561 -5.965 8.150 1.00 97.25 352 ASN A CA 1
ATOM 2567 C C . ASN A 1 352 ? -14.180 -5.418 8.513 1.00 97.25 352 ASN A C 1
ATOM 2569 O O . ASN A 1 352 ? -13.308 -5.315 7.647 1.00 97.25 352 ASN A O 1
ATOM 2573 N N . GLY A 1 353 ? -13.962 -5.113 9.789 1.00 97.62 353 GLY A N 1
ATOM 2574 C CA . GLY A 1 353 ? -12.703 -4.551 10.264 1.00 97.62 353 GLY A CA 1
ATOM 2575 C C . GLY A 1 353 ? -12.093 -5.344 11.408 1.00 97.62 353 GLY A C 1
ATOM 2576 O O . GLY A 1 353 ? -12.791 -5.748 12.338 1.00 97.62 353 GLY A O 1
ATOM 2577 N N . MET A 1 354 ? -10.776 -5.526 11.367 1.00 98.31 354 MET A N 1
ATOM 2578 C CA . MET A 1 354 ? -10.011 -6.067 12.484 1.00 98.31 354 MET A CA 1
ATOM 2579 C C . MET A 1 354 ? -8.784 -5.207 12.793 1.00 98.31 354 MET A C 1
ATOM 2581 O O . MET A 1 354 ? -8.052 -4.779 11.905 1.00 98.31 354 MET A O 1
ATOM 2585 N N . MET A 1 355 ? -8.538 -4.990 14.077 1.00 98.44 355 MET A N 1
ATOM 2586 C CA . MET A 1 355 ? -7.378 -4.285 14.592 1.00 98.44 355 MET A CA 1
ATOM 2587 C C . MET A 1 355 ? -6.697 -5.128 15.669 1.00 98.44 355 MET A C 1
ATOM 2589 O O . MET A 1 355 ? -7.365 -5.625 16.576 1.00 98.44 355 MET A O 1
ATOM 2593 N N . SER A 1 356 ? -5.373 -5.241 15.606 1.00 98.50 356 SER A N 1
ATOM 2594 C CA . SER A 1 356 ? -4.563 -5.881 16.644 1.00 98.50 356 SER A CA 1
ATOM 2595 C C . SER A 1 356 ? -3.429 -4.961 17.079 1.00 98.50 356 SER A C 1
ATOM 2597 O O . SER A 1 356 ? -2.648 -4.497 16.254 1.00 98.50 356 SER A O 1
ATOM 2599 N N . VAL A 1 357 ? -3.328 -4.714 18.381 1.00 98.69 357 VAL A N 1
ATOM 2600 C CA . VAL A 1 357 ? -2.282 -3.907 19.010 1.00 98.69 357 VAL A CA 1
ATOM 2601 C C . VAL A 1 357 ? -1.529 -4.788 19.992 1.00 98.69 357 VAL A C 1
ATOM 2603 O O . VAL A 1 357 ? -2.078 -5.213 21.008 1.00 98.69 357 VAL A O 1
ATOM 2606 N N . SER A 1 358 ? -0.271 -5.077 19.679 1.00 98.56 358 SER A N 1
ATOM 2607 C CA . SER A 1 358 ? 0.656 -5.797 20.559 1.00 98.56 358 SER A CA 1
ATOM 2608 C C . SER A 1 358 ? 1.750 -4.885 21.124 1.00 98.56 358 SER A C 1
ATOM 2610 O O . SER A 1 358 ? 2.512 -5.304 21.992 1.00 98.56 358 SER A O 1
ATOM 2612 N N . GLY A 1 359 ? 1.828 -3.642 20.646 1.00 97.94 359 GLY A N 1
ATOM 2613 C CA . GLY A 1 359 ? 2.749 -2.600 21.091 1.00 97.94 359 GLY A CA 1
ATOM 2614 C C . GLY A 1 359 ? 2.437 -1.267 20.406 1.00 97.94 359 GLY A C 1
ATOM 2615 O O . GLY A 1 359 ? 1.536 -1.194 19.576 1.00 97.94 359 GLY A O 1
ATOM 2616 N N . GLY A 1 360 ? 3.187 -0.216 20.738 1.00 98.00 360 GLY A N 1
ATOM 2617 C CA . GLY A 1 360 ? 2.960 1.126 20.194 1.00 98.00 360 GLY A CA 1
ATOM 2618 C C . GLY A 1 360 ? 1.782 1.867 20.833 1.00 98.00 360 GLY A C 1
ATOM 2619 O O . GLY A 1 360 ? 1.076 1.343 21.694 1.00 98.00 360 GLY A O 1
ATOM 2620 N N . GLU A 1 361 ? 1.600 3.113 20.402 1.00 97.25 361 GLU A N 1
ATOM 2621 C CA . GLU A 1 361 ? 0.662 4.062 21.005 1.00 97.25 361 GLU A CA 1
ATOM 2622 C C . GLU A 1 361 ? -0.263 4.660 19.944 1.00 97.25 361 GLU A C 1
ATOM 2624 O O . GLU A 1 361 ? 0.193 5.177 18.920 1.00 97.25 361 GLU A O 1
ATOM 2629 N N . ILE A 1 362 ? -1.569 4.645 20.201 1.00 96.38 362 ILE A N 1
ATOM 2630 C CA . ILE A 1 362 ? -2.571 5.209 19.295 1.00 96.38 362 ILE A CA 1
ATOM 2631 C C . ILE A 1 362 ? -3.424 6.206 20.062 1.00 96.38 362 ILE A C 1
ATOM 2633 O O . ILE A 1 362 ? -4.148 5.853 20.986 1.00 96.38 362 ILE A O 1
ATOM 2637 N N . THR A 1 363 ? -3.376 7.469 19.655 1.00 93.88 363 THR A N 1
ATOM 2638 C CA . THR A 1 363 ? -4.286 8.506 20.143 1.00 93.88 363 THR A CA 1
ATOM 2639 C C . THR A 1 363 ? -5.330 8.809 19.083 1.00 93.88 363 THR A C 1
ATOM 2641 O O . THR A 1 363 ? -4.984 9.204 17.971 1.00 93.88 363 THR A O 1
ATOM 2644 N N . VAL A 1 364 ? -6.602 8.688 19.448 1.00 90.88 364 VAL A N 1
ATOM 2645 C CA . VAL A 1 364 ? -7.744 9.037 18.601 1.00 90.88 364 VAL A CA 1
ATOM 2646 C C . VAL A 1 364 ? -8.355 10.333 19.109 1.00 90.88 364 VAL A C 1
ATOM 2648 O O . VAL A 1 364 ? -8.716 10.423 20.279 1.00 90.88 364 VAL A O 1
ATOM 2651 N N . THR A 1 365 ? -8.429 11.370 18.280 1.00 87.81 365 THR A N 1
ATOM 2652 C CA . THR A 1 365 ? -8.762 12.720 18.752 1.00 87.81 365 THR A CA 1
ATOM 2653 C C . THR A 1 365 ? -10.240 13.069 18.671 1.00 87.81 365 THR A C 1
ATOM 2655 O O . THR A 1 365 ? -10.642 14.009 19.350 1.00 87.81 365 THR A O 1
ATOM 2658 N N . ASN A 1 366 ? -11.030 12.358 17.861 1.00 86.06 366 ASN A N 1
ATOM 2659 C CA . ASN A 1 366 ? -12.450 12.648 17.662 1.00 86.06 366 ASN A CA 1
ATOM 2660 C C . ASN A 1 366 ? -13.341 11.425 17.919 1.00 86.06 366 ASN A C 1
ATOM 2662 O O . ASN A 1 366 ? -14.044 11.398 18.922 1.00 86.06 366 ASN A O 1
ATOM 2666 N N . TYR A 1 367 ? -13.281 10.407 17.059 1.00 87.50 367 TYR A N 1
ATOM 2667 C CA . TYR A 1 367 ? -14.126 9.218 17.183 1.00 87.50 367 TYR A CA 1
ATOM 2668 C C . TYR A 1 367 ? -13.297 7.953 17.102 1.00 87.50 367 TYR A C 1
ATOM 2670 O O . TYR A 1 367 ? -12.616 7.728 16.107 1.00 87.50 367 TYR A O 1
ATOM 2678 N N . PHE A 1 368 ? -13.419 7.101 18.112 1.00 91.88 368 PHE A N 1
ATOM 2679 C CA . PHE A 1 368 ? -13.016 5.703 18.028 1.00 91.88 368 PHE A CA 1
ATOM 2680 C C . PHE A 1 368 ? -14.274 4.843 18.088 1.00 91.88 368 PHE A C 1
ATOM 2682 O O . PHE A 1 368 ? -14.922 4.779 19.132 1.00 91.88 368 PHE A O 1
ATOM 2689 N N . ASN A 1 369 ? -14.635 4.237 16.959 1.00 91.50 369 ASN A N 1
ATOM 2690 C CA . ASN A 1 369 ? -15.860 3.456 16.818 1.00 91.50 369 ASN A CA 1
ATOM 2691 C C . ASN A 1 369 ? -15.552 2.070 16.256 1.00 91.50 369 ASN A C 1
ATOM 2693 O O . ASN A 1 369 ? -14.690 1.906 15.390 1.00 91.50 369 ASN A O 1
ATOM 2697 N N . ILE A 1 370 ? -16.306 1.081 16.715 1.00 94.56 370 ILE A N 1
ATOM 2698 C CA . ILE A 1 370 ? -16.288 -0.281 16.190 1.00 94.56 370 ILE A CA 1
ATOM 2699 C C . ILE A 1 370 ? -17.693 -0.557 15.641 1.00 94.56 370 ILE A C 1
ATOM 2701 O O . ILE A 1 370 ? -18.684 -0.074 16.186 1.00 94.56 370 ILE A O 1
ATOM 2705 N N . GLY A 1 371 ? -17.776 -1.257 14.510 1.00 92.81 371 GLY A N 1
ATOM 2706 C CA . GLY A 1 371 ? -19.036 -1.635 13.870 1.00 92.81 371 GLY A CA 1
ATOM 2707 C C . GLY A 1 371 ? -19.979 -0.458 13.598 1.00 92.81 371 GLY A C 1
ATOM 2708 O O . GLY A 1 371 ? -21.007 -0.345 14.267 1.00 92.81 371 GLY A O 1
ATOM 2709 N N . ARG A 1 372 ? -19.640 0.409 12.629 1.00 91.62 372 ARG A N 1
ATOM 2710 C CA . ARG A 1 372 ? -20.390 1.638 12.293 1.00 91.62 372 ARG A CA 1
ATOM 2711 C C . ARG A 1 372 ? -21.481 1.483 11.224 1.00 91.62 372 ARG A C 1
ATOM 2713 O O . ARG A 1 372 ? -22.054 2.487 10.828 1.00 91.62 372 ARG A O 1
ATOM 2720 N N . ALA A 1 373 ? -21.748 0.288 10.701 1.00 92.44 373 ALA A N 1
ATOM 2721 C CA . ALA A 1 373 ? -22.601 0.129 9.521 1.00 92.44 373 ALA A CA 1
ATOM 2722 C C . ALA A 1 373 ? -23.984 0.791 9.670 1.00 92.44 373 ALA A C 1
ATOM 2724 O O . ALA A 1 373 ? -24.701 0.564 10.654 1.00 92.44 373 ALA A O 1
ATOM 2725 N N . ASP A 1 374 ? -24.366 1.557 8.644 1.00 90.88 374 ASP A N 1
ATOM 2726 C CA . ASP A 1 374 ? -25.639 2.279 8.589 1.00 90.88 374 ASP A CA 1
ATOM 2727 C C . ASP A 1 374 ? -26.724 1.507 7.838 1.00 90.88 374 ASP A C 1
ATOM 2729 O O . ASP A 1 374 ? -27.892 1.565 8.208 1.00 90.88 374 ASP A O 1
ATOM 2733 N N . SER A 1 375 ? -26.353 0.765 6.794 1.00 89.25 375 SER A N 1
ATOM 2734 C CA . SER A 1 375 ? -27.313 0.072 5.917 1.00 89.25 375 SER A CA 1
ATOM 2735 C C . SER A 1 375 ? -26.993 -1.401 5.657 1.00 89.25 375 SER A C 1
ATOM 2737 O O . SER A 1 375 ? -27.829 -2.126 5.122 1.00 89.25 375 SER A O 1
ATOM 2739 N N . VAL A 1 376 ? -25.807 -1.867 6.050 1.00 91.62 376 VAL A N 1
ATOM 2740 C CA . VAL A 1 376 ? -25.335 -3.231 5.784 1.00 91.62 376 VAL A CA 1
ATOM 2741 C C . VAL A 1 376 ? -25.362 -4.037 7.076 1.00 91.62 376 VAL A C 1
ATOM 2743 O O . VAL A 1 376 ? -24.633 -3.738 8.021 1.00 91.62 376 VAL A O 1
ATOM 2746 N N . ASN A 1 377 ? -26.218 -5.054 7.116 1.00 92.81 377 ASN A N 1
ATOM 2747 C CA . ASN A 1 377 ? -26.358 -5.930 8.277 1.00 92.81 377 ASN A CA 1
ATOM 2748 C C . ASN A 1 377 ? -25.163 -6.882 8.417 1.00 92.81 377 ASN A C 1
ATOM 2750 O O . ASN A 1 377 ? -24.497 -7.203 7.433 1.00 92.81 377 ASN A O 1
ATOM 2754 N N . GLY A 1 378 ? -24.931 -7.382 9.632 1.00 92.06 378 GLY A N 1
ATOM 2755 C CA . GLY A 1 378 ? -23.946 -8.446 9.860 1.00 92.06 378 GLY A CA 1
ATOM 2756 C C . GLY A 1 378 ? -22.484 -7.993 9.890 1.00 92.06 378 GLY A C 1
ATOM 2757 O O . GLY A 1 378 ? -21.595 -8.836 9.818 1.00 92.06 378 GLY A O 1
ATOM 2758 N N . GLN A 1 379 ? -22.212 -6.686 9.980 1.00 95.00 379 GLN A N 1
ATOM 2759 C CA . GLN A 1 379 ? -20.839 -6.181 10.052 1.00 95.00 379 GLN A CA 1
ATOM 2760 C C . GLN A 1 379 ? -20.107 -6.732 11.282 1.00 95.00 379 GLN A C 1
ATOM 2762 O O . GLN A 1 379 ? -20.634 -6.714 12.398 1.00 95.00 379 GLN A O 1
ATOM 2767 N N . VAL A 1 380 ? -18.859 -7.149 11.077 1.00 96.56 380 VAL A N 1
ATOM 2768 C CA . VAL A 1 380 ? -17.957 -7.610 12.131 1.00 96.56 380 VAL A CA 1
ATOM 2769 C C . VAL A 1 380 ? -16.863 -6.577 12.385 1.00 96.56 380 VAL A C 1
ATOM 2771 O O . VAL A 1 380 ? -16.187 -6.130 11.456 1.00 96.56 380 VAL A O 1
ATOM 2774 N N . GLY A 1 381 ? -16.677 -6.216 13.654 1.00 97.38 381 GLY A N 1
ATOM 2775 C CA . GLY A 1 381 ? -15.624 -5.308 14.109 1.00 97.38 381 GLY A CA 1
ATOM 2776 C C . GLY A 1 381 ? -14.855 -5.910 15.281 1.00 97.38 381 GLY A C 1
ATOM 2777 O O . GLY A 1 381 ? -15.436 -6.153 16.335 1.00 97.38 381 GLY A O 1
ATOM 2778 N N . ILE A 1 382 ? -13.559 -6.168 15.117 1.00 98.25 382 ILE A N 1
ATOM 2779 C CA . ILE A 1 382 ? -12.741 -6.838 16.140 1.00 98.25 382 ILE A CA 1
ATOM 2780 C C . ILE A 1 382 ? -11.545 -5.968 16.508 1.00 98.25 382 ILE A C 1
ATOM 2782 O O . ILE A 1 382 ? -10.772 -5.573 15.642 1.00 98.25 382 ILE A O 1
ATOM 2786 N N . VAL A 1 383 ? -11.354 -5.718 17.801 1.00 98.69 383 VAL A N 1
ATOM 2787 C CA . VAL A 1 383 ? -10.191 -5.016 18.346 1.00 98.69 383 VAL A CA 1
ATOM 2788 C C . VAL A 1 383 ? -9.525 -5.878 19.409 1.00 98.69 383 VAL A C 1
ATOM 2790 O O . VAL A 1 383 ? -10.133 -6.210 20.424 1.00 98.69 383 VAL A O 1
ATOM 2793 N N . ASN A 1 384 ? -8.255 -6.210 19.199 1.00 98.56 384 ASN A N 1
ATOM 2794 C CA . ASN A 1 384 ? -7.436 -6.963 20.141 1.00 98.56 384 ASN A CA 1
ATOM 2795 C C . ASN A 1 384 ? -6.292 -6.086 20.644 1.00 98.56 384 ASN A C 1
ATOM 2797 O O . ASN A 1 384 ? -5.368 -5.791 19.898 1.00 98.56 384 ASN A O 1
ATOM 2801 N N . LEU A 1 385 ? -6.325 -5.696 21.912 1.00 98.56 385 LEU A N 1
ATOM 2802 C CA . LEU A 1 385 ? -5.250 -4.973 22.584 1.00 98.56 385 LEU A CA 1
ATOM 2803 C C . LEU A 1 385 ? -4.508 -5.956 23.486 1.00 98.56 385 LEU A C 1
ATOM 2805 O O . LEU A 1 385 ? -4.859 -6.136 24.648 1.00 98.56 385 LEU A O 1
ATOM 2809 N N . THR A 1 386 ? -3.528 -6.666 22.939 1.00 98.00 386 THR A N 1
ATOM 2810 C CA . THR A 1 386 ? -2.708 -7.635 23.687 1.00 98.00 386 THR A CA 1
ATOM 2811 C C . THR A 1 386 ? -1.433 -7.007 24.251 1.00 98.00 386 THR A C 1
ATOM 2813 O O . THR A 1 386 ? -0.814 -7.586 25.143 1.00 98.00 386 THR A O 1
ATOM 2816 N N . GLY A 1 387 ? -1.094 -5.808 23.773 1.00 97.75 387 GLY A N 1
ATOM 2817 C CA . GLY A 1 387 ? -0.048 -4.909 24.245 1.00 97.75 387 GLY A CA 1
ATOM 2818 C C . GLY A 1 387 ? -0.362 -3.461 23.843 1.00 97.75 387 GLY A C 1
ATOM 2819 O O . GLY A 1 387 ? -1.440 -3.191 23.313 1.00 97.75 387 GLY A O 1
ATOM 2820 N N . GLY A 1 388 ? 0.577 -2.539 24.072 1.00 98.38 388 GLY A N 1
ATOM 2821 C CA . GLY A 1 388 ? 0.453 -1.132 23.664 1.00 98.38 388 GLY A CA 1
ATOM 2822 C C . GLY A 1 388 ? -0.736 -0.387 24.285 1.00 98.38 388 GLY A C 1
ATOM 2823 O O . GLY A 1 388 ? -1.350 -0.840 25.261 1.00 98.38 388 GLY A O 1
ATOM 2824 N N . SER A 1 389 ? -1.063 0.772 23.712 1.00 98.19 389 SER A N 1
ATOM 2825 C CA . SER A 1 389 ? -2.180 1.598 24.175 1.00 98.19 389 SER A CA 1
ATOM 2826 C C . SER A 1 389 ? -3.044 2.152 23.041 1.00 98.19 389 SER A C 1
ATOM 2828 O O . SER A 1 389 ? -2.567 2.514 21.959 1.00 98.19 389 SER A O 1
ATOM 2830 N N . VAL A 1 390 ? -4.343 2.266 23.326 1.00 98.19 390 VAL A N 1
ATOM 2831 C CA . VAL A 1 390 ? -5.281 3.093 22.563 1.00 98.19 390 VAL A CA 1
ATOM 2832 C C . VAL A 1 390 ? -5.929 4.102 23.510 1.00 98.19 390 VAL A C 1
ATOM 2834 O O . VAL A 1 390 ? -6.597 3.735 24.477 1.00 98.19 390 VAL A O 1
ATOM 2837 N N . ARG A 1 391 ? -5.764 5.391 23.215 1.00 96.44 391 ARG A N 1
ATOM 2838 C CA . ARG A 1 391 ? -6.368 6.510 23.942 1.00 96.44 391 ARG A CA 1
ATOM 2839 C C . ARG A 1 391 ? -7.375 7.231 23.056 1.00 96.44 391 ARG A C 1
ATOM 2841 O O . ARG A 1 391 ? -6.992 7.970 22.150 1.00 96.44 391 ARG A O 1
ATOM 2848 N N . ALA A 1 392 ? -8.655 7.068 23.356 1.00 94.62 392 ALA A N 1
ATOM 2849 C CA . ALA A 1 392 ? -9.741 7.812 22.737 1.00 94.62 392 ALA A CA 1
ATOM 2850 C C . ALA A 1 392 ? -9.974 9.122 23.503 1.00 94.62 392 ALA A C 1
ATOM 2852 O O . ALA A 1 392 ? -10.414 9.123 24.653 1.00 94.62 392 ALA A O 1
ATOM 2853 N N . LEU A 1 393 ? -9.666 10.262 22.883 1.00 90.44 393 LEU A N 1
ATOM 2854 C CA . LEU A 1 393 ? -9.964 11.564 23.477 1.00 90.44 393 LEU A CA 1
ATOM 2855 C C . LEU A 1 393 ? -11.470 11.842 23.474 1.00 90.44 393 LEU A C 1
ATOM 2857 O O . LEU A 1 393 ? -11.946 12.398 24.455 1.00 90.44 393 LEU A O 1
ATOM 2861 N N . ASN A 1 394 ? -12.175 11.415 22.414 1.00 78.62 394 ASN A N 1
ATOM 2862 C CA . ASN A 1 394 ? -13.608 11.581 22.144 1.00 78.62 394 ASN A CA 1
ATOM 2863 C C . ASN A 1 394 ? -14.306 12.601 23.061 1.00 78.62 394 ASN A C 1
ATOM 2865 O O . ASN A 1 394 ? -14.948 12.250 24.052 1.00 78.62 394 ASN A O 1
ATOM 2869 N N . ASN A 1 395 ? -14.176 13.884 22.721 1.00 69.50 395 ASN A N 1
ATOM 2870 C CA . ASN A 1 395 ? -14.664 14.968 23.578 1.00 69.50 395 ASN A CA 1
ATOM 2871 C C . ASN A 1 395 ? -16.198 15.118 23.532 1.00 69.50 395 ASN A C 1
ATOM 2873 O O . ASN A 1 395 ? -16.785 15.731 24.419 1.00 69.50 395 ASN A O 1
ATOM 2877 N N . SER A 1 396 ? -16.851 14.568 22.500 1.00 81.62 396 SER A N 1
ATOM 2878 C CA . SER A 1 396 ? -18.278 14.803 22.230 1.00 81.62 396 SER A CA 1
ATOM 2879 C C . SER A 1 396 ? -19.151 13.556 22.361 1.00 81.62 396 SER A C 1
ATOM 2881 O O . SER A 1 396 ? -20.327 13.694 22.683 1.00 81.62 396 SER A O 1
ATOM 2883 N N . TYR A 1 397 ? -18.606 12.349 22.174 1.00 87.31 397 TYR A N 1
ATOM 2884 C CA . TYR A 1 397 ? -19.362 11.087 22.131 1.00 87.31 397 TYR A CA 1
ATOM 2885 C C . TYR A 1 397 ? -18.611 9.949 22.825 1.00 87.31 397 TYR A C 1
ATOM 2887 O O . TYR A 1 397 ? -17.402 10.030 23.033 1.00 87.31 397 TYR A O 1
ATOM 2895 N N . ASP A 1 398 ? -19.320 8.886 23.193 1.00 92.31 398 ASP A N 1
ATOM 2896 C CA . ASP A 1 398 ? -18.687 7.698 23.768 1.00 92.31 398 ASP A 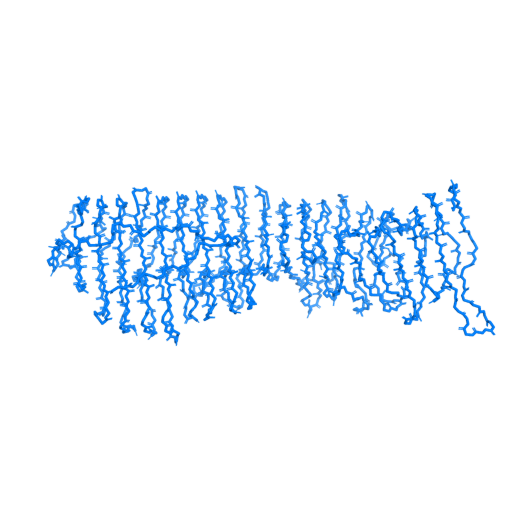CA 1
ATOM 2897 C C . ASP A 1 398 ? -17.879 6.944 22.712 1.00 92.31 398 ASP A C 1
ATOM 2899 O O . ASP A 1 398 ? -18.174 6.995 21.516 1.00 92.31 398 ASP A O 1
ATOM 2903 N N . THR A 1 399 ? -16.869 6.194 23.156 1.00 93.75 399 THR A N 1
ATOM 2904 C CA . THR A 1 399 ? -16.350 5.111 22.310 1.00 93.75 399 THR A CA 1
ATOM 2905 C C . THR A 1 399 ? -17.444 4.069 22.176 1.00 93.75 399 THR A C 1
ATOM 2907 O O . THR A 1 399 ? -17.892 3.535 23.190 1.00 93.75 399 THR A O 1
ATOM 2910 N N . THR A 1 400 ? -17.874 3.779 20.952 1.00 92.75 400 THR A N 1
ATOM 2911 C CA . THR A 1 400 ? -19.025 2.899 20.744 1.00 92.75 400 THR A CA 1
ATOM 2912 C C . THR A 1 400 ? -18.635 1.634 20.000 1.00 92.75 400 THR A C 1
ATOM 2914 O O . THR A 1 400 ? -18.004 1.702 18.946 1.00 92.75 400 THR A O 1
ATOM 2917 N N . LEU A 1 401 ? -19.009 0.478 20.555 1.00 94.81 401 LEU A N 1
ATOM 2918 C CA . LEU A 1 401 ? -18.692 -0.827 19.978 1.00 94.81 401 LEU A CA 1
ATOM 2919 C C . LEU A 1 401 ? -19.650 -1.248 18.868 1.00 94.81 401 LEU A C 1
ATOM 2921 O O . LEU A 1 401 ? -19.249 -2.021 18.013 1.00 94.81 401 LEU A O 1
ATOM 2925 N N . ALA A 1 402 ? -20.901 -0.801 18.892 1.00 93.56 402 ALA A N 1
ATOM 2926 C CA . ALA A 1 402 ? -21.861 -1.029 17.822 1.00 93.56 402 ALA A CA 1
ATOM 2927 C C . ALA A 1 402 ? -22.678 0.247 17.616 1.00 93.56 402 ALA A C 1
ATOM 2929 O O . ALA A 1 402 ? -23.486 0.631 18.462 1.00 93.56 402 ALA A O 1
ATOM 2930 N N . VAL A 1 403 ? -22.444 0.924 16.496 1.00 89.88 403 VAL A N 1
ATOM 2931 C CA . VAL A 1 403 ? -23.030 2.232 16.182 1.00 89.88 403 VAL A CA 1
ATOM 2932 C C . VAL A 1 403 ? -23.583 2.243 14.752 1.00 89.88 403 VAL A C 1
ATOM 2934 O O . VAL A 1 403 ? -23.263 1.381 13.936 1.00 89.88 403 VAL A O 1
ATOM 2937 N N . GLY A 1 404 ? -24.472 3.182 14.446 1.00 88.44 404 GLY A N 1
ATOM 2938 C CA . GLY A 1 404 ? -25.158 3.253 13.152 1.00 88.44 404 GLY A CA 1
ATOM 2939 C C . GLY A 1 404 ? -26.395 2.354 13.079 1.00 88.44 404 GLY A C 1
ATOM 2940 O O . GLY A 1 404 ? -26.637 1.515 13.954 1.00 88.44 404 GLY A O 1
ATOM 2941 N N . ASN A 1 405 ? -27.192 2.548 12.028 1.00 90.00 405 ASN A N 1
ATOM 2942 C CA . ASN A 1 405 ? -28.564 2.028 11.941 1.00 90.00 405 ASN A CA 1
ATOM 2943 C C . ASN A 1 405 ? -28.684 0.538 11.565 1.00 90.00 405 ASN A C 1
ATOM 2945 O O . ASN A 1 405 ? -29.755 -0.045 11.742 1.00 90.00 405 ASN A O 1
ATOM 2949 N N . ALA A 1 406 ? -27.623 -0.100 11.058 1.00 91.31 406 ALA A N 1
ATOM 2950 C CA . ALA A 1 406 ? -27.701 -1.503 10.650 1.00 91.31 406 ALA A CA 1
ATOM 2951 C C . ALA A 1 406 ? -27.836 -2.458 11.850 1.00 91.31 406 ALA A C 1
ATOM 2953 O O . ALA A 1 406 ? -27.460 -2.122 12.979 1.00 91.31 406 ALA A O 1
ATOM 2954 N N . THR A 1 407 ? -28.332 -3.666 11.585 1.00 92.69 407 THR A N 1
ATOM 2955 C CA . THR A 1 407 ? -28.630 -4.693 12.600 1.00 92.69 407 THR A CA 1
ATOM 2956 C C . THR A 1 407 ? -27.722 -5.917 12.465 1.00 92.69 407 THR A C 1
ATOM 2958 O O . THR A 1 407 ? -27.040 -6.098 11.450 1.00 92.69 407 THR A O 1
ATOM 2961 N N . GLY A 1 408 ? -27.704 -6.778 13.485 1.00 92.06 408 GLY A N 1
ATOM 2962 C CA . GLY A 1 408 ? -26.945 -8.030 13.463 1.00 92.06 408 GLY A CA 1
ATOM 2963 C C . GLY A 1 408 ? -25.430 -7.834 13.485 1.00 92.06 408 GLY A C 1
ATOM 2964 O O . GLY A 1 408 ? -24.699 -8.737 13.089 1.00 92.06 408 GLY A O 1
ATOM 2965 N N . LYS A 1 409 ? -24.943 -6.657 13.898 1.00 93.69 409 LYS A N 1
ATOM 2966 C CA . LYS A 1 409 ? -23.504 -6.402 14.021 1.00 93.69 409 LYS A CA 1
ATOM 2967 C C . LYS A 1 409 ? -22.906 -7.293 15.113 1.00 93.69 409 LYS A C 1
ATOM 2969 O O . LYS A 1 409 ? -23.549 -7.504 16.137 1.00 93.69 409 LYS A O 1
ATOM 2974 N N . ASN A 1 410 ? -21.681 -7.772 14.908 1.00 94.75 410 ASN A N 1
ATOM 2975 C CA . ASN A 1 410 ? -20.928 -8.551 15.891 1.00 94.75 410 ASN A CA 1
ATOM 2976 C C . ASN A 1 410 ? -19.607 -7.851 16.186 1.00 94.75 410 ASN A C 1
ATOM 2978 O O . ASN A 1 410 ? -18.690 -7.870 15.361 1.00 94.75 410 ASN A O 1
ATOM 2982 N N . THR A 1 411 ? -19.500 -7.226 17.355 1.00 96.81 411 THR A N 1
ATOM 2983 C CA . THR A 1 411 ? -18.306 -6.468 17.714 1.00 96.81 411 THR A CA 1
ATOM 2984 C C . THR A 1 411 ? -17.665 -6.939 19.001 1.00 96.81 411 THR A C 1
ATOM 2986 O O . THR A 1 411 ? -18.323 -7.319 19.970 1.00 96.81 411 THR A O 1
ATOM 2989 N N . VAL A 1 412 ? -16.336 -6.966 18.988 1.00 97.75 412 VAL A N 1
ATOM 2990 C CA . VAL A 1 412 ? -15.537 -7.488 20.090 1.00 97.75 412 VAL A CA 1
ATOM 2991 C C . VAL A 1 412 ? -14.357 -6.568 20.325 1.00 97.75 412 VAL A C 1
ATOM 2993 O O . VAL A 1 412 ? -13.567 -6.320 19.419 1.00 97.75 412 VAL A O 1
ATOM 2996 N N . MET A 1 413 ? -14.201 -6.121 21.565 1.00 98.62 413 MET A N 1
ATOM 2997 C CA . MET A 1 413 ? -12.978 -5.500 22.045 1.00 98.62 413 MET A CA 1
AT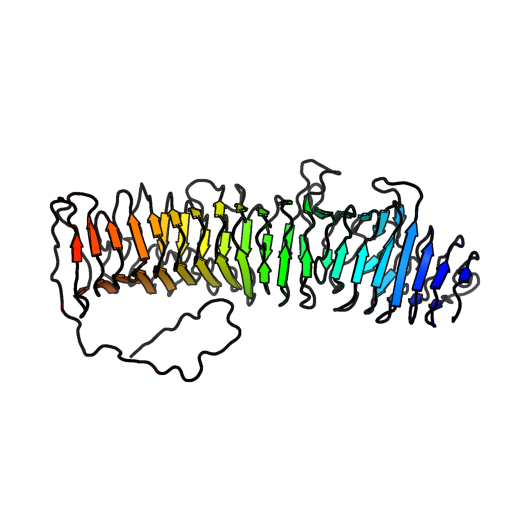OM 2998 C C . MET A 1 413 ? -12.389 -6.356 23.158 1.00 98.62 413 MET A C 1
ATOM 3000 O O . MET A 1 413 ? -13.038 -6.597 24.172 1.00 98.62 413 MET A O 1
ATOM 3004 N N . THR A 1 414 ? -11.151 -6.807 22.987 1.00 98.69 414 THR A N 1
ATOM 3005 C CA . THR A 1 414 ? -10.423 -7.581 23.994 1.00 98.69 414 THR A CA 1
ATOM 3006 C C . THR A 1 414 ? -9.200 -6.811 24.457 1.00 98.69 414 THR A C 1
ATOM 3008 O O . THR A 1 414 ? -8.354 -6.455 23.645 1.00 98.69 414 THR A O 1
ATOM 3011 N N . VAL A 1 415 ? -9.081 -6.598 25.765 1.00 98.81 415 VAL A N 1
ATOM 3012 C CA . VAL A 1 415 ? -7.936 -5.951 26.412 1.00 98.81 415 VAL A CA 1
ATOM 3013 C C . VAL A 1 415 ? -7.186 -6.998 27.236 1.00 98.81 415 VAL A C 1
ATOM 3015 O O . VAL A 1 415 ? -7.596 -7.376 28.335 1.00 98.81 415 VAL A O 1
ATOM 3018 N N . GLY A 1 416 ? -6.122 -7.539 26.647 1.00 98.44 416 GLY A N 1
ATOM 3019 C CA . GLY A 1 416 ? -5.247 -8.557 27.226 1.00 98.44 416 GLY A CA 1
ATOM 3020 C C . GLY A 1 416 ? -4.242 -7.984 28.226 1.00 98.44 416 GLY A C 1
ATOM 3021 O O . GLY A 1 416 ? -4.098 -6.774 28.338 1.00 98.44 416 GLY A O 1
ATOM 3022 N N . ALA A 1 417 ? -3.526 -8.862 28.933 1.00 96.81 417 ALA A N 1
ATOM 3023 C CA . ALA A 1 417 ? -2.673 -8.536 30.085 1.00 96.81 417 ALA A CA 1
ATOM 3024 C C . ALA A 1 417 ? -1.753 -7.308 29.944 1.00 96.81 417 ALA A C 1
ATOM 3026 O O . ALA A 1 417 ? -1.584 -6.580 30.917 1.00 96.81 417 ALA A O 1
ATOM 3027 N N . ASN A 1 418 ? -1.182 -7.065 28.760 1.00 97.62 418 ASN A N 1
ATOM 3028 C CA . ASN A 1 418 ? -0.256 -5.951 28.533 1.00 97.62 418 ASN A CA 1
ATOM 3029 C C . ASN A 1 418 ? -0.874 -4.797 27.729 1.00 97.62 418 ASN A C 1
ATOM 3031 O O . ASN A 1 418 ? -0.176 -3.837 27.408 1.00 97.62 418 ASN A O 1
ATOM 3035 N N . GLY A 1 419 ? -2.145 -4.909 27.344 1.00 98.56 419 GLY A N 1
ATOM 3036 C CA . GLY A 1 419 ? -2.859 -3.893 26.585 1.00 98.56 419 GLY A CA 1
ATOM 3037 C C . GLY A 1 419 ? -3.566 -2.892 27.488 1.00 98.56 419 GLY A C 1
ATOM 3038 O O . GLY A 1 419 ? -3.987 -3.213 28.606 1.00 98.56 419 GLY A O 1
ATOM 3039 N N . SER A 1 420 ? -3.740 -1.678 26.972 1.00 98.62 420 SER A N 1
ATOM 3040 C CA . SER A 1 420 ? -4.529 -0.648 27.638 1.00 98.62 420 SER A CA 1
ATOM 3041 C C . SER A 1 420 ? -5.461 0.092 26.683 1.00 98.62 420 SER A C 1
ATOM 3043 O O . SER A 1 420 ? -5.108 0.405 25.544 1.00 98.62 420 SER A O 1
ATOM 3045 N N . PHE A 1 421 ? -6.663 0.385 27.170 1.00 98.62 421 PHE A N 1
ATOM 3046 C CA . PHE A 1 421 ? -7.611 1.280 26.521 1.00 98.62 421 PHE A CA 1
ATOM 3047 C C . PHE A 1 421 ? -8.008 2.395 27.485 1.00 98.62 421 PHE A C 1
ATOM 3049 O O . PHE A 1 421 ? -8.305 2.124 28.646 1.00 98.62 421 PHE A O 1
ATOM 3056 N N . SER A 1 422 ? -8.047 3.641 27.018 1.00 97.81 422 SER A N 1
ATOM 3057 C CA . SER A 1 422 ? -8.493 4.767 27.841 1.00 97.81 422 SER A CA 1
ATOM 3058 C C . SER A 1 422 ? -9.409 5.719 27.083 1.00 97.81 422 SER A C 1
ATOM 3060 O O . SER A 1 422 ? -9.160 6.050 25.923 1.00 97.81 422 SER A O 1
ATOM 3062 N N . THR A 1 423 ? -10.444 6.210 27.762 1.00 96.25 423 THR A N 1
ATOM 3063 C CA . THR A 1 423 ? -11.248 7.354 27.314 1.00 96.25 423 THR A CA 1
ATOM 3064 C C . THR A 1 423 ? -10.850 8.596 28.105 1.00 96.25 423 THR A C 1
ATOM 3066 O O . THR A 1 423 ? -10.703 8.516 29.322 1.00 96.25 423 THR A O 1
ATOM 3069 N N . ALA A 1 424 ? -10.699 9.757 27.464 1.00 92.25 424 ALA A N 1
ATOM 3070 C CA . ALA A 1 424 ? -10.217 10.948 28.171 1.00 92.25 424 ALA A CA 1
ATOM 3071 C C . ALA A 1 424 ? -11.267 11.636 29.060 1.00 92.25 424 ALA A C 1
ATOM 3073 O O . ALA A 1 424 ? -10.887 12.268 30.043 1.00 92.25 424 ALA A O 1
ATOM 3074 N N . GLN A 1 425 ? -12.556 11.563 28.707 1.00 86.19 425 GLN A N 1
ATOM 3075 C CA . GLN A 1 425 ? -13.618 12.320 29.395 1.00 86.19 425 GLN A CA 1
ATOM 3076 C C . GLN A 1 425 ? -14.928 11.543 29.585 1.00 86.19 425 GLN A C 1
ATOM 3078 O O . GLN A 1 425 ? -15.603 11.724 30.596 1.00 86.19 425 GLN A O 1
ATOM 3083 N N . ARG A 1 426 ? -15.308 10.710 28.609 1.00 91.88 426 ARG A N 1
ATOM 3084 C CA . ARG A 1 426 ? -16.615 10.038 28.549 1.00 91.88 426 ARG A CA 1
ATOM 3085 C C . ARG A 1 426 ? -16.538 8.543 28.903 1.00 91.88 426 ARG A C 1
ATOM 3087 O O . ARG A 1 426 ? -15.699 8.147 29.711 1.00 91.88 426 ARG A O 1
ATOM 3094 N N . GLY A 1 427 ? -17.447 7.736 28.356 1.00 94.81 427 GLY A N 1
ATOM 3095 C CA . GLY A 1 427 ? -17.554 6.307 28.604 1.00 94.81 427 GLY A CA 1
ATOM 3096 C C . GLY A 1 427 ? -17.383 5.444 27.356 1.00 94.81 427 GLY A C 1
ATOM 3097 O O . GLY A 1 427 ? -16.989 5.903 26.277 1.00 94.81 427 GLY A O 1
ATOM 3098 N N . ILE A 1 428 ? -17.722 4.172 27.535 1.00 96.56 428 ILE A N 1
ATOM 3099 C CA . ILE A 1 428 ? -17.839 3.165 26.485 1.00 96.56 428 ILE A CA 1
ATOM 3100 C C . ILE A 1 428 ? -19.313 2.774 26.360 1.00 96.56 428 ILE A C 1
ATOM 3102 O O . ILE A 1 428 ? -19.925 2.342 27.339 1.00 96.56 428 ILE A O 1
ATOM 3106 N N . SER A 1 429 ? -19.865 2.884 25.155 1.00 95.19 429 SER A N 1
ATOM 3107 C CA . SER A 1 429 ? -21.197 2.383 24.816 1.00 95.19 429 SER A CA 1
ATOM 3108 C C . SER A 1 429 ? -21.072 1.055 24.068 1.00 95.19 429 SER A C 1
ATOM 3110 O O . SER A 1 429 ? -20.394 0.969 23.042 1.00 95.19 429 SER A O 1
ATOM 3112 N N . LEU A 1 430 ? -21.694 -0.011 24.574 1.00 95.88 430 LEU A N 1
ATOM 3113 C CA . LEU A 1 430 ? -21.681 -1.310 23.898 1.00 95.88 430 LEU A CA 1
ATOM 3114 C C . LEU A 1 430 ? -22.607 -1.315 22.673 1.00 95.88 430 LEU A C 1
ATOM 3116 O O . LEU A 1 430 ? -22.272 -1.930 21.668 1.00 95.88 430 LEU A O 1
ATOM 3120 N N . ASN A 1 431 ? -23.721 -0.584 22.705 1.00 92.69 431 ASN A N 1
ATOM 3121 C CA . ASN A 1 431 ? -24.619 -0.438 21.560 1.00 92.69 431 ASN A CA 1
ATOM 3122 C C . ASN A 1 431 ? -25.325 0.925 21.599 1.00 92.69 431 ASN A C 1
ATOM 3124 O O . ASN A 1 431 ? -25.852 1.320 22.642 1.00 92.69 431 ASN A O 1
ATOM 3128 N N . SER A 1 432 ? -25.341 1.636 20.467 1.00 88.00 432 SER A N 1
ATOM 3129 C CA . SER A 1 432 ? -25.912 2.986 20.365 1.00 88.00 432 SER A CA 1
ATOM 3130 C C . SER A 1 432 ? -27.435 2.997 20.194 1.00 88.00 432 SER A C 1
ATOM 3132 O O . SER A 1 432 ? -28.056 2.006 19.809 1.00 88.00 432 SER A O 1
ATOM 3134 N N . SER A 1 433 ? -28.050 4.163 20.405 1.00 76.81 433 SER A N 1
ATOM 3135 C CA . SER A 1 433 ? -29.486 4.411 20.199 1.00 76.81 433 SER A CA 1
ATOM 3136 C C . SER A 1 433 ? -29.970 4.262 18.756 1.00 76.81 433 SER A C 1
ATOM 3138 O O . SER A 1 433 ? -31.182 4.210 18.528 1.00 76.81 433 SER A O 1
ATOM 3140 N N . TRP A 1 434 ? -29.058 4.179 17.789 1.00 77.94 434 TRP A N 1
ATOM 3141 C CA . TRP A 1 434 ? -29.373 4.050 16.366 1.00 77.94 434 TRP A CA 1
ATOM 3142 C C . TRP A 1 434 ? -29.498 2.588 15.921 1.00 77.94 434 TRP A C 1
ATOM 3144 O O . TRP A 1 434 ? -30.239 2.290 14.990 1.00 77.94 434 TRP A O 1
ATOM 3154 N N . GLY A 1 435 ? -28.823 1.664 16.610 1.00 67.88 435 GLY A N 1
ATOM 3155 C CA . GLY A 1 435 ? -28.786 0.249 16.255 1.00 67.88 435 GLY A CA 1
ATOM 3156 C C . GLY A 1 435 ? -29.736 -0.614 17.091 1.00 67.88 435 GLY A C 1
ATOM 3157 O O . GLY A 1 435 ? -29.801 -0.493 18.312 1.00 67.88 435 GLY A O 1
ATOM 3158 N N . ASN A 1 436 ? -30.441 -1.543 16.443 1.00 76.50 436 ASN A N 1
ATOM 3159 C CA . ASN A 1 436 ? -31.216 -2.595 17.110 1.00 76.50 436 ASN A CA 1
ATOM 3160 C C . ASN A 1 436 ? -30.620 -3.976 16.800 1.00 76.50 436 ASN A C 1
ATOM 3162 O O . ASN A 1 436 ? -30.147 -4.204 15.690 1.00 76.50 436 ASN A O 1
ATOM 3166 N N . TYR A 1 437 ? -30.699 -4.912 17.749 1.00 89.31 437 TYR A N 1
ATOM 3167 C CA . TYR A 1 437 ? -30.273 -6.312 17.585 1.00 89.31 437 TYR A CA 1
ATOM 3168 C C . TYR A 1 437 ? -28.786 -6.474 17.238 1.00 89.31 437 TYR A C 1
ATOM 3170 O O . TYR A 1 437 ? -28.433 -7.221 16.327 1.00 89.31 437 TYR A O 1
ATOM 3178 N N . ASN A 1 438 ? -27.915 -5.757 17.948 1.00 93.19 438 ASN A N 1
ATOM 3179 C CA . ASN A 1 438 ? -26.465 -5.846 17.767 1.00 93.19 438 ASN A CA 1
ATOM 3180 C C . ASN A 1 438 ? -25.815 -6.595 18.929 1.00 93.19 438 ASN A C 1
ATOM 3182 O O . ASN A 1 438 ? -26.236 -6.466 20.075 1.00 93.19 438 ASN A O 1
ATOM 3186 N N . ASN A 1 439 ? -24.758 -7.340 18.638 1.00 94.19 439 ASN A N 1
ATOM 3187 C CA . ASN A 1 439 ? -23.944 -8.019 19.630 1.00 94.19 439 ASN A CA 1
ATOM 3188 C C . ASN A 1 439 ? -22.642 -7.240 19.833 1.00 94.19 439 ASN A C 1
ATOM 3190 O O . ASN A 1 439 ? -21.920 -6.978 18.872 1.00 94.19 439 ASN A O 1
ATOM 3194 N N . ALA A 1 440 ? -22.330 -6.907 21.080 1.00 96.62 440 ALA A N 1
ATOM 3195 C CA . ALA A 1 440 ? -21.114 -6.210 21.463 1.00 96.62 440 ALA A CA 1
ATOM 3196 C C . ALA A 1 440 ? -20.531 -6.821 22.737 1.00 96.62 440 ALA A C 1
ATOM 3198 O O . ALA A 1 440 ? -21.222 -6.989 23.742 1.00 96.62 440 ALA A O 1
ATOM 3199 N N . SER A 1 441 ? -19.246 -7.161 22.696 1.00 97.12 441 SER A N 1
ATOM 3200 C CA . SER A 1 441 ? -18.525 -7.737 23.829 1.00 97.12 441 SER A CA 1
ATOM 3201 C C . SER A 1 441 ? -17.270 -6.940 24.149 1.00 97.12 441 SER A C 1
ATOM 3203 O O . SER A 1 441 ? -16.409 -6.755 23.289 1.00 97.12 441 SER A O 1
ATOM 3205 N N . LEU A 1 442 ? -17.136 -6.529 25.407 1.00 98.62 442 LEU A N 1
ATOM 3206 C CA . LEU A 1 442 ? -15.905 -5.978 25.963 1.00 98.62 442 LEU A CA 1
ATOM 3207 C C . LEU A 1 442 ? -15.289 -6.994 26.934 1.00 98.62 442 LEU A C 1
ATOM 3209 O O . LEU A 1 442 ? -15.895 -7.348 27.943 1.00 98.62 442 LEU A O 1
ATOM 3213 N N . ASN A 1 443 ? -14.077 -7.458 26.632 1.00 98.50 443 ASN A N 1
ATOM 3214 C CA . ASN A 1 443 ? -13.370 -8.490 27.388 1.00 98.50 443 ASN A CA 1
ATOM 3215 C C . ASN A 1 443 ? -12.113 -7.916 28.054 1.00 98.50 443 ASN A C 1
ATOM 3217 O O . ASN A 1 443 ? -11.164 -7.532 27.373 1.00 98.50 443 ASN A O 1
ATOM 3221 N N . LEU A 1 444 ? -12.068 -7.905 29.384 1.00 98.62 444 LEU A N 1
ATOM 3222 C CA . LEU A 1 444 ? -10.920 -7.485 30.189 1.00 98.62 444 LEU A CA 1
ATOM 3223 C C . LEU A 1 444 ? -10.114 -8.720 30.619 1.00 98.62 444 LEU A C 1
ATOM 3225 O O . LEU A 1 444 ? -10.238 -9.218 31.742 1.00 98.62 444 LEU A O 1
ATOM 3229 N N . ASN A 1 445 ? -9.268 -9.207 29.711 1.00 97.75 445 ASN A N 1
ATOM 3230 C CA . ASN A 1 445 ? -8.447 -10.414 29.850 1.00 97.75 445 ASN A CA 1
ATOM 3231 C C . ASN A 1 445 ? -7.060 -10.107 30.445 1.00 97.75 445 ASN A C 1
ATOM 3233 O O . ASN A 1 445 ? -6.026 -10.488 29.893 1.00 97.75 445 ASN A O 1
ATOM 3237 N N . GLY A 1 446 ? -7.042 -9.380 31.561 1.00 97.81 446 GLY A N 1
ATOM 3238 C CA . GLY A 1 446 ? -5.829 -9.031 32.306 1.00 97.81 446 GLY A CA 1
ATOM 3239 C C . GLY A 1 446 ? -5.369 -7.580 32.155 1.00 97.81 446 GLY A C 1
ATOM 3240 O O . GLY A 1 446 ? -4.660 -7.104 33.036 1.00 97.81 446 GLY A O 1
ATOM 3241 N N . GLY A 1 447 ? -5.767 -6.886 31.085 1.00 98.25 447 GLY A N 1
ATOM 3242 C CA . GLY A 1 447 ? -5.307 -5.523 30.798 1.00 98.25 447 GLY A CA 1
ATOM 3243 C C . GLY A 1 447 ? -6.044 -4.421 31.554 1.00 98.25 447 GLY A C 1
ATOM 3244 O O . GLY A 1 447 ? -6.872 -4.690 32.429 1.00 98.25 447 GLY A O 1
ATOM 3245 N N . LEU A 1 448 ? -5.743 -3.171 31.192 1.00 98.69 448 LEU A N 1
ATOM 3246 C CA . LEU A 1 448 ? -6.303 -1.965 31.809 1.00 98.69 448 LEU A CA 1
ATOM 3247 C C . LEU A 1 448 ? -7.320 -1.279 30.889 1.00 98.69 448 LEU A C 1
ATOM 3249 O O . LEU A 1 448 ? -7.008 -0.936 29.751 1.00 98.69 448 LEU A O 1
ATOM 3253 N N . VAL A 1 449 ? -8.511 -1.003 31.413 1.00 98.88 449 VAL A N 1
ATOM 3254 C CA . VAL A 1 449 ? -9.481 -0.087 30.805 1.00 98.88 449 VAL A CA 1
ATOM 3255 C C . VAL A 1 449 ? -9.686 1.098 31.741 1.00 98.88 449 VAL A C 1
ATOM 3257 O O . VAL A 1 449 ? -10.134 0.909 32.868 1.00 98.88 449 VAL A O 1
ATOM 3260 N N . GLU A 1 450 ? -9.385 2.313 31.287 1.00 98.50 450 GLU A N 1
ATOM 3261 C CA . GLU A 1 450 ? -9.673 3.560 32.008 1.00 98.50 450 GLU A CA 1
ATOM 3262 C C . GLU A 1 450 ? -10.871 4.264 31.366 1.00 98.50 450 GLU A C 1
ATOM 3264 O O . GLU A 1 450 ? -10.814 4.657 30.198 1.00 98.50 450 GLU A O 1
ATOM 3269 N N . THR A 1 451 ? -11.976 4.427 32.095 1.00 97.94 451 THR A N 1
ATOM 3270 C CA . THR A 1 451 ? -13.179 5.046 31.523 1.00 97.94 451 THR A CA 1
ATOM 3271 C C . THR A 1 451 ? -14.078 5.730 32.547 1.00 97.94 451 THR A C 1
ATOM 3273 O O . THR A 1 451 ? -13.947 5.513 33.751 1.00 97.94 451 THR A O 1
ATOM 3276 N N . GLY A 1 452 ? -14.979 6.599 32.083 1.00 96.56 452 GLY A N 1
ATOM 3277 C CA . GLY A 1 452 ? -15.962 7.279 32.928 1.00 96.56 452 GLY A CA 1
ATOM 3278 C C . GLY A 1 452 ? -17.188 6.430 33.245 1.00 96.56 452 GLY A C 1
ATOM 3279 O O . GLY A 1 452 ? -17.815 6.642 34.283 1.00 96.56 452 GLY A O 1
ATOM 3280 N N . TYR A 1 453 ? -17.547 5.503 32.355 1.00 96.75 453 TYR A N 1
ATOM 3281 C CA . TYR A 1 453 ? -18.634 4.536 32.527 1.00 96.75 453 TYR A CA 1
ATOM 3282 C C . TYR A 1 453 ? -18.642 3.505 31.398 1.00 96.75 453 TYR A C 1
ATOM 3284 O O . TYR A 1 453 ? -18.063 3.727 30.335 1.00 96.75 453 TYR A O 1
ATOM 3292 N N . ILE A 1 454 ? -19.348 2.399 31.618 1.00 97.69 454 ILE A N 1
ATOM 3293 C CA . ILE A 1 454 ? -19.703 1.425 30.585 1.00 97.69 454 ILE A CA 1
ATOM 3294 C C . ILE A 1 454 ? -21.215 1.258 30.592 1.00 97.69 454 ILE A C 1
ATOM 3296 O O . ILE A 1 454 ? -21.812 0.974 31.630 1.00 97.69 454 ILE A O 1
ATOM 3300 N N . TRP A 1 455 ? -21.839 1.405 29.433 1.00 95.69 455 TRP A N 1
ATOM 3301 C CA . TRP A 1 455 ? -23.281 1.244 29.318 1.00 95.69 455 TRP A CA 1
ATOM 3302 C C . TRP A 1 455 ? -23.698 0.733 27.947 1.00 95.69 455 TRP A C 1
ATOM 3304 O O . TRP A 1 455 ? -22.869 0.540 27.060 1.00 95.69 455 TRP A O 1
ATOM 3314 N N . SER A 1 456 ? -24.994 0.516 27.777 1.00 94.19 456 SER A N 1
ATOM 3315 C CA . SER A 1 456 ? -25.612 0.373 26.468 1.00 94.19 456 SER A CA 1
ATOM 3316 C C . SER A 1 456 ? -26.785 1.339 26.370 1.00 94.19 456 SER A C 1
ATOM 3318 O O . SER A 1 456 ? -27.545 1.474 27.325 1.00 94.19 456 SER A O 1
ATOM 3320 N N . GLU A 1 457 ? -26.968 2.002 25.231 1.00 88.81 457 GLU A N 1
ATOM 3321 C CA . GLU A 1 457 ? -28.166 2.814 24.976 1.00 88.81 457 GLU A CA 1
ATOM 3322 C C . GLU A 1 457 ? -29.363 1.928 24.617 1.00 88.81 457 GLU A C 1
ATOM 3324 O O . GLU A 1 457 ? -30.512 2.280 24.892 1.00 88.81 457 GLU A O 1
ATOM 3329 N N . ARG A 1 458 ? -29.100 0.760 24.016 1.00 84.31 458 ARG A N 1
ATOM 3330 C CA . ARG A 1 458 ? -30.117 -0.224 23.632 1.00 84.31 458 ARG A CA 1
ATOM 3331 C C . ARG A 1 458 ? -29.681 -1.643 23.941 1.00 84.31 458 ARG A C 1
ATOM 3333 O O . ARG A 1 458 ? -28.585 -2.050 23.572 1.00 84.31 458 ARG A O 1
ATOM 3340 N N . THR A 1 459 ? -30.599 -2.403 24.529 1.00 81.25 459 THR A N 1
ATOM 3341 C CA . THR A 1 459 ? -30.391 -3.800 24.933 1.00 81.25 459 THR A CA 1
ATOM 3342 C C . THR A 1 459 ? -30.971 -4.833 23.967 1.00 81.25 459 THR A C 1
ATOM 3344 O O . THR A 1 459 ? -30.990 -6.026 24.235 1.00 81.25 459 THR A O 1
ATOM 3347 N N . ALA A 1 460 ? -31.474 -4.402 22.805 1.00 86.12 460 ALA A N 1
ATOM 3348 C CA . ALA A 1 460 ? -31.861 -5.345 21.763 1.00 86.12 460 ALA A CA 1
ATOM 3349 C C . ALA A 1 460 ? -30.588 -5.972 21.167 1.00 86.12 460 ALA A C 1
ATOM 3351 O O . ALA A 1 460 ? -29.836 -5.283 20.475 1.00 86.12 460 ALA A O 1
ATOM 3352 N N . GLY A 1 461 ? -30.362 -7.263 21.417 1.00 88.81 461 GLY A N 1
ATOM 3353 C CA . GLY A 1 461 ? -29.150 -7.991 21.027 1.00 88.81 461 GLY A CA 1
ATOM 3354 C C . GLY A 1 461 ? -28.443 -8.582 22.247 1.00 88.81 461 GLY A C 1
ATOM 3355 O O . GLY A 1 461 ? -29.122 -9.052 23.151 1.00 88.81 461 GLY A O 1
ATOM 3356 N N . ASN A 1 462 ? -27.107 -8.584 22.240 1.00 92.38 462 ASN A N 1
ATOM 3357 C CA . ASN A 1 462 ? -26.288 -9.029 23.370 1.00 92.38 462 ASN A CA 1
ATOM 3358 C C . ASN A 1 462 ? -25.189 -8.006 23.692 1.00 92.38 462 ASN A C 1
ATOM 3360 O O . ASN A 1 462 ? -24.303 -7.769 22.872 1.00 92.38 462 ASN A O 1
ATOM 3364 N N . GLN A 1 463 ? -25.190 -7.438 24.893 1.00 95.94 463 GLN A N 1
ATOM 3365 C CA . GLN A 1 463 ? -24.171 -6.523 25.398 1.00 95.94 463 GLN A CA 1
ATOM 3366 C C . GLN A 1 463 ? -23.483 -7.120 26.616 1.00 95.94 463 GLN A C 1
ATOM 3368 O O . GLN A 1 463 ? -24.013 -7.127 27.732 1.00 95.94 463 GLN A O 1
ATOM 3373 N N . PHE A 1 464 ? -22.279 -7.633 26.381 1.00 96.38 464 PHE A N 1
ATOM 3374 C CA . PHE A 1 464 ? -21.515 -8.376 27.369 1.00 96.38 464 PHE A CA 1
ATOM 3375 C C . PHE A 1 464 ? -20.278 -7.615 27.822 1.00 96.38 464 PHE A C 1
ATOM 3377 O O . PHE A 1 464 ? -19.461 -7.163 27.019 1.00 96.38 464 PHE A O 1
ATOM 3384 N N . LEU A 1 465 ? -20.109 -7.551 29.139 1.00 98.06 465 LEU A N 1
ATOM 3385 C CA . LEU A 1 465 ? -18.866 -7.150 29.780 1.00 98.06 465 LEU A CA 1
ATOM 3386 C C . LEU A 1 465 ? -18.280 -8.362 30.500 1.00 98.06 465 LEU A C 1
ATOM 3388 O O . LEU A 1 465 ? -18.895 -8.905 31.415 1.00 98.06 465 LEU A O 1
ATOM 3392 N N . ASN A 1 466 ? -17.086 -8.786 30.102 1.00 97.81 466 ASN A N 1
ATOM 3393 C CA . ASN A 1 466 ? -16.447 -9.982 30.634 1.00 97.81 466 ASN A CA 1
ATOM 3394 C C . ASN A 1 466 ? -15.130 -9.621 31.315 1.00 97.81 466 ASN A C 1
ATOM 3396 O O . ASN A 1 466 ? -14.243 -9.036 30.702 1.00 97.81 466 ASN A O 1
ATOM 3400 N N . PHE A 1 467 ? -14.972 -10.027 32.569 1.00 98.38 467 PHE A N 1
ATOM 3401 C CA . PHE A 1 467 ? -13.724 -9.902 33.310 1.00 98.38 467 PHE A CA 1
ATOM 3402 C C . PHE A 1 467 ? -13.013 -11.246 33.375 1.00 98.38 467 PHE A C 1
ATOM 3404 O O . PHE A 1 467 ? -13.632 -12.266 33.678 1.00 98.38 467 PHE A O 1
ATOM 3411 N N . ASN A 1 468 ? -11.711 -11.244 33.116 1.00 97.31 468 ASN A N 1
ATOM 3412 C CA . ASN A 1 468 ? -10.822 -12.377 33.332 1.00 97.31 468 ASN A CA 1
ATOM 3413 C C . ASN A 1 468 ? -9.440 -11.869 33.779 1.00 97.31 468 ASN A C 1
ATOM 3415 O O . ASN A 1 468 ? -8.440 -12.018 33.079 1.00 97.31 468 ASN A O 1
ATOM 3419 N N . GLY A 1 469 ? -9.407 -11.202 34.935 1.00 97.88 469 GLY A N 1
ATOM 3420 C CA . GLY A 1 469 ? -8.192 -10.694 35.584 1.00 97.88 469 GLY A CA 1
ATOM 3421 C C . GLY A 1 469 ? -7.810 -9.250 35.266 1.00 97.88 469 GLY A C 1
ATOM 3422 O O . GLY A 1 469 ? -6.835 -8.756 35.845 1.00 97.88 469 GLY A O 1
ATOM 3423 N N . GLY A 1 470 ? -8.552 -8.578 34.378 1.00 98.12 470 GLY A N 1
ATOM 3424 C CA . GLY A 1 470 ? -8.302 -7.184 34.007 1.00 98.12 470 GLY A CA 1
ATOM 3425 C C . GLY A 1 470 ? -8.828 -6.157 35.008 1.00 98.12 470 GLY A C 1
ATOM 3426 O O . GLY A 1 470 ? -9.665 -6.460 35.865 1.00 98.12 470 GLY A O 1
ATOM 3427 N N . THR A 1 471 ? -8.310 -4.938 34.869 1.00 98.69 471 THR A N 1
ATOM 3428 C CA . THR A 1 471 ? -8.607 -3.779 35.712 1.00 98.69 471 THR A CA 1
ATOM 3429 C C . THR A 1 471 ? -9.489 -2.791 34.966 1.00 98.69 471 THR A C 1
ATOM 3431 O O . THR A 1 471 ? -9.112 -2.298 33.906 1.00 98.69 471 THR A O 1
ATOM 3434 N N . LEU A 1 472 ? -10.641 -2.466 35.548 1.00 98.69 472 LEU A N 1
ATOM 3435 C CA . LEU A 1 472 ? -11.466 -1.337 35.142 1.00 98.69 472 LEU A CA 1
ATOM 3436 C C . LEU A 1 472 ? -11.226 -0.182 36.114 1.00 98.69 472 LEU A C 1
ATOM 3438 O O . LEU A 1 472 ? -11.529 -0.302 37.302 1.00 98.69 472 LEU A O 1
ATOM 3442 N N . LYS A 1 473 ? -10.683 0.922 35.609 1.00 98.62 473 LYS A N 1
ATOM 3443 C CA . LYS A 1 473 ? -10.325 2.100 36.392 1.00 98.62 473 LYS A CA 1
ATOM 3444 C C . LYS A 1 473 ? -11.205 3.293 36.041 1.00 98.62 473 LYS A C 1
ATOM 3446 O O . LYS A 1 473 ? -11.426 3.582 34.864 1.00 98.62 473 LYS A O 1
ATOM 3451 N N . ALA A 1 474 ? -11.697 3.989 37.058 1.00 98.25 474 ALA A N 1
ATOM 3452 C CA . ALA A 1 474 ? -12.532 5.168 36.868 1.00 98.25 474 ALA A CA 1
ATOM 3453 C C . ALA A 1 474 ? -11.722 6.444 36.619 1.00 98.25 474 ALA A C 1
ATOM 3455 O O . ALA A 1 474 ? -10.634 6.629 37.167 1.00 98.25 474 ALA A O 1
ATOM 3456 N N . ILE A 1 475 ? -12.302 7.354 35.832 1.00 96.94 475 ILE A N 1
ATOM 3457 C CA . ILE A 1 475 ? -11.747 8.696 35.570 1.00 96.94 475 ILE A CA 1
ATOM 3458 C C . ILE A 1 475 ? -12.578 9.833 36.193 1.00 96.94 475 ILE A C 1
ATOM 3460 O O . ILE A 1 475 ? -12.165 10.988 36.130 1.00 96.94 475 ILE A O 1
ATOM 3464 N N . ALA A 1 476 ? -13.751 9.527 36.762 1.00 95.94 476 ALA A N 1
ATOM 3465 C CA . ALA A 1 476 ? -14.648 10.494 37.397 1.00 95.94 476 ALA A CA 1
ATOM 3466 C C . ALA A 1 476 ? -15.645 9.809 38.354 1.00 95.94 476 ALA A C 1
ATOM 3468 O O . ALA A 1 476 ? -15.881 8.605 38.262 1.00 95.94 476 ALA A O 1
ATOM 3469 N N . ASN A 1 477 ? -16.276 10.594 39.238 1.00 97.56 477 ASN A N 1
ATOM 3470 C CA . ASN A 1 477 ? -17.428 10.144 40.030 1.00 97.56 477 ASN A CA 1
ATOM 3471 C C . ASN A 1 477 ? -18.593 9.766 39.110 1.00 97.56 477 ASN A C 1
ATOM 3473 O O . ASN A 1 477 ? -18.939 10.541 38.217 1.00 97.56 477 ASN A O 1
ATOM 3477 N N . ASN A 1 478 ? -19.237 8.622 39.356 1.00 96.50 478 ASN A N 1
ATOM 3478 C CA . ASN A 1 478 ? -20.377 8.195 38.554 1.00 96.50 478 ASN A CA 1
ATOM 3479 C C . ASN A 1 478 ? -21.349 7.280 39.323 1.00 96.50 478 ASN A C 1
ATOM 3481 O O . ASN A 1 478 ? -21.022 6.147 39.677 1.00 96.50 478 ASN A O 1
ATOM 3485 N N . GLY A 1 479 ? -22.585 7.751 39.519 1.00 96.62 479 GLY A N 1
ATOM 3486 C CA . GLY A 1 479 ? -23.675 6.987 40.145 1.00 96.62 479 GLY A CA 1
ATOM 3487 C C . GLY A 1 479 ? -24.291 5.892 39.259 1.00 96.62 479 GLY A C 1
ATOM 3488 O O . GLY A 1 479 ? -25.195 5.188 39.696 1.00 96.62 479 GLY A O 1
ATOM 3489 N N . ALA A 1 480 ? -23.816 5.738 38.026 1.00 95.50 480 ALA A N 1
ATOM 3490 C CA . ALA A 1 480 ? -24.186 4.686 37.085 1.00 95.50 480 ALA A CA 1
ATOM 3491 C C . ALA A 1 480 ? -22.945 4.242 36.288 1.00 95.50 480 ALA A C 1
ATOM 3493 O O . ALA A 1 480 ? -22.941 4.234 35.061 1.00 95.50 480 ALA A O 1
ATOM 3494 N N . PHE A 1 481 ? -21.865 3.903 36.999 1.00 97.56 481 PHE A N 1
ATOM 3495 C CA . PHE A 1 481 ? -20.571 3.558 36.406 1.00 97.56 481 PHE A CA 1
ATOM 3496 C C . PHE A 1 481 ? -20.650 2.356 35.457 1.00 97.56 481 PHE A C 1
ATOM 3498 O O . PHE A 1 481 ? -19.998 2.352 34.416 1.00 97.56 481 PHE A O 1
ATOM 3505 N N . ILE A 1 482 ? -21.468 1.354 35.794 1.00 97.44 482 ILE A N 1
ATOM 3506 C CA . ILE A 1 482 ? -21.855 0.283 34.869 1.00 97.44 482 ILE A CA 1
ATOM 3507 C C . ILE A 1 482 ? -23.365 0.103 34.934 1.00 97.44 482 ILE A C 1
ATOM 3509 O O . ILE A 1 482 ? -23.909 -0.081 36.030 1.00 97.44 482 ILE A O 1
ATOM 3513 N N . ASN A 1 483 ? -24.037 0.157 33.783 1.00 94.69 483 ASN A N 1
ATOM 3514 C CA . ASN A 1 483 ? -25.488 -0.004 33.720 1.00 94.69 483 ASN A CA 1
ATOM 3515 C C . ASN A 1 483 ? -25.996 -0.453 32.336 1.00 94.69 483 ASN A C 1
ATOM 3517 O O . ASN A 1 483 ? -25.310 -0.294 31.331 1.00 94.69 483 ASN A O 1
ATOM 3521 N N . ASN A 1 484 ? -27.235 -0.945 32.285 1.00 93.94 484 ASN A N 1
ATOM 3522 C CA . ASN A 1 484 ? -27.972 -1.306 31.071 1.00 93.94 484 ASN A CA 1
ATOM 3523 C C . ASN A 1 484 ? -27.251 -2.294 30.130 1.00 93.94 484 ASN A C 1
ATOM 3525 O O . ASN A 1 484 ? -27.328 -2.163 28.914 1.00 93.94 484 ASN A O 1
ATOM 3529 N N . LEU A 1 485 ? -26.528 -3.268 30.684 1.00 95.50 485 LEU A N 1
ATOM 3530 C CA . LEU A 1 485 ? -25.911 -4.377 29.947 1.00 95.50 485 LEU A CA 1
ATOM 3531 C C . LEU A 1 485 ? -26.745 -5.659 30.084 1.00 95.50 485 LEU A C 1
ATOM 3533 O O . LEU A 1 485 ? -27.443 -5.830 31.082 1.00 95.50 485 LEU A O 1
ATOM 3537 N N . ASP A 1 486 ? -26.624 -6.605 29.154 1.00 94.19 486 ASP A N 1
ATOM 3538 C CA . ASP A 1 486 ? -27.309 -7.901 29.288 1.00 94.19 486 ASP A CA 1
ATOM 3539 C C . ASP A 1 486 ? -26.640 -8.792 30.334 1.00 94.19 486 ASP A C 1
ATOM 3541 O O . ASP A 1 486 ? -27.306 -9.517 31.080 1.00 94.19 486 ASP A O 1
ATOM 3545 N N . ARG A 1 487 ? -25.303 -8.745 30.410 1.00 94.50 487 ARG A N 1
ATOM 3546 C CA . ARG A 1 487 ? -24.544 -9.519 31.394 1.00 94.50 487 ARG A CA 1
ATOM 3547 C C . ARG A 1 487 ? -23.181 -8.912 31.704 1.00 94.50 487 ARG A C 1
ATOM 3549 O O . ARG A 1 487 ? -22.428 -8.532 30.807 1.00 94.50 487 ARG A O 1
ATOM 3556 N N . ILE A 1 488 ? -22.840 -8.943 32.992 1.00 97.31 488 ILE A N 1
ATOM 3557 C CA . ILE A 1 488 ? -21.483 -8.731 33.494 1.00 97.31 488 ILE A CA 1
ATOM 3558 C C . ILE A 1 488 ? -20.967 -10.069 34.029 1.00 97.31 488 ILE A C 1
ATOM 3560 O O . ILE A 1 488 ? -21.459 -10.559 35.047 1.00 97.31 488 ILE A O 1
ATOM 3564 N N . THR A 1 489 ? -19.995 -10.667 33.343 1.00 97.31 489 THR A N 1
ATOM 3565 C CA . THR A 1 489 ? -19.453 -11.990 33.685 1.00 97.31 489 THR A CA 1
ATOM 3566 C C . THR A 1 489 ? -18.106 -11.862 34.382 1.00 97.31 489 THR A C 1
ATOM 3568 O O . THR A 1 489 ? -17.183 -11.248 33.845 1.00 97.31 489 THR A O 1
ATOM 3571 N N . ILE A 1 490 ? -17.955 -12.499 35.543 1.00 97.19 490 ILE A N 1
ATOM 3572 C CA . ILE A 1 490 ? -16.677 -12.614 36.252 1.00 97.19 490 ILE A CA 1
ATOM 3573 C C . ILE A 1 490 ? -16.119 -14.023 36.043 1.00 97.19 490 ILE A C 1
ATOM 3575 O O . ILE A 1 490 ? -16.577 -14.978 36.667 1.00 97.19 490 ILE A O 1
ATOM 3579 N N . ASN A 1 491 ? -15.143 -14.167 35.147 1.00 95.38 491 ASN A N 1
ATOM 3580 C CA . ASN A 1 491 ? -14.477 -15.445 34.887 1.00 95.38 491 ASN A CA 1
ATOM 3581 C C . ASN A 1 491 ? -13.429 -15.761 35.967 1.00 95.38 491 ASN A C 1
ATOM 3583 O O . ASN A 1 491 ? -13.223 -14.993 36.905 1.00 95.38 491 ASN A O 1
ATOM 3587 N N . GLN A 1 492 ? -12.743 -16.899 35.824 1.00 93.31 492 GLN A N 1
ATOM 3588 C CA . GLN A 1 492 ? -11.803 -17.420 36.826 1.00 93.31 492 GLN A CA 1
ATOM 3589 C C . GLN A 1 492 ? -10.674 -16.444 37.195 1.00 93.31 492 GLN A C 1
ATOM 3591 O O . GLN A 1 492 ? -10.224 -16.456 38.336 1.00 93.31 492 GLN A O 1
ATOM 3596 N N . GLY A 1 493 ? -10.243 -15.572 36.275 1.00 95.19 493 GLY A N 1
ATOM 3597 C CA . GLY A 1 493 ? -9.258 -14.528 36.571 1.00 95.19 493 GLY A CA 1
ATOM 3598 C C . GLY A 1 493 ? -9.762 -13.414 37.502 1.00 95.19 493 GLY A C 1
ATOM 3599 O O . GLY A 1 493 ? -8.958 -12.614 37.974 1.00 95.19 493 GLY A O 1
ATOM 3600 N N . GLY A 1 494 ? -11.067 -13.349 37.781 1.00 97.19 494 GLY A N 1
ATOM 3601 C CA . GLY A 1 494 ? -11.689 -12.334 38.630 1.00 97.19 494 GLY A CA 1
ATOM 3602 C C . GLY A 1 494 ? -11.867 -10.976 37.943 1.00 97.19 494 GLY A C 1
ATOM 3603 O O . GLY A 1 494 ? -11.559 -10.807 36.762 1.00 97.19 494 GLY A O 1
ATOM 3604 N N . ALA A 1 495 ? -12.362 -9.999 38.704 1.00 96.25 495 ALA A N 1
ATOM 3605 C CA . ALA A 1 495 ? -12.476 -8.598 38.301 1.00 96.25 495 ALA A CA 1
ATOM 3606 C C . ALA A 1 495 ? -11.695 -7.700 39.259 1.00 96.25 495 ALA A C 1
ATOM 3608 O O . ALA A 1 495 ? -11.699 -7.931 40.469 1.00 96.25 495 ALA A O 1
ATOM 3609 N N . LYS A 1 496 ? -11.060 -6.656 38.721 1.00 97.69 496 LYS A N 1
ATOM 3610 C CA . LYS A 1 496 ? -10.412 -5.604 39.507 1.00 97.69 496 LYS A CA 1
ATOM 3611 C C . LYS A 1 496 ? -11.067 -4.272 39.168 1.00 97.69 496 LYS A C 1
ATOM 3613 O O . LYS A 1 496 ? -11.063 -3.857 38.012 1.00 97.69 496 LYS A O 1
ATOM 3618 N N . PHE A 1 497 ? -11.613 -3.612 40.180 1.00 97.50 497 PHE A N 1
ATOM 3619 C CA . PHE A 1 497 ? -12.125 -2.252 40.071 1.00 97.50 497 PHE A CA 1
ATOM 3620 C C . PHE A 1 497 ? -11.149 -1.318 40.777 1.00 97.50 497 PHE A C 1
ATOM 3622 O O . PHE A 1 497 ? -10.932 -1.452 41.980 1.00 97.50 497 PHE A O 1
ATOM 3629 N N . ASP A 1 498 ? -10.558 -0.395 40.029 1.00 98.19 498 ASP A N 1
ATOM 3630 C CA . ASP A 1 498 ? -9.755 0.693 40.578 1.00 98.19 498 ASP A CA 1
ATOM 3631 C C . ASP A 1 498 ? -10.611 1.959 40.581 1.00 98.19 498 ASP A C 1
ATOM 3633 O O . ASP A 1 498 ? -10.913 2.547 39.541 1.00 98.19 498 ASP A O 1
ATOM 3637 N N . THR A 1 499 ? -11.057 2.373 41.762 1.00 97.75 499 THR A N 1
ATOM 3638 C CA . THR A 1 499 ? -11.917 3.550 41.865 1.00 97.75 499 THR A CA 1
ATOM 3639 C C . THR A 1 499 ? -11.156 4.850 41.646 1.00 97.75 499 THR A C 1
ATOM 3641 O O . THR A 1 499 ? -11.799 5.874 41.455 1.00 97.75 499 THR A O 1
ATOM 3644 N N . ALA A 1 500 ? -9.819 4.846 41.708 1.00 97.62 500 ALA A N 1
ATOM 3645 C CA . ALA A 1 500 ? -8.984 6.045 41.701 1.00 97.62 500 ALA A CA 1
ATOM 3646 C C . ALA A 1 500 ? -9.444 7.131 42.706 1.00 97.62 500 ALA A C 1
ATOM 3648 O O . ALA A 1 500 ? -9.222 8.321 42.496 1.00 97.62 500 ALA A O 1
ATOM 3649 N N . GLY A 1 501 ? -10.101 6.726 43.802 1.00 97.75 501 GLY A N 1
ATOM 3650 C CA . GLY A 1 501 ? -10.676 7.635 44.801 1.00 97.75 501 GLY A CA 1
ATOM 3651 C C . GLY A 1 501 ? -12.046 8.229 44.441 1.00 97.75 501 GLY A C 1
ATOM 3652 O O . GLY A 1 501 ? -12.565 9.040 45.204 1.00 97.75 501 GLY A O 1
ATOM 3653 N N . PHE A 1 502 ? -12.651 7.832 43.318 1.00 98.50 502 PHE A N 1
ATOM 3654 C CA . PHE A 1 502 ? -13.990 8.255 42.905 1.00 98.50 502 PHE A CA 1
ATOM 3655 C C . PHE A 1 502 ? -15.104 7.401 43.527 1.00 98.50 502 PHE A C 1
ATOM 3657 O O . PHE A 1 502 ? -14.943 6.210 43.798 1.00 98.50 502 PHE A O 1
ATOM 3664 N N . ASN A 1 503 ? -16.278 8.010 43.695 1.00 97.81 503 ASN A N 1
ATOM 3665 C CA . ASN A 1 503 ? -17.506 7.340 44.108 1.00 97.81 503 ASN A CA 1
ATOM 3666 C C . ASN A 1 503 ? -18.207 6.740 42.887 1.00 97.81 503 ASN A C 1
ATOM 3668 O O . ASN A 1 503 ? -18.610 7.471 41.977 1.00 97.81 503 ASN A O 1
ATOM 3672 N N . LEU A 1 504 ? -18.368 5.417 42.887 1.00 97.75 504 LEU A N 1
ATOM 3673 C CA . LEU A 1 504 ? -18.905 4.653 41.763 1.00 97.75 504 LEU A CA 1
ATOM 3674 C C . LEU A 1 504 ? -20.081 3.787 42.202 1.00 97.75 504 LEU A C 1
ATOM 3676 O O . LEU A 1 504 ? -20.114 3.281 43.321 1.00 97.75 504 LEU A O 1
ATOM 3680 N N . THR A 1 505 ? -21.034 3.570 41.303 1.00 96.94 505 THR A N 1
ATOM 3681 C CA . THR A 1 505 ? -22.131 2.614 41.503 1.00 96.94 505 THR A CA 1
ATOM 3682 C C . THR A 1 505 ? -22.241 1.684 40.305 1.00 96.94 505 THR A C 1
ATOM 3684 O O . THR A 1 505 ? -22.280 2.132 39.161 1.00 96.94 505 THR A O 1
ATOM 3687 N N . ILE A 1 506 ? -22.313 0.383 40.574 1.00 96.50 506 ILE A N 1
ATOM 3688 C CA . ILE A 1 506 ? -22.601 -0.652 39.580 1.00 96.50 506 ILE A CA 1
ATOM 3689 C C . ILE A 1 506 ? -24.076 -1.016 39.748 1.00 96.50 506 ILE A C 1
ATOM 3691 O O . ILE A 1 506 ? -24.461 -1.587 40.765 1.00 96.50 506 ILE A O 1
ATOM 3695 N N . GLY A 1 507 ? -24.904 -0.648 38.770 1.00 90.50 507 GLY A N 1
ATOM 3696 C CA . GLY A 1 507 ? -26.364 -0.777 38.850 1.00 90.50 507 GLY A CA 1
ATOM 3697 C C . GLY A 1 507 ? -26.905 -2.172 38.525 1.00 90.50 507 GLY A C 1
ATOM 3698 O O . GLY A 1 507 ? -28.116 -2.339 38.413 1.00 90.50 507 GLY A O 1
ATOM 3699 N N . GLN A 1 508 ? -26.034 -3.164 38.321 1.00 92.81 508 GLN A N 1
ATOM 3700 C CA . GLN A 1 508 ? -26.397 -4.503 37.852 1.00 92.81 508 GLN A CA 1
ATOM 3701 C C . GLN A 1 508 ? -25.592 -5.592 38.567 1.00 92.81 508 GLN A C 1
ATOM 3703 O O . GLN A 1 508 ? -24.472 -5.367 39.022 1.00 92.81 508 GLN A O 1
ATOM 3708 N N . SER A 1 509 ? -26.155 -6.798 38.660 1.00 94.81 509 SER A N 1
ATOM 3709 C CA . SER A 1 509 ? -25.494 -7.929 39.314 1.00 94.81 509 SER A CA 1
ATOM 3710 C C . SER A 1 509 ? -24.278 -8.425 38.530 1.00 94.81 509 SER A C 1
ATOM 3712 O O . SER A 1 509 ? -24.336 -8.605 37.314 1.00 94.81 509 SER A O 1
ATOM 3714 N N . LEU A 1 510 ? -23.206 -8.737 39.256 1.00 96.38 510 LEU A N 1
ATOM 3715 C CA . LEU A 1 510 ? -22.054 -9.467 38.732 1.00 96.38 510 LEU A CA 1
ATOM 3716 C C . LEU A 1 510 ? -22.371 -10.967 38.748 1.00 96.38 510 LEU A C 1
ATOM 3718 O O . LEU A 1 510 ? -22.778 -11.501 39.780 1.00 96.38 510 LEU A O 1
ATOM 3722 N N . GLN A 1 511 ? -22.207 -11.641 37.614 1.00 96.69 511 GLN A N 1
ATOM 3723 C CA . GLN A 1 511 ? -22.617 -13.035 37.434 1.00 96.69 511 GLN A CA 1
ATOM 3724 C C . GLN A 1 511 ? -21.402 -13.941 37.204 1.00 96.69 511 GLN A C 1
ATOM 3726 O O . GLN A 1 511 ? -20.423 -13.548 36.568 1.00 96.69 511 GLN A O 1
ATOM 3731 N N . ALA A 1 512 ? -21.471 -15.178 37.699 1.00 93.44 512 ALA A N 1
ATOM 3732 C CA . ALA A 1 512 ? -20.537 -16.229 37.302 1.00 93.44 512 ALA A CA 1
ATOM 3733 C C . ALA A 1 512 ? -20.816 -16.676 35.849 1.00 93.44 512 ALA A C 1
ATOM 3735 O O . ALA A 1 512 ? -21.935 -16.484 35.358 1.00 93.44 512 ALA A O 1
ATOM 3736 N N . PRO A 1 513 ? -19.846 -17.295 35.150 1.00 90.69 513 PRO A N 1
ATOM 3737 C CA . PRO A 1 513 ? -20.071 -17.824 33.810 1.00 90.69 513 PRO A CA 1
ATOM 3738 C C . PRO A 1 513 ? -21.179 -18.885 33.819 1.00 90.69 513 PRO A C 1
ATOM 3740 O O . PRO A 1 513 ? -21.239 -19.727 34.716 1.00 90.69 513 PRO A O 1
ATOM 3743 N N . ALA A 1 514 ? -22.050 -18.856 32.810 1.00 82.31 514 ALA A N 1
ATOM 3744 C CA . ALA A 1 514 ? -23.081 -19.871 32.622 1.00 82.31 514 ALA A CA 1
ATOM 3745 C C . ALA A 1 514 ? -22.564 -21.010 31.726 1.00 82.31 514 ALA A C 1
ATOM 3747 O O . ALA A 1 514 ? -21.937 -20.764 30.696 1.00 82.31 514 ALA A O 1
ATOM 3748 N N . GLY A 1 515 ? -22.871 -22.258 32.088 1.00 79.81 515 GLY A N 1
ATOM 3749 C CA . GLY A 1 515 ? -22.454 -23.440 31.327 1.00 79.81 515 GLY A CA 1
ATOM 3750 C C . GLY A 1 515 ? -20.962 -23.770 31.464 1.00 79.81 515 GLY A C 1
ATOM 3751 O O . GLY A 1 515 ? -20.266 -23.251 32.332 1.00 79.81 515 GLY A O 1
ATOM 3752 N N . LYS A 1 516 ? -20.471 -24.687 30.621 1.00 71.88 516 LYS A N 1
ATOM 3753 C CA . LYS A 1 516 ? -19.065 -25.142 30.639 1.00 71.88 516 LYS A CA 1
ATOM 3754 C C . LYS A 1 516 ? -18.149 -24.378 29.672 1.00 71.88 516 LYS A C 1
ATOM 3756 O O . LYS A 1 516 ? -16.953 -24.653 29.643 1.00 71.88 516 LYS A O 1
ATOM 3761 N N . GLY A 1 517 ? -18.697 -23.423 28.915 1.00 73.12 517 GLY A N 1
ATOM 3762 C CA . GLY A 1 517 ? -17.974 -22.705 27.866 1.00 73.12 517 GLY A CA 1
ATOM 3763 C C . GLY A 1 517 ? -17.415 -23.627 26.775 1.00 73.12 517 GLY A C 1
ATOM 3764 O O . GLY A 1 517 ? -17.775 -24.801 26.679 1.00 73.12 517 GLY A O 1
ATOM 3765 N N . LEU A 1 518 ? -16.522 -23.073 25.958 1.00 76.38 518 LEU A N 1
ATOM 3766 C CA . LEU A 1 518 ? -15.764 -23.788 24.935 1.00 76.38 518 LEU A CA 1
ATOM 3767 C C . LEU A 1 518 ? -14.321 -23.975 25.426 1.00 76.38 518 LEU A C 1
ATOM 3769 O O . LEU A 1 518 ? -13.609 -22.992 25.610 1.00 76.38 518 LEU A O 1
ATOM 3773 N N . SER A 1 519 ? -13.884 -25.218 25.648 1.00 78.62 519 SER A N 1
ATOM 3774 C CA . SER A 1 519 ? -12.531 -25.499 26.159 1.00 78.62 519 SER A CA 1
ATOM 3775 C C . SER A 1 519 ? -11.456 -25.436 25.075 1.00 78.62 519 SER A C 1
ATOM 3777 O O . SER A 1 519 ? -10.360 -24.937 25.311 1.00 78.62 519 SER A O 1
ATOM 3779 N N . SER A 1 520 ? -11.750 -25.973 23.893 1.00 83.94 520 SER A N 1
ATOM 3780 C CA . SER A 1 520 ? -10.855 -25.953 22.740 1.00 83.94 520 SER A CA 1
ATOM 3781 C C . SER A 1 520 ? -11.624 -26.272 21.464 1.00 83.94 520 SER A C 1
ATOM 3783 O O . SER A 1 520 ? -12.593 -27.030 21.473 1.00 83.94 520 SER A O 1
ATOM 3785 N N . ILE A 1 521 ? -11.152 -25.713 20.353 1.00 84.12 521 ILE A N 1
ATOM 3786 C CA . ILE A 1 521 ? -11.482 -26.176 19.006 1.00 84.12 521 ILE A CA 1
ATOM 3787 C C . ILE A 1 521 ? -10.161 -26.540 18.359 1.00 84.12 521 ILE A C 1
ATOM 3789 O O . ILE A 1 521 ? -9.305 -25.680 18.154 1.00 84.12 521 ILE A O 1
ATOM 3793 N N . ALA A 1 522 ? -9.968 -27.824 18.079 1.00 88.56 522 ALA A N 1
ATOM 3794 C CA . ALA A 1 522 ? -8.778 -28.269 17.377 1.00 88.56 522 ALA A CA 1
ATOM 3795 C C . ALA A 1 522 ? -8.849 -27.799 15.916 1.00 88.56 522 ALA A C 1
ATOM 3797 O O . ALA A 1 522 ? -9.696 -28.258 15.151 1.00 88.56 522 ALA A O 1
ATOM 3798 N N . ILE A 1 523 ? -7.945 -26.901 15.524 1.00 85.94 523 ILE A N 1
ATOM 3799 C CA . ILE A 1 523 ? -7.762 -26.501 14.127 1.00 85.94 523 ILE A CA 1
ATOM 3800 C C . ILE A 1 523 ? -6.632 -27.357 13.554 1.00 85.94 523 ILE A C 1
ATOM 3802 O O . ILE A 1 523 ? -5.456 -27.049 13.729 1.00 85.94 523 ILE A O 1
ATOM 3806 N N . ALA A 1 524 ? -6.984 -28.461 12.890 1.00 90.00 524 ALA A N 1
ATOM 3807 C CA . ALA A 1 524 ? -6.001 -29.379 12.304 1.00 90.00 524 ALA A CA 1
ATOM 3808 C C . ALA A 1 524 ? -5.232 -28.759 11.119 1.00 90.00 524 ALA A C 1
ATOM 3810 O O . ALA A 1 524 ? -4.096 -29.138 10.848 1.00 90.00 524 ALA A O 1
ATOM 3811 N N . ASN A 1 525 ? -5.845 -27.801 10.418 1.00 89.44 525 ASN A N 1
ATOM 3812 C CA . ASN A 1 525 ? -5.225 -27.040 9.339 1.00 89.44 525 ASN A CA 1
ATOM 3813 C C . ASN A 1 525 ? -5.797 -25.614 9.322 1.00 89.44 525 ASN A C 1
ATOM 3815 O O . ASN A 1 525 ? -6.979 -25.428 9.050 1.00 89.44 525 ASN A O 1
ATOM 3819 N N . GLY A 1 526 ? -4.964 -24.614 9.622 1.00 86.38 526 GLY A N 1
ATOM 3820 C CA . GLY A 1 526 ? -5.363 -23.200 9.638 1.00 86.38 526 GLY A CA 1
ATOM 3821 C C . GLY A 1 526 ? -5.407 -22.533 8.258 1.00 86.38 526 GLY A C 1
ATOM 3822 O O . GLY A 1 526 ? -5.811 -21.377 8.155 1.00 86.38 526 GLY A O 1
ATOM 3823 N N . GLY A 1 527 ? -5.002 -23.235 7.197 1.00 89.81 527 GLY A N 1
ATOM 3824 C CA . GLY A 1 527 ? -4.792 -22.668 5.865 1.00 89.81 527 GLY A CA 1
ATOM 3825 C C . GLY A 1 527 ? -3.485 -21.872 5.750 1.00 89.81 527 GLY A C 1
ATOM 3826 O O . GLY A 1 527 ? -2.693 -21.786 6.687 1.00 89.81 527 GLY A O 1
ATOM 3827 N N . SER A 1 528 ? -3.242 -21.292 4.574 1.00 90.94 528 SER A N 1
ATOM 3828 C CA . SER A 1 528 ? -2.060 -20.473 4.276 1.00 90.94 528 SER A CA 1
ATOM 3829 C C . SER A 1 528 ? -2.386 -19.384 3.246 1.00 90.94 528 SER A C 1
ATOM 3831 O O . SER A 1 528 ? -3.456 -19.384 2.639 1.00 90.94 528 SER A O 1
ATOM 3833 N N . GLY A 1 529 ? -1.469 -18.432 3.044 1.00 88.56 529 GLY A N 1
ATOM 3834 C CA . GLY A 1 529 ? -1.616 -17.380 2.028 1.00 88.56 529 GLY A CA 1
ATOM 3835 C C . GLY A 1 529 ? -2.489 -16.189 2.437 1.00 88.56 529 GLY A C 1
ATOM 3836 O O . GLY A 1 529 ? -2.825 -15.362 1.586 1.00 88.56 529 GLY A O 1
ATOM 3837 N N . TYR A 1 530 ? -2.846 -16.087 3.717 1.00 93.00 530 TYR A N 1
ATOM 3838 C CA . TYR A 1 530 ? -3.531 -14.922 4.264 1.00 93.00 530 TYR A CA 1
ATOM 3839 C C . TYR A 1 530 ? -2.607 -13.703 4.313 1.00 93.00 530 TYR A C 1
ATOM 3841 O O . TYR A 1 530 ? -1.432 -13.817 4.659 1.00 93.00 530 TYR A O 1
ATOM 3849 N N . ILE A 1 531 ? -3.166 -12.531 4.019 1.00 96.31 531 ILE A N 1
ATOM 3850 C CA . ILE A 1 531 ? -2.510 -11.233 4.249 1.00 96.31 531 ILE A CA 1
ATOM 3851 C C . ILE A 1 531 ? -3.000 -10.546 5.530 1.00 96.31 531 ILE A C 1
ATOM 3853 O O . ILE A 1 531 ? -2.521 -9.470 5.861 1.00 96.31 531 ILE A O 1
ATOM 3857 N N . ALA A 1 532 ? -3.982 -11.149 6.201 1.00 96.00 532 ALA A N 1
ATOM 3858 C CA . ALA A 1 532 ? -4.620 -10.698 7.428 1.00 96.00 532 ALA A CA 1
ATOM 3859 C C . ALA A 1 532 ? -5.269 -11.911 8.123 1.00 96.00 532 ALA A C 1
ATOM 3861 O O . ALA A 1 532 ? -5.692 -12.831 7.417 1.00 96.00 532 ALA A O 1
ATOM 3862 N N . PRO A 1 533 ? -5.388 -11.945 9.461 1.00 95.25 533 PRO A N 1
ATOM 3863 C CA . PRO A 1 533 ? -6.069 -13.037 10.156 1.00 95.25 533 PRO A CA 1
ATOM 3864 C C . PRO A 1 533 ? -7.512 -13.217 9.650 1.00 95.25 533 PRO A C 1
ATOM 3866 O O . PRO A 1 533 ? -8.184 -12.213 9.409 1.00 95.25 533 PRO A O 1
ATOM 3869 N N . PRO A 1 534 ? -8.017 -14.452 9.480 1.00 93.19 534 PRO A N 1
ATOM 3870 C CA . PRO A 1 534 ? -9.416 -14.670 9.129 1.00 93.19 534 PRO A CA 1
ATOM 3871 C C . PRO A 1 534 ? -10.342 -14.335 10.307 1.00 93.19 534 PRO A C 1
ATOM 3873 O O . PRO A 1 534 ? -9.985 -14.517 11.471 1.00 93.19 534 PRO A O 1
ATOM 3876 N N . ILE A 1 535 ? -11.564 -13.903 9.995 1.00 92.44 535 ILE A N 1
ATOM 3877 C CA . ILE A 1 535 ? -12.662 -13.855 10.965 1.00 92.44 535 ILE A CA 1
ATOM 3878 C C . ILE A 1 535 ? -13.296 -15.242 11.003 1.00 92.44 535 ILE A C 1
ATOM 3880 O O . ILE A 1 535 ? -13.691 -15.773 9.966 1.00 92.44 535 ILE A O 1
ATOM 3884 N N . ILE A 1 536 ? -13.382 -15.825 12.196 1.00 89.38 536 ILE A N 1
ATOM 3885 C CA . ILE A 1 536 ? -13.973 -17.144 12.415 1.00 89.38 536 ILE A CA 1
ATOM 3886 C C . ILE A 1 536 ? -15.168 -16.971 13.344 1.00 89.38 536 ILE A C 1
ATOM 3888 O O . ILE A 1 536 ? -15.020 -16.492 14.468 1.00 89.38 536 ILE A O 1
ATOM 3892 N N . GLU A 1 537 ? -16.343 -17.373 12.870 1.00 86.88 537 GLU A N 1
ATOM 3893 C CA . GLU A 1 537 ? -17.539 -17.504 13.693 1.00 86.88 537 GLU A CA 1
ATOM 3894 C C . GLU A 1 537 ? -17.648 -18.942 14.199 1.00 86.88 537 GLU A C 1
ATOM 3896 O O . GLU A 1 537 ? -17.481 -19.901 13.443 1.00 86.88 537 GLU A O 1
ATOM 3901 N N . ILE A 1 538 ? -17.918 -19.084 15.493 1.00 82.69 538 ILE A N 1
ATOM 3902 C CA . ILE A 1 538 ? -18.192 -20.367 16.133 1.00 82.69 538 ILE A CA 1
ATOM 3903 C C . ILE A 1 538 ? -19.619 -20.287 16.666 1.00 82.69 538 ILE A C 1
ATOM 3905 O O . ILE A 1 538 ? -19.910 -19.442 17.512 1.00 82.69 538 ILE A O 1
ATOM 3909 N N . SER A 1 539 ? -20.487 -21.175 16.190 1.00 76.62 539 SER A N 1
ATOM 3910 C CA . SER A 1 539 ? -21.877 -21.307 16.629 1.00 76.62 539 SER A CA 1
ATOM 3911 C C . SER A 1 539 ? -22.144 -22.721 17.155 1.00 76.62 539 SER A C 1
ATOM 3913 O O . SER A 1 539 ? -21.436 -23.668 16.800 1.00 76.62 539 SER A O 1
ATOM 3915 N N . GLY A 1 540 ? -23.132 -22.859 18.043 1.00 70.25 540 GLY A N 1
ATOM 3916 C CA . GLY A 1 540 ? -23.487 -24.120 18.697 1.00 70.25 540 GLY A CA 1
ATOM 3917 C C . GLY A 1 540 ? -24.816 -24.062 19.424 1.00 70.25 540 GLY A C 1
ATOM 3918 O O . GLY A 1 540 ? -25.337 -22.936 19.604 1.00 70.25 540 GLY A O 1
#

Foldseek 3Di:
DAEEEEAAAAAEADPPDPGWDEAEDDDAYEYEYNHPHQETAQEYEFAHHEYEDEPEEHFHADPSYEYEAEDAYEYEYDYAPDADVVFAYEHAAYEYEYQEEYEYDYAGEYEYDPRHAYEAAYDANYAYEYPYHEYHQHDPNRYHAPREAHEYEYEDAYEYEPPPEEHEYQAYEYAYEYAFFDAPDEYEYEYNPNNDEYEYQYAYYHPPVHHPRGFYEYEYDHAHEYEDQHQHHEGAAEYEFFYHEYENPQRREHEYQAYHFFAAAPTHGEYEAEHNYEYEHAADPQLEHYEAWHHLTGGEYAYAEEEYHFHYDAPGAHAYAFEAPNIGGEYEYAEYEYEAEAHEQAEQRQGEGEYEYNAYEYEYNAAAEYAAHAAYEAHEGEYHFQAYEYEYAHPDDAHEQHHHQYANYAGEHAAAQHGEYEYNAAAYEQEEPRYAAYAGEYEFHNEEYEHQAYEYPDARHAFEYEYQQGEYEYPEADADRYDHHPAYEAEPNGYHYHDVPHHYDHPDDYDYDPDPPDPDDDDVDLDDDHPHRDDDDDDD

Sequence (540 aa):
QTRDDVFSGYMRDNVSGSGTLQFIKKGAATLTIQGANVTHTGGTRVMEGRVIAQNDSLGGNSAASSIFINSNAFLQYYKNSGSGYNVGLRQKGATITGAGTLEKTGNSMLIFGGGGQVNIAMDAGSWIHIKEGEIKAHDNVQANWDNNKASLRLDAGTIFGQVEGNVTVGALEGAGTVLLGYDNFRPVMNIGYGDASAVFTGNVQEDRRYSANTVGAMTKIGRGTQTLAGTNNWFRGNMTVNDGILNFSNTGNLMANALWIGNTAGSRGRVEVGNGNVITTLNNADRVGVVLGDNGGTGALYQSGGSLLIQSGPDVDNFIIGRSANSYGYFEVSGGTNRLSEFGVGSGYGGNGMMSVSGGEITVTNYFNIGRADSVNGQVGIVNLTGGSVRALNNSYDTTLAVGNATGKNTVMTVGANGSFSTAQRGISLNSSWGNYNNASLNLNGGLVETGYIWSERTAGNQFLNFNGGTLKAIANNGAFINNLDRITINQGGAKFDTAGFNLTIGQSLQAPAGKGLSSIAIANGGSGYIAPPIIEISG

Secondary structure (DSSP, 8-state):
--S-EEE-S-EE--TTSSPPPPEEE-SSSEEEE--S-EE-SS-EEE-SSEEEEESS-S--SSTT-EEEE-TT-EEEEE--S---TT-EEEEPSEEEEESSEEEEESSSEEEESSSS-EEEEEPTT-EEEE-SSEEE--STT-EE-TT--PEEEE-TT-EEE--SS-EEES-EEESSEEEE-BTTB--EEEE-TTS--EEE-SEEEE-TTT-TT-B-EEEE-SSSEEEE--S-EE-SS-EEE-EEEEE-TTT--EEES-EEES-STT-EEEEEE-TT-EEEE---TT-EEEEES-TT-EEEEEESSSEEEE---SSSEEEEES-BTT-EEEEEESS-EEEEEEEEES-TTB-EEEEEESSSEEEEEEEEEE---SS-TT-EEEEEESSSEEEE--SSS-EESS-SS-SS-EEEEEEETT-EEEESSS-EESS-TT-SSEEEEEEEEBSEEEES-EE-S--SEEEEEEESS-EEEESS-EEEEEES-SEEEE-TT--EEE-TT--EEE-S-EEPPPS--------S---S--SSPPP-----

pLDDT: mean 93.26, std 7.18, range [57.28, 98.88]